Protein AF-A0A0X3WXG9-F1 (afdb_monomer)

Nearest PDB structures (foldseek):
  2gx5-assembly1_A  TM=6.450E-01  e=7.076E-05  Bacillus subtilis
  5lnh-assembly1_A  TM=4.323E-01  e=1.289E-04  Bacillus subtilis subsp. subtilis str. 168
  8c7o-assembly1_A  TM=4.040E-01  e=1.438E-04  Staphylococcus aureus subsp. aureus USA300
  8c7t-assembly2_C  TM=5.081E-01  e=4.226E-03  Enterococcus faecalis V583
  5llx-assembly1_B  TM=3.780E-01  e=1.328E-02  Idiomarina sp. A28L

Foldseek 3Di:
DVQFDFPVNLCVQQDQLFKDFDEALDDPGAGQQAEEEDDVVDDDAAAANYEYEDPPDDDLVSQQVVLVRCVVRNHQEYEDEPPDDPSNNNRNHTYMYGHNQFDPVLVRVSSNLVSLVSVVVVPDDDDPPPPPQVLQQVLCVLQVFKKFWAFPQQFTDYTYPPCVPAFPQVVVSVVVSGRDPVVVVVCVVVCVVVVQLVDLWWDWDDDPDPRHATKIKHFQDDVSDGGTMMITRDNTDGDPSSRVVVSVSSPVSNSVSSVVVSVVPPVVLVLLQCLVVQLLVFDPSVCVSCVVLVNFFAQKKKKWKFFQDDPDDDDDDDDDCDPVLVVRVVVQVVVQSNLQSSCCGRPVSKGWYDDSGTIMIMHGDRPDDQVVVQVVVQVSQCSSQVRHDPDVGGGMAMEMFRGDRGSNCSNVSVVLNVLRRVLQSVDPVHDRYDYCVRCVVSSVLVVVLVVCVVVVHDLDDALLVQVCVVQDPPRPLLLLLQLCLVVVNDQVNSCVVVVHDSVVSVVSVVVSCVRRVQDPVDPVSSVVSNSSSVSCVSPVSDDD

Secondary structure (DSSP, 8-state):
-TT---HHHHHHHH-TTTEEEEE------PPP-EEEEE-TT--PPP-TTEEEEETT---HHHHHHHHHHHHHHT--EEEEESSPPGGGGG-SS-EEEEPTTS-HHHHHHHHHHHHHHHHHHTTPPS--SSHHHHHHHHHHHHHTS-EEEEETT-BEEEE-S-GGGS-HHHHHHHHTTB--HHHHHHHHHTTHHHHHHH-SS-EEE--SSTTPPPEEEEEEEETTEEEEEEEEE-SSSPPHHHHHHHHHHHHHHHHHHHHHHHHTHHHHHHHHHHHHHHHHH-HHHHHHHHHHTT--SS-EEEEEEEEPPP--------SS--HHHHHHHHHHHHHHHHHHHHHHHH-TT-EEEE-SSEEEEEEE-TTS-HHHHHHHHHHHHHHHHHTS---SSPPEEEEEPPPBSSGGGHHHHHHHHHHHHHHHTT-SS--SEEETTTTHHHHHHHHHHHHHHHTT--SS-HHHHHHHHHH-TT-HHHHHHHHHHHTTS-HHHHHHHHTS-HHHHHHHHHHHHHHH---SS-HHHHHHHHHHHHHHHHHSS---

Sequence (544 aa):
MENTLTLERLIADIGQPLLRLAVDPHEAAEPLTGVLIHDPSDTVGLEAGCLVLCVGLASGSELVSLGREARRAGVCGLAVKSPLPPEAVDCPVPVVEVNRHASWMHVATITRQRIQDYARAQWEPAGATSDLFAIANTVSMVIHAPVTIEDATSAVLAWSAGQEKADESRVETILGRAVRPWRVRKLADSGVFQRLNASTAPVYVEPYEPTMLPRVAVAVRAGSEVLGYVWAVTSGPLPKEHARWLELFTSVVALHLANMRADSSPWARQQRRELAAAMLAGGAAGAGAAREAGLEKGPFCVLAVGLRPRRTASPTAGETASPEDAAAAANLRRLEEVLTLYLTAVHPSALAVRGNRAVYVLTAWPKLGAEEALAAARSLAEDFLARSPAGPGPGYLAAVAWPAAAPGDIPVVRLQADAVLRALGQAEPPRSVATVEDMALPVMLQHLGDIAQSLDLPRVTGPLRRLADHDGPNGVLTRTLSTFLAVGSVADDAALRLRVHVNTLRYRLRRIREVSGLDFEDADQMLLAQLQLRLNEVVSQPLV

InterPro domains:
  IPR025736 PucR C-terminal helix-turn-helix domain [PF13556] (477-535)
  IPR042070 PucR C-terminal helix-turn-helix domain superfamily [G3DSA:1.10.10.2840] (412-539)
  IPR051448 CdaR-like transcriptional regulators [PTHR33744] (68-536)

Mean predicted aligned error: 15.12 Å

Structure (mmCIF, N/CA/C/O backbone):
data_AF-A0A0X3WXG9-F1
#
_entry.id   AF-A0A0X3WXG9-F1
#
loop_
_atom_site.group_PDB
_atom_site.id
_atom_site.type_symbol
_atom_site.label_atom_id
_atom_site.label_alt_id
_atom_site.label_comp_id
_atom_site.label_asym_id
_atom_site.label_entity_id
_atom_site.label_seq_id
_atom_site.pdbx_PDB_ins_code
_atom_site.Cartn_x
_atom_site.Cartn_y
_atom_site.Cartn_z
_atom_site.occupancy
_atom_site.B_iso_or_equiv
_atom_site.auth_seq_id
_atom_site.auth_comp_id
_atom_site.auth_asym_id
_atom_site.auth_atom_id
_atom_site.pdbx_PDB_model_num
ATOM 1 N N . MET A 1 1 ? -7.874 -26.972 21.055 1.00 42.88 1 MET A N 1
ATOM 2 C CA . MET A 1 1 ? -6.848 -25.905 21.007 1.00 42.88 1 MET A CA 1
ATOM 3 C C . MET A 1 1 ? -6.770 -25.197 19.651 1.00 42.88 1 MET A C 1
ATOM 5 O O . MET A 1 1 ? -6.046 -24.222 19.559 1.00 42.88 1 MET A O 1
ATOM 9 N N . GLU A 1 2 ? -7.502 -25.616 18.609 1.00 50.00 2 GLU A N 1
ATOM 10 C CA . GLU A 1 2 ? -7.326 -25.065 17.247 1.00 50.00 2 GLU A CA 1
ATOM 11 C C . GLU A 1 2 ? -7.903 -23.655 17.006 1.00 50.00 2 GLU A C 1
ATOM 13 O O . GLU A 1 2 ? -7.731 -23.131 15.914 1.00 50.00 2 GLU A O 1
ATOM 18 N N . ASN A 1 3 ? -8.547 -23.013 17.992 1.00 61.12 3 ASN A N 1
ATOM 19 C CA . ASN A 1 3 ? -9.254 -21.740 17.771 1.00 61.12 3 ASN A CA 1
ATOM 20 C C . ASN A 1 3 ? -8.858 -20.601 18.731 1.00 61.12 3 ASN A C 1
ATOM 22 O O . ASN A 1 3 ? -9.562 -19.601 18.827 1.00 61.12 3 ASN A O 1
ATOM 26 N N . THR A 1 4 ? -7.763 -20.743 19.483 1.00 73.25 4 THR A N 1
ATOM 27 C CA . THR A 1 4 ? -7.239 -19.706 20.396 1.00 73.25 4 THR A CA 1
ATOM 28 C C . THR A 1 4 ? -6.234 -18.805 19.684 1.00 73.25 4 THR A C 1
ATOM 30 O O . THR A 1 4 ? -5.322 -19.301 19.026 1.00 73.25 4 THR A O 1
ATOM 33 N N . LEU A 1 5 ? -6.387 -17.485 19.829 1.00 83.62 5 LEU A N 1
ATOM 34 C CA . LEU A 1 5 ? -5.432 -16.522 19.286 1.00 83.62 5 LEU A CA 1
ATOM 35 C C . LEU A 1 5 ? -4.143 -16.557 20.110 1.00 83.62 5 LEU A C 1
ATOM 37 O O . LEU A 1 5 ? -4.169 -16.300 21.308 1.00 83.62 5 LEU A O 1
ATOM 41 N N . THR A 1 6 ? -3.022 -16.858 19.464 1.00 90.12 6 THR A N 1
ATOM 42 C CA . THR A 1 6 ? -1.674 -16.768 20.042 1.00 90.12 6 THR A CA 1
ATOM 43 C C . THR A 1 6 ? -0.936 -15.570 19.450 1.00 90.12 6 THR A C 1
ATOM 45 O O . THR A 1 6 ? -1.355 -15.012 18.430 1.00 90.12 6 THR A O 1
ATOM 48 N N . LEU A 1 7 ? 0.191 -15.182 20.049 1.00 89.25 7 LEU A N 1
ATOM 49 C CA . LEU A 1 7 ? 1.031 -14.104 19.522 1.00 89.25 7 LEU A CA 1
ATOM 50 C C . LEU A 1 7 ? 1.529 -14.391 18.095 1.00 89.25 7 LEU A C 1
ATOM 52 O O . LEU A 1 7 ? 1.463 -13.525 17.223 1.00 89.25 7 LEU A O 1
ATOM 56 N N . GLU A 1 8 ? 1.967 -15.622 17.829 1.00 88.62 8 GLU A N 1
ATOM 57 C CA . GLU A 1 8 ? 2.383 -16.057 16.491 1.00 88.62 8 GLU A CA 1
ATOM 58 C C . GLU A 1 8 ? 1.240 -15.956 15.480 1.00 88.62 8 GLU A C 1
ATOM 60 O O . GLU A 1 8 ? 1.433 -15.495 14.353 1.00 88.62 8 GLU A O 1
ATOM 65 N N . ARG A 1 9 ? 0.029 -16.354 15.891 1.00 87.12 9 ARG A N 1
ATOM 66 C CA . ARG A 1 9 ? -1.148 -16.305 15.028 1.00 87.12 9 ARG A CA 1
ATOM 67 C C . ARG A 1 9 ? -1.580 -14.870 14.743 1.00 87.12 9 ARG A C 1
ATOM 69 O O . ARG A 1 9 ? -1.871 -14.556 13.594 1.00 87.12 9 ARG A O 1
ATOM 76 N N . LEU A 1 10 ? -1.529 -13.988 15.743 1.00 87.88 10 LEU A N 1
ATOM 77 C CA . LEU A 1 10 ? -1.741 -12.552 15.563 1.00 87.88 10 LEU A CA 1
ATOM 78 C C . LEU A 1 10 ? -0.775 -11.983 14.512 1.00 87.88 10 LEU A C 1
ATOM 80 O O . LEU A 1 10 ? -1.193 -11.259 13.609 1.00 87.88 10 LEU A O 1
ATOM 84 N N . ILE A 1 11 ? 0.510 -12.327 14.613 1.00 88.50 11 ILE A N 1
ATOM 85 C CA . ILE A 1 11 ? 1.548 -11.876 13.677 1.00 88.50 11 ILE A CA 1
ATOM 86 C C . ILE A 1 11 ? 1.313 -12.441 12.274 1.00 88.50 11 ILE A C 1
ATOM 88 O O . ILE A 1 11 ? 1.488 -11.721 11.291 1.00 88.50 11 ILE A O 1
ATOM 92 N N . ALA A 1 12 ? 0.880 -13.697 12.159 1.00 82.81 12 ALA A N 1
ATOM 93 C CA . ALA A 1 12 ? 0.519 -14.297 10.878 1.00 82.81 12 ALA A CA 1
ATOM 94 C C . ALA A 1 12 ? -0.699 -13.608 10.231 1.00 82.81 12 ALA A C 1
ATOM 96 O O . ALA A 1 12 ? -0.691 -13.382 9.021 1.00 82.81 12 ALA A O 1
ATOM 97 N N . ASP A 1 13 ? -1.705 -13.239 11.028 1.00 77.69 13 ASP A N 1
ATOM 98 C CA . ASP A 1 13 ? -2.950 -12.619 10.558 1.00 77.69 13 ASP A CA 1
ATOM 99 C C . ASP A 1 13 ? -2.792 -11.128 10.211 1.00 77.69 13 ASP A C 1
ATOM 101 O O . ASP A 1 13 ? -3.484 -10.619 9.326 1.00 77.69 13 ASP A O 1
ATOM 105 N N . ILE A 1 14 ? -1.915 -10.407 10.917 1.00 82.00 14 ILE A N 1
ATOM 106 C CA . ILE A 1 14 ? -1.616 -8.988 10.658 1.00 82.00 14 ILE A CA 1
ATOM 107 C C . ILE A 1 14 ? -0.524 -8.834 9.589 1.00 82.00 14 ILE A C 1
ATOM 109 O O . ILE A 1 14 ? -0.592 -7.938 8.747 1.00 82.00 14 ILE A O 1
ATOM 113 N N . GLY A 1 15 ? 0.470 -9.719 9.606 1.00 81.19 15 GLY A N 1
ATOM 114 C CA . GLY A 1 15 ? 1.597 -9.738 8.685 1.00 81.19 15 GLY A CA 1
ATOM 115 C C . GLY A 1 15 ? 2.866 -9.073 9.230 1.00 81.19 15 GLY A C 1
ATOM 116 O O . GLY A 1 15 ? 2.843 -8.032 9.895 1.00 81.19 15 GLY A O 1
ATOM 117 N N . GLN A 1 16 ? 4.008 -9.650 8.843 1.00 84.25 16 GLN A N 1
ATOM 118 C CA . GLN A 1 16 ? 5.344 -9.190 9.240 1.00 84.25 16 GLN A CA 1
ATOM 119 C C . GLN A 1 16 ? 5.713 -7.745 8.853 1.00 84.25 16 GLN A C 1
ATOM 121 O O . GLN A 1 16 ? 6.484 -7.133 9.598 1.00 84.25 16 GLN A O 1
ATOM 126 N N . PRO A 1 17 ? 5.166 -7.139 7.772 1.00 83.31 17 PRO A N 1
ATOM 127 C CA . PRO A 1 17 ? 5.410 -5.728 7.471 1.00 83.31 17 PRO A CA 1
ATOM 128 C C . PRO A 1 17 ? 5.064 -4.765 8.606 1.00 83.31 17 PRO A C 1
ATOM 130 O O . PRO A 1 17 ? 5.707 -3.718 8.743 1.00 83.31 17 PRO A O 1
ATOM 133 N N . LEU A 1 18 ? 4.066 -5.127 9.420 1.00 85.62 18 LEU A N 1
ATOM 134 C CA . LEU A 1 18 ? 3.610 -4.331 10.550 1.00 85.62 18 LEU A CA 1
ATOM 135 C C . LEU A 1 18 ? 4.139 -4.854 11.894 1.00 85.62 18 LEU A C 1
ATOM 137 O O . LEU A 1 18 ? 4.619 -4.041 12.686 1.00 85.62 18 LEU A O 1
ATOM 141 N N . LEU A 1 19 ? 4.073 -6.170 12.135 1.00 90.44 19 LEU A N 1
ATOM 142 C CA . LEU A 1 19 ? 4.475 -6.819 13.392 1.00 90.44 19 LEU A CA 1
ATOM 143 C C . LEU A 1 19 ? 5.367 -8.028 13.118 1.00 90.44 19 LEU A C 1
ATOM 145 O O . LEU A 1 19 ? 4.935 -8.953 12.443 1.00 90.44 19 LEU A O 1
ATOM 149 N N . ARG A 1 20 ? 6.572 -8.081 13.681 1.00 90.38 20 ARG A N 1
ATOM 150 C CA . ARG A 1 20 ? 7.496 -9.211 13.514 1.00 90.38 20 ARG A CA 1
ATOM 151 C C . ARG A 1 20 ? 7.921 -9.758 14.869 1.00 90.38 20 ARG A C 1
ATOM 153 O O . ARG A 1 20 ? 8.380 -8.996 15.709 1.00 90.38 20 ARG A O 1
ATOM 160 N N . LEU A 1 21 ? 7.834 -11.072 15.062 1.00 91.44 21 LEU A N 1
ATOM 161 C CA . LEU A 1 21 ? 8.408 -11.715 16.243 1.00 91.44 21 LEU A CA 1
ATOM 162 C C . LEU A 1 21 ? 9.933 -11.648 16.130 1.00 91.44 21 LEU A C 1
ATOM 164 O O . LEU A 1 21 ? 10.499 -12.170 15.169 1.00 91.44 21 LEU A O 1
ATOM 168 N N . ALA A 1 22 ? 10.579 -10.938 17.049 1.00 90.69 22 ALA A N 1
ATOM 169 C CA . ALA A 1 22 ? 12.021 -10.714 17.022 1.00 90.69 22 ALA A CA 1
ATOM 170 C C . ALA A 1 22 ? 12.762 -11.556 18.059 1.00 90.69 22 ALA A C 1
ATOM 172 O O . ALA A 1 22 ? 13.878 -11.999 17.800 1.00 90.69 22 ALA A O 1
ATOM 173 N N . VAL A 1 23 ? 12.133 -11.778 19.212 1.00 90.56 23 VAL A N 1
ATOM 174 C CA . VAL A 1 23 ? 12.652 -12.619 20.290 1.00 90.56 23 VAL A CA 1
ATOM 175 C C . VAL A 1 23 ? 11.529 -13.539 20.723 1.00 90.56 23 VAL A C 1
ATOM 177 O O . VAL A 1 23 ? 10.419 -13.074 20.978 1.00 90.56 23 VAL A O 1
ATOM 180 N N . ASP A 1 24 ? 11.828 -14.829 20.787 1.00 88.69 24 ASP A N 1
ATOM 181 C CA . ASP A 1 24 ? 10.918 -15.858 21.270 1.00 88.69 24 ASP A CA 1
ATOM 182 C C . ASP A 1 24 ? 11.664 -16.735 22.283 1.00 88.69 24 ASP A C 1
ATOM 184 O O . ASP A 1 24 ? 12.360 -17.684 21.904 1.00 88.69 24 ASP A O 1
ATOM 188 N N . PRO A 1 25 ? 11.621 -16.377 23.575 1.00 78.25 25 PRO A N 1
ATOM 189 C CA . PRO A 1 25 ? 12.236 -17.165 24.625 1.00 78.25 25 PRO A CA 1
ATOM 190 C C . PRO A 1 25 ? 11.325 -18.364 24.926 1.00 78.25 25 PRO A C 1
ATOM 192 O O . PRO A 1 25 ? 10.623 -18.351 25.925 1.00 78.25 25 PRO A O 1
ATOM 195 N N . HIS A 1 26 ? 11.311 -19.357 24.026 1.00 63.03 26 HIS A N 1
ATOM 196 C CA . HIS A 1 26 ? 10.549 -20.617 24.072 1.00 63.03 26 HIS A CA 1
ATOM 197 C C . HIS A 1 26 ? 9.760 -20.877 25.375 1.00 63.03 26 HIS A C 1
ATOM 199 O O . HIS A 1 26 ? 10.257 -21.517 26.304 1.00 63.03 26 HIS A O 1
ATOM 205 N N . GLU A 1 27 ? 8.496 -20.457 25.397 1.00 61.31 27 GLU A N 1
ATOM 206 C CA . GLU A 1 27 ? 7.478 -20.880 26.364 1.00 61.31 27 GLU A CA 1
ATOM 207 C C . GLU A 1 27 ? 6.198 -21.261 25.603 1.00 61.31 27 GLU A C 1
ATOM 209 O O . GLU A 1 27 ? 6.013 -20.909 24.437 1.00 61.31 27 GLU A O 1
ATOM 214 N N . ALA A 1 28 ? 5.347 -22.084 26.221 1.00 60.78 28 ALA A N 1
ATOM 215 C CA . ALA A 1 28 ? 4.123 -22.577 25.595 1.00 60.78 28 ALA A CA 1
ATOM 216 C C . ALA A 1 28 ? 3.254 -21.415 25.080 1.00 60.78 28 ALA A C 1
ATOM 218 O O . ALA A 1 28 ? 3.168 -20.372 25.721 1.00 60.78 28 ALA A O 1
ATOM 219 N N . ALA A 1 29 ? 2.592 -21.602 23.935 1.00 68.88 29 ALA A N 1
ATOM 220 C CA . ALA A 1 29 ? 1.788 -20.555 23.313 1.00 68.88 29 ALA A CA 1
ATOM 221 C C . ALA A 1 29 ? 0.573 -20.187 24.186 1.00 68.88 29 ALA A C 1
ATOM 223 O O . ALA A 1 29 ? -0.472 -20.843 24.130 1.00 68.88 29 ALA A O 1
ATOM 224 N N . GLU A 1 30 ? 0.720 -19.143 25.002 1.00 79.81 30 GLU A N 1
ATOM 225 C CA . GLU A 1 30 ? -0.357 -18.625 25.839 1.00 79.81 30 GLU A CA 1
ATOM 226 C C . GLU A 1 30 ? -1.441 -17.924 24.998 1.00 79.81 30 GLU A C 1
ATOM 228 O O . GLU A 1 30 ? -1.141 -17.309 23.963 1.00 79.81 30 GLU A O 1
ATOM 233 N N . PRO A 1 31 ? -2.720 -18.016 25.408 1.00 83.56 31 PRO A N 1
ATOM 234 C CA . PRO A 1 31 ? -3.810 -17.356 24.710 1.00 83.56 31 PRO A CA 1
ATOM 235 C C . PRO A 1 31 ? -3.746 -15.839 24.914 1.00 83.56 31 PRO A C 1
ATOM 237 O O . PRO A 1 31 ? -3.813 -15.333 26.034 1.00 83.56 31 PRO A O 1
ATOM 240 N N . LEU A 1 32 ? -3.698 -15.111 23.802 1.00 84.25 32 LEU A N 1
ATOM 241 C CA . LEU A 1 32 ? -3.779 -13.661 23.778 1.00 84.25 32 LEU A CA 1
ATOM 242 C C . LEU A 1 32 ? -5.237 -13.218 23.963 1.00 84.25 32 LEU A C 1
ATOM 244 O O . LEU A 1 32 ? -6.097 -13.483 23.123 1.00 84.25 32 LEU A O 1
ATOM 248 N N . THR A 1 33 ? -5.502 -12.509 25.056 1.00 78.00 33 THR A N 1
ATOM 249 C CA . THR A 1 33 ? -6.841 -12.075 25.487 1.00 78.00 33 THR A CA 1
ATOM 250 C C . THR A 1 33 ? -6.994 -10.559 25.575 1.00 78.00 33 THR A C 1
ATOM 252 O O . THR A 1 33 ? -8.121 -10.063 25.603 1.00 78.00 33 THR A O 1
ATOM 255 N N . GLY A 1 34 ? -5.893 -9.803 25.552 1.00 78.19 34 GLY A N 1
ATOM 256 C CA . GLY A 1 34 ? -5.938 -8.348 25.665 1.00 78.19 34 GLY A CA 1
ATOM 257 C C . GLY A 1 34 ? -4.762 -7.618 25.022 1.00 78.19 34 GLY A C 1
ATOM 258 O O . GLY A 1 34 ? -3.785 -8.209 24.561 1.00 78.19 34 GLY A O 1
ATOM 259 N N . VAL A 1 35 ? -4.877 -6.290 24.977 1.00 85.62 35 VAL A N 1
ATOM 260 C CA . VAL A 1 35 ? -3.807 -5.378 24.558 1.00 85.62 35 VAL A CA 1
ATOM 261 C C . VAL A 1 35 ? -3.777 -4.185 25.506 1.00 85.62 35 VAL A C 1
ATOM 263 O O . VAL A 1 35 ? -4.812 -3.555 25.743 1.00 85.62 35 VAL A O 1
ATOM 266 N N . LEU A 1 36 ? -2.594 -3.879 26.031 1.00 86.12 36 LEU A N 1
ATOM 267 C CA . LEU A 1 36 ? -2.354 -2.801 26.991 1.00 86.12 36 LEU A CA 1
ATOM 268 C C . LEU A 1 36 ? -1.342 -1.814 26.424 1.00 86.12 36 LEU A C 1
ATOM 270 O O . LEU A 1 36 ? -0.457 -2.201 25.670 1.00 86.12 36 LEU A O 1
ATOM 274 N N . ILE A 1 37 ? -1.464 -0.540 26.781 1.00 85.88 37 ILE A N 1
ATOM 275 C CA . ILE A 1 37 ? -0.461 0.479 26.462 1.00 85.88 37 ILE A CA 1
ATOM 276 C C . ILE A 1 37 ? 0.319 0.751 27.741 1.00 85.88 37 ILE A C 1
ATOM 278 O O . ILE A 1 37 ? -0.282 1.089 28.756 1.00 85.88 37 ILE A O 1
ATOM 282 N N . HIS A 1 38 ? 1.636 0.593 27.678 1.00 85.12 38 HIS A N 1
ATOM 283 C CA . HIS A 1 38 ? 2.538 0.946 28.762 1.00 85.12 38 HIS A CA 1
ATOM 284 C C . HIS A 1 38 ? 3.255 2.251 28.413 1.00 85.12 38 HIS A C 1
ATOM 286 O O . HIS A 1 38 ? 3.955 2.326 27.399 1.00 85.12 38 HIS A O 1
ATOM 292 N N . ASP A 1 39 ? 3.054 3.258 29.261 1.00 81.75 39 ASP A N 1
ATOM 293 C CA . ASP A 1 39 ? 3.829 4.495 29.308 1.00 81.75 39 ASP A CA 1
ATOM 294 C C . ASP A 1 39 ? 4.720 4.427 30.563 1.00 81.75 39 ASP A C 1
ATOM 296 O O . ASP A 1 39 ? 4.184 4.191 31.648 1.00 81.75 39 ASP A O 1
ATOM 300 N N . PRO A 1 40 ? 6.049 4.626 30.456 1.00 75.31 40 PRO A N 1
ATOM 301 C CA . PRO A 1 40 ? 6.964 4.632 31.601 1.00 75.31 40 PRO A CA 1
ATOM 302 C C . PRO A 1 40 ? 6.594 5.633 32.706 1.00 75.31 40 PRO A C 1
ATOM 304 O O . PRO A 1 40 ? 7.050 5.505 33.841 1.00 75.31 40 PRO A O 1
ATOM 307 N N . SER A 1 41 ? 5.798 6.649 32.368 1.00 73.56 41 SER A N 1
ATOM 308 C CA . SER A 1 41 ? 5.326 7.695 33.279 1.00 73.56 41 SER A CA 1
ATOM 309 C C . SER A 1 41 ? 4.054 7.301 34.036 1.00 73.56 41 SER A C 1
ATOM 311 O O . SER A 1 41 ? 3.649 8.016 34.953 1.00 73.56 41 SER A O 1
ATOM 313 N N . ASP A 1 42 ? 3.400 6.210 33.634 1.00 68.12 42 ASP A N 1
ATOM 314 C CA . ASP A 1 42 ? 2.107 5.777 34.149 1.00 68.12 42 ASP A CA 1
ATOM 315 C C . ASP A 1 42 ? 2.245 4.524 35.031 1.00 68.12 42 ASP A C 1
ATOM 317 O O . ASP A 1 42 ? 3.170 3.726 34.895 1.00 68.12 42 ASP A O 1
ATOM 321 N N . THR A 1 43 ? 1.309 4.340 35.961 1.00 59.78 43 THR A N 1
ATOM 322 C CA . THR A 1 43 ? 1.320 3.234 36.946 1.00 59.78 43 THR A CA 1
ATOM 323 C C . THR A 1 43 ? 0.268 2.171 36.639 1.00 59.78 43 THR A C 1
ATOM 325 O O . THR A 1 43 ? -0.225 1.479 37.531 1.00 59.78 43 THR A O 1
ATOM 328 N N . VAL A 1 44 ? -0.097 2.031 35.363 1.00 61.38 44 VAL A N 1
ATOM 329 C CA . VAL A 1 44 ? -1.020 0.987 34.907 1.00 61.38 44 VAL A CA 1
ATOM 330 C C . VAL A 1 44 ? -0.375 -0.384 35.120 1.00 61.38 44 VAL A C 1
ATOM 332 O O . VAL A 1 44 ? 0.720 -0.656 34.626 1.00 61.38 44 VAL A O 1
ATOM 335 N N . GLY A 1 45 ? -1.057 -1.247 35.876 1.00 74.56 45 GLY A N 1
ATOM 336 C CA . GLY A 1 45 ? -0.598 -2.606 36.156 1.00 74.56 45 GLY A CA 1
ATOM 337 C C . GLY A 1 45 ? -0.588 -3.490 34.907 1.00 74.56 45 GLY A C 1
ATOM 338 O O . GLY A 1 45 ? -1.437 -3.357 34.028 1.00 74.56 45 GLY A O 1
ATOM 339 N N . LEU A 1 46 ? 0.377 -4.409 34.841 1.00 85.00 46 LEU A N 1
ATOM 340 C CA . LEU A 1 46 ? 0.438 -5.436 33.803 1.00 85.00 46 LEU A CA 1
ATOM 341 C C . LEU A 1 46 ? -0.593 -6.535 34.090 1.00 85.00 46 LEU A C 1
ATOM 343 O O . LEU A 1 46 ? -0.735 -6.968 35.234 1.00 85.00 46 LEU A O 1
ATOM 347 N N . GLU A 1 47 ? -1.279 -7.007 33.051 1.00 79.06 47 GLU A N 1
ATOM 348 C CA . GLU A 1 47 ? -2.292 -8.062 33.152 1.00 79.06 47 GLU A CA 1
ATOM 349 C C . GLU A 1 47 ? -1.876 -9.307 32.363 1.00 79.06 47 GLU A C 1
ATOM 351 O O . GLU A 1 47 ? -1.266 -9.211 31.292 1.00 79.06 47 GLU A O 1
ATOM 356 N N . ALA A 1 48 ? -2.241 -10.478 32.889 1.00 85.44 48 ALA A N 1
ATOM 357 C CA . ALA A 1 48 ? -1.988 -11.756 32.240 1.00 85.44 48 ALA A CA 1
ATOM 358 C C . ALA A 1 48 ? -2.736 -11.865 30.904 1.00 85.44 48 ALA A C 1
ATOM 360 O O . ALA A 1 48 ? -3.850 -11.362 30.764 1.00 85.44 48 ALA A O 1
ATOM 361 N N . GLY A 1 49 ? -2.150 -12.552 29.923 1.00 83.50 49 GLY A N 1
ATOM 362 C CA . GLY A 1 49 ? -2.794 -12.774 28.628 1.00 83.50 49 GLY A CA 1
ATOM 363 C C . GLY A 1 49 ? -2.777 -11.563 27.683 1.00 83.50 49 GLY A C 1
ATOM 364 O O . GLY A 1 49 ? -3.408 -11.608 26.627 1.00 83.50 49 GLY A O 1
ATOM 365 N N . CYS A 1 50 ? -2.094 -10.469 28.033 1.00 88.88 50 CYS A N 1
ATOM 366 C CA . CYS A 1 50 ? -2.054 -9.249 27.223 1.00 88.88 50 CYS A CA 1
ATOM 367 C C . CYS A 1 50 ? -0.791 -9.140 26.357 1.00 88.88 50 CYS A C 1
ATOM 369 O O . CYS A 1 50 ? 0.284 -9.590 26.744 1.00 88.88 50 CYS A O 1
ATOM 371 N N . LEU A 1 51 ? -0.907 -8.470 25.206 1.00 92.75 51 LEU A N 1
ATOM 372 C CA . LEU A 1 51 ? 0.230 -7.885 24.485 1.00 92.75 51 LEU A CA 1
ATOM 373 C C . LEU A 1 51 ? 0.421 -6.445 24.967 1.00 92.75 51 LEU A C 1
ATOM 375 O O . LEU A 1 51 ? -0.504 -5.635 24.877 1.00 92.75 51 LEU A O 1
ATOM 379 N N . VAL A 1 52 ? 1.610 -6.108 25.459 1.00 92.81 52 VAL A N 1
ATOM 380 C CA . VAL A 1 52 ? 1.894 -4.768 25.993 1.00 92.81 52 VAL A CA 1
ATOM 381 C C . VAL A 1 52 ? 2.587 -3.920 24.932 1.00 92.81 52 VAL A C 1
ATOM 383 O O . VAL A 1 52 ? 3.656 -4.273 24.448 1.00 92.81 52 VAL A O 1
ATOM 386 N N . LEU A 1 53 ? 1.988 -2.791 24.566 1.00 93.12 53 LEU A N 1
ATOM 387 C CA . LEU A 1 53 ? 2.540 -1.806 23.642 1.00 93.12 53 LEU A CA 1
ATOM 388 C C . LEU A 1 53 ? 3.430 -0.833 24.420 1.00 93.12 53 LEU A C 1
ATOM 390 O O . LEU A 1 53 ? 2.926 0.006 25.167 1.00 93.12 53 LEU A O 1
ATOM 394 N N . CYS A 1 54 ? 4.743 -0.947 24.244 1.00 92.38 54 CYS A N 1
ATOM 395 C CA . CYS A 1 54 ? 5.738 -0.166 24.972 1.00 92.38 54 CYS A CA 1
ATOM 396 C C . CYS A 1 54 ? 5.941 1.201 24.304 1.00 92.38 54 CYS A C 1
ATOM 398 O O . CYS A 1 54 ? 6.783 1.364 23.413 1.00 92.38 54 CYS A O 1
ATOM 400 N N . VAL A 1 55 ? 5.148 2.193 24.705 1.00 87.31 55 VAL A N 1
ATOM 401 C CA . VAL A 1 55 ? 5.207 3.546 24.144 1.00 87.31 55 VAL A CA 1
ATOM 402 C C . VAL A 1 55 ? 6.286 4.346 24.868 1.00 87.31 55 VAL A C 1
ATOM 404 O O . VAL A 1 55 ? 6.263 4.467 26.082 1.00 87.31 55 VAL A O 1
ATOM 407 N N . GLY A 1 56 ? 7.233 4.920 24.119 1.00 78.44 56 GLY A N 1
ATOM 408 C CA . GLY A 1 56 ? 8.242 5.824 24.690 1.00 78.44 56 GLY A CA 1
ATOM 409 C C . GLY A 1 56 ? 9.386 5.139 25.443 1.00 78.44 56 GLY A C 1
ATOM 410 O O . GLY A 1 56 ? 10.133 5.813 26.141 1.00 78.44 56 GLY A O 1
ATOM 411 N N . LEU A 1 57 ? 9.547 3.824 25.291 1.00 82.12 57 LEU A N 1
ATOM 412 C CA . LEU A 1 57 ? 10.618 3.071 25.937 1.00 82.12 57 LEU A CA 1
ATOM 413 C C . LEU A 1 57 ? 11.978 3.424 25.301 1.00 82.12 57 LEU A C 1
ATOM 415 O O . LEU A 1 57 ? 12.142 3.285 24.086 1.00 82.12 57 LEU A O 1
ATOM 419 N N . ALA A 1 58 ? 12.920 3.939 26.096 1.00 67.75 58 ALA A N 1
ATOM 420 C CA . ALA A 1 58 ? 14.090 4.662 25.594 1.00 67.75 58 ALA A CA 1
ATOM 421 C C . ALA A 1 58 ? 15.375 3.818 25.564 1.00 67.75 58 ALA A C 1
ATOM 423 O O . ALA A 1 58 ? 16.297 4.145 24.814 1.00 67.75 58 ALA A O 1
ATOM 424 N N . SER A 1 59 ? 15.453 2.737 26.350 1.00 84.44 59 SER A N 1
ATOM 425 C CA . SER A 1 59 ? 16.668 1.922 26.487 1.00 84.44 59 SER A CA 1
ATOM 426 C C . SER A 1 59 ? 16.422 0.408 26.528 1.00 84.44 59 SER A C 1
ATOM 428 O O . SER A 1 59 ? 15.364 -0.075 26.932 1.00 84.44 59 SER A O 1
ATOM 430 N N . GLY A 1 60 ? 17.439 -0.371 26.138 1.00 87.81 60 GLY A N 1
ATOM 431 C CA . GLY A 1 60 ? 17.402 -1.835 26.216 1.00 87.81 60 GLY A CA 1
ATOM 432 C C . GLY A 1 60 ? 17.295 -2.365 27.652 1.00 87.81 60 GLY A C 1
ATOM 433 O O . GLY A 1 60 ? 16.610 -3.355 27.899 1.00 87.81 60 GLY A O 1
ATOM 434 N N . SER A 1 61 ? 17.889 -1.673 28.628 1.00 89.06 61 SER A N 1
ATOM 435 C CA . SER A 1 61 ? 17.786 -2.035 30.047 1.00 89.06 61 SER A CA 1
ATOM 436 C C . SER A 1 61 ? 16.366 -1.877 30.596 1.00 89.06 61 SER A C 1
ATOM 438 O O . SER A 1 61 ? 15.912 -2.746 31.343 1.00 89.06 61 SER A O 1
ATOM 440 N N . GLU A 1 62 ? 15.648 -0.819 30.205 1.00 90.12 62 GLU A N 1
ATOM 441 C CA . GLU A 1 62 ? 14.224 -0.643 30.528 1.00 90.12 62 GLU A CA 1
ATOM 442 C C . GLU A 1 62 ? 13.384 -1.780 29.942 1.00 90.12 62 GLU A C 1
ATOM 444 O O . GLU A 1 62 ? 12.526 -2.324 30.635 1.00 90.12 62 GLU A O 1
ATOM 449 N N . LEU A 1 63 ? 13.678 -2.203 28.706 1.00 92.06 63 LEU A N 1
ATOM 450 C CA . LEU A 1 63 ? 12.940 -3.274 28.032 1.00 92.06 63 LEU A CA 1
ATOM 451 C C . LEU A 1 63 ? 13.104 -4.603 28.769 1.00 92.06 63 LEU A C 1
ATOM 453 O O . LEU A 1 63 ? 12.130 -5.311 29.018 1.00 92.06 63 LEU A O 1
ATOM 457 N N . VAL A 1 64 ? 14.339 -4.939 29.142 1.00 93.31 64 VAL A N 1
ATOM 458 C CA . VAL A 1 64 ? 14.635 -6.169 29.883 1.00 93.31 64 VAL A CA 1
ATOM 459 C C . VAL A 1 64 ? 14.037 -6.111 31.293 1.00 93.31 64 VAL A C 1
ATOM 461 O O . VAL A 1 64 ? 13.531 -7.123 31.780 1.00 93.31 64 VAL A O 1
ATOM 464 N N . SER A 1 65 ? 14.052 -4.946 31.952 1.00 91.94 65 SER A N 1
ATOM 465 C CA . SER A 1 65 ? 13.420 -4.770 33.267 1.00 91.94 65 SER A CA 1
ATOM 466 C C . SER A 1 65 ? 11.909 -4.988 33.198 1.00 91.94 65 SER A C 1
ATOM 468 O O . SER A 1 65 ? 11.387 -5.835 33.927 1.00 91.94 65 SER A O 1
ATOM 470 N N . LEU A 1 66 ? 11.233 -4.315 32.262 1.00 91.81 66 LEU A N 1
ATOM 471 C CA . LEU A 1 66 ? 9.804 -4.490 32.012 1.00 91.81 66 LEU A CA 1
ATOM 472 C C . LEU A 1 66 ? 9.485 -5.938 31.628 1.00 91.81 66 LEU A C 1
ATOM 474 O O . LEU A 1 66 ? 8.504 -6.494 32.102 1.00 91.81 66 LEU A O 1
ATOM 478 N N . GLY A 1 67 ? 10.345 -6.592 30.845 1.00 92.56 67 GLY A N 1
ATOM 479 C CA . GLY A 1 67 ? 10.204 -8.005 30.497 1.00 92.56 67 GLY A CA 1
ATOM 480 C C . GLY A 1 67 ? 10.183 -8.931 31.714 1.00 92.56 67 GLY A C 1
ATOM 481 O O . GLY A 1 67 ? 9.392 -9.871 31.767 1.00 92.56 67 GLY A O 1
ATOM 482 N N . ARG A 1 68 ? 11.001 -8.658 32.739 1.00 93.19 68 ARG A N 1
ATOM 483 C CA . ARG A 1 68 ? 10.973 -9.433 33.995 1.00 93.19 68 ARG A CA 1
ATOM 484 C C . ARG A 1 68 ? 9.675 -9.221 34.772 1.00 93.19 68 ARG A C 1
ATOM 486 O O . ARG A 1 68 ? 9.193 -10.166 35.390 1.00 93.19 68 ARG A O 1
ATOM 493 N N . GLU A 1 69 ? 9.123 -8.012 34.766 1.00 91.69 69 GLU A N 1
ATOM 494 C CA . GLU A 1 69 ? 7.825 -7.711 35.387 1.00 91.69 69 GLU A CA 1
ATOM 495 C C . GLU A 1 69 ? 6.674 -8.366 34.618 1.00 91.69 69 GLU A C 1
ATOM 497 O O . GLU A 1 69 ? 5.850 -9.056 35.215 1.00 91.69 69 GLU A O 1
ATOM 502 N N . ALA A 1 70 ? 6.694 -8.248 33.291 1.00 91.56 70 ALA A N 1
ATOM 503 C CA . ALA A 1 70 ? 5.762 -8.869 32.360 1.00 91.56 70 ALA A CA 1
ATOM 504 C C . ALA A 1 70 ? 5.707 -10.392 32.537 1.00 91.56 70 ALA A C 1
ATOM 506 O O . ALA A 1 70 ? 4.619 -10.956 32.642 1.00 91.56 70 ALA A O 1
ATOM 507 N N . ARG A 1 71 ? 6.865 -11.051 32.690 1.00 91.88 71 ARG A N 1
ATOM 508 C CA . ARG A 1 71 ? 6.923 -12.494 32.964 1.00 91.88 71 ARG A CA 1
ATOM 509 C C . ARG A 1 71 ? 6.233 -12.872 34.271 1.00 91.88 71 ARG A C 1
ATOM 511 O O . ARG A 1 71 ? 5.517 -13.863 34.319 1.00 91.88 71 ARG A O 1
ATOM 518 N N . ARG A 1 72 ? 6.429 -12.089 35.340 1.00 90.69 72 ARG A N 1
ATOM 519 C CA . ARG A 1 72 ? 5.756 -12.339 36.631 1.00 90.69 72 ARG A CA 1
ATOM 520 C C . ARG A 1 72 ? 4.244 -12.128 36.542 1.00 90.69 72 ARG A C 1
ATOM 522 O O . ARG A 1 72 ? 3.515 -12.779 37.280 1.00 90.69 72 ARG A O 1
ATOM 529 N N . ALA A 1 73 ? 3.797 -11.228 35.669 1.00 88.88 73 ALA A N 1
ATOM 530 C CA . ALA A 1 73 ? 2.390 -10.914 35.451 1.00 88.88 73 ALA A CA 1
ATOM 531 C C . ALA A 1 73 ? 1.687 -11.837 34.434 1.00 88.88 73 ALA A C 1
ATOM 533 O O . ALA A 1 73 ? 0.476 -11.723 34.282 1.00 88.88 73 ALA A O 1
ATOM 534 N N . GLY A 1 74 ? 2.404 -12.741 33.751 1.00 89.12 74 GLY A N 1
ATOM 535 C CA . GLY A 1 74 ? 1.828 -13.629 32.726 1.00 89.12 74 GLY A CA 1
ATOM 536 C C . GLY A 1 74 ? 1.479 -12.916 31.413 1.00 89.12 74 GLY A C 1
ATOM 537 O O . GLY A 1 74 ? 0.491 -13.242 30.761 1.00 89.12 74 GLY A O 1
ATOM 538 N N . VAL A 1 75 ? 2.227 -11.872 31.057 1.00 91.62 75 VAL A N 1
ATOM 539 C CA . VAL A 1 75 ? 2.054 -11.124 29.801 1.00 91.62 75 VAL A CA 1
ATOM 540 C C . VAL A 1 75 ? 2.546 -11.965 28.619 1.00 91.62 75 VAL A C 1
ATOM 542 O O . VAL A 1 75 ? 3.655 -12.493 28.656 1.00 91.62 75 VAL A O 1
ATOM 545 N N . CYS A 1 76 ? 1.770 -12.020 27.531 1.00 91.19 76 CYS A N 1
ATOM 546 C CA . CYS A 1 76 ? 2.098 -12.833 26.352 1.00 91.19 76 CYS A CA 1
ATOM 547 C C . CYS A 1 76 ? 3.266 -12.281 25.521 1.00 91.19 76 CYS A C 1
ATOM 549 O O . CYS A 1 76 ? 3.866 -13.013 24.738 1.00 91.19 76 CYS A O 1
ATOM 551 N N . GLY A 1 77 ? 3.562 -10.985 25.628 1.00 93.12 77 GLY A N 1
ATOM 552 C CA . GLY A 1 77 ? 4.708 -10.375 24.962 1.00 93.12 77 GLY A C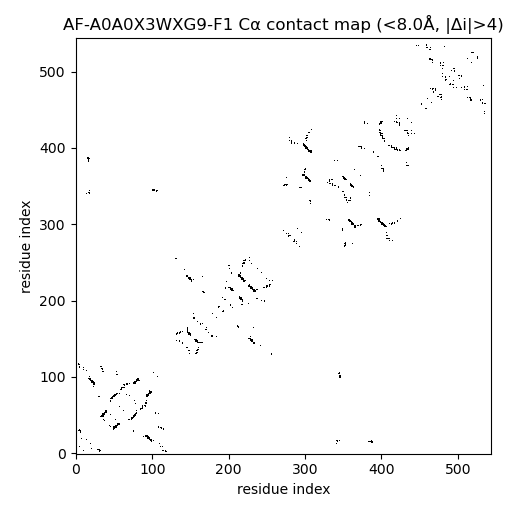A 1
ATOM 553 C C . GLY A 1 77 ? 4.745 -8.853 25.061 1.00 93.12 77 GLY A C 1
ATOM 554 O O . GLY A 1 77 ? 3.770 -8.205 25.455 1.00 93.12 77 GLY A O 1
ATOM 555 N N . LEU A 1 78 ? 5.884 -8.284 24.668 1.00 94.69 78 LEU A N 1
ATOM 556 C CA . LEU A 1 78 ? 6.127 -6.844 24.595 1.00 94.69 78 LEU A CA 1
ATOM 557 C C . LEU A 1 78 ? 6.261 -6.403 23.138 1.00 94.69 78 LEU A C 1
ATOM 559 O O . LEU A 1 78 ? 7.064 -6.951 22.389 1.00 94.69 78 LEU A O 1
ATOM 563 N N . ALA A 1 79 ? 5.505 -5.388 22.735 1.00 95.00 79 ALA A N 1
ATOM 564 C CA . ALA A 1 79 ? 5.581 -4.784 21.416 1.00 95.00 79 ALA A CA 1
ATOM 565 C C . ALA A 1 79 ? 6.391 -3.485 21.472 1.00 95.00 79 ALA A C 1
ATOM 567 O O . ALA A 1 79 ? 6.030 -2.550 22.187 1.00 95.00 79 ALA A O 1
ATOM 568 N N . VAL A 1 80 ? 7.463 -3.405 20.687 1.00 94.12 80 VAL A N 1
ATOM 569 C CA . VAL A 1 80 ? 8.408 -2.280 20.681 1.00 94.12 80 VAL A CA 1
ATOM 570 C C . VAL A 1 80 ? 8.653 -1.836 19.247 1.00 94.12 80 VAL A C 1
ATOM 572 O O . VAL A 1 80 ? 8.811 -2.663 18.351 1.00 94.12 80 VAL A O 1
ATOM 575 N N . LYS A 1 81 ? 8.688 -0.525 18.998 1.00 92.19 81 LYS A N 1
ATOM 576 C CA . LYS A 1 81 ? 9.009 -0.007 17.664 1.00 92.19 81 LYS A CA 1
ATOM 577 C C . LYS A 1 81 ? 10.444 -0.340 17.264 1.00 92.19 81 LYS A C 1
ATOM 579 O O . LYS A 1 81 ? 11.366 -0.240 18.059 1.00 92.19 81 LYS A O 1
ATOM 584 N N . SER A 1 82 ? 10.615 -0.678 15.995 1.00 89.94 82 SER A N 1
ATOM 585 C CA . SER A 1 82 ? 11.917 -0.838 15.357 1.00 89.94 82 SER A CA 1
ATOM 586 C C . SER A 1 82 ? 12.699 0.491 15.307 1.00 89.94 82 SER A C 1
ATOM 588 O O . SER A 1 82 ? 12.067 1.542 15.162 1.00 89.94 82 SER A O 1
ATOM 590 N N . PRO A 1 83 ? 14.046 0.471 15.309 1.00 89.81 83 PRO A N 1
ATOM 591 C CA . PRO A 1 83 ? 14.904 -0.698 15.520 1.00 89.81 83 PRO A CA 1
ATOM 592 C C . PRO A 1 83 ? 14.882 -1.161 16.977 1.00 89.81 83 PRO A C 1
ATOM 594 O O . PRO A 1 83 ? 14.868 -0.340 17.890 1.00 89.81 83 PRO A O 1
ATOM 597 N N . LEU A 1 84 ? 14.901 -2.478 17.186 1.00 89.56 84 LEU A N 1
ATOM 598 C CA . LEU A 1 84 ? 15.049 -3.022 18.533 1.00 89.56 84 LEU A CA 1
ATOM 599 C C . LEU A 1 84 ? 16.461 -2.771 19.086 1.00 89.56 84 LEU A C 1
ATOM 601 O O . LEU A 1 84 ? 17.434 -2.871 18.330 1.00 89.56 84 LEU A O 1
ATOM 605 N N . PRO A 1 85 ? 16.587 -2.493 20.395 1.00 89.69 85 PRO A N 1
ATOM 606 C CA . PRO A 1 85 ? 17.885 -2.443 21.052 1.00 89.69 85 PRO A CA 1
ATOM 607 C C . PRO A 1 85 ? 18.536 -3.844 21.070 1.00 89.69 85 PRO A C 1
ATOM 609 O O . PRO A 1 85 ? 17.810 -4.840 21.157 1.00 89.69 85 PRO A O 1
ATOM 612 N N . PRO A 1 86 ? 19.878 -3.958 21.007 1.00 89.81 86 PRO A N 1
ATOM 613 C CA . PRO A 1 86 ? 20.581 -5.247 21.044 1.00 89.81 86 PRO A CA 1
ATOM 614 C C . PRO A 1 86 ? 20.210 -6.120 22.252 1.00 89.81 86 PRO A C 1
ATOM 616 O O . PRO A 1 86 ? 20.103 -7.337 22.129 1.00 89.81 86 PRO A O 1
ATOM 619 N N . GLU A 1 87 ? 19.954 -5.490 23.399 1.00 92.31 87 GLU A N 1
ATOM 620 C CA . GLU A 1 87 ? 19.583 -6.133 24.662 1.00 92.31 87 GLU A CA 1
ATOM 621 C C . GLU A 1 87 ? 18.178 -6.756 24.632 1.00 92.31 87 GLU A C 1
ATOM 623 O O . GLU A 1 87 ? 17.808 -7.480 25.552 1.00 92.31 87 GLU A O 1
ATOM 628 N N . ALA A 1 88 ? 17.377 -6.519 23.582 1.00 90.94 88 ALA A N 1
ATOM 629 C CA . ALA A 1 88 ? 16.062 -7.144 23.441 1.00 90.94 88 ALA A CA 1
ATOM 630 C C . ALA A 1 88 ? 16.138 -8.680 23.490 1.00 90.94 88 ALA A C 1
ATOM 632 O O . ALA A 1 88 ? 15.202 -9.309 23.975 1.00 90.94 88 ALA A O 1
ATOM 633 N N . VAL A 1 89 ? 17.250 -9.275 23.037 1.00 91.19 89 VAL A N 1
ATOM 634 C CA . VAL A 1 89 ? 17.491 -10.732 23.063 1.00 91.19 89 VAL A CA 1
ATOM 635 C C . VAL A 1 89 ? 17.492 -11.296 24.490 1.00 91.19 89 VAL A C 1
ATOM 637 O O . VAL A 1 89 ? 17.125 -12.451 24.687 1.00 91.19 89 VAL A O 1
ATOM 640 N N . ASP A 1 90 ? 17.834 -10.479 25.489 1.00 93.19 90 ASP A N 1
ATOM 641 C CA . ASP A 1 90 ? 17.845 -10.866 26.904 1.00 93.19 90 ASP A CA 1
ATOM 642 C C . ASP A 1 90 ? 16.463 -10.724 27.573 1.00 93.19 90 ASP A C 1
ATOM 644 O O . ASP A 1 90 ? 16.314 -10.957 28.779 1.00 93.19 90 ASP A O 1
ATOM 648 N N . CYS A 1 91 ? 15.438 -10.303 26.823 1.00 92.69 91 CYS A N 1
ATOM 649 C CA . CYS A 1 91 ? 14.087 -10.155 27.344 1.00 92.69 91 CYS A CA 1
ATOM 650 C C . CYS A 1 91 ? 13.481 -11.540 27.641 1.00 92.69 91 CYS A C 1
ATOM 652 O O . CYS A 1 91 ? 13.464 -12.408 26.769 1.00 92.69 91 CYS A O 1
ATOM 654 N N . PRO A 1 92 ? 12.958 -11.776 28.857 1.00 92.31 92 PRO A N 1
ATOM 655 C CA . PRO A 1 92 ? 12.485 -13.097 29.262 1.00 92.31 92 PRO A CA 1
ATOM 656 C C . PRO A 1 92 ? 11.046 -13.403 28.808 1.00 92.31 92 PRO A C 1
ATOM 658 O O . PRO A 1 92 ? 10.494 -14.406 29.244 1.00 92.31 92 PRO A O 1
ATOM 661 N N . VAL A 1 93 ? 10.440 -12.537 27.989 1.00 92.50 93 VAL A N 1
ATOM 662 C CA . VAL A 1 93 ? 9.129 -12.717 27.343 1.00 92.50 93 VAL A CA 1
ATOM 663 C C . VAL A 1 93 ? 9.263 -12.441 25.841 1.00 92.50 93 VAL A C 1
ATOM 665 O O . VAL A 1 93 ? 10.204 -11.744 25.447 1.00 92.50 93 VAL A O 1
ATOM 668 N N . PRO A 1 94 ? 8.346 -12.938 24.991 1.00 94.56 94 PRO A N 1
ATOM 669 C CA . PRO A 1 94 ? 8.380 -12.655 23.561 1.00 94.56 94 PRO A CA 1
ATOM 670 C C . PRO A 1 94 ? 8.413 -11.153 23.249 1.00 94.56 94 PRO A C 1
ATOM 672 O O . PRO A 1 94 ? 7.637 -10.374 23.809 1.00 94.56 94 PRO A O 1
ATOM 675 N N . VAL A 1 95 ? 9.284 -10.744 22.320 1.00 94.62 95 VAL A N 1
ATOM 676 C CA . VAL A 1 95 ? 9.383 -9.351 21.851 1.00 94.62 95 VAL A CA 1
ATOM 677 C C . VAL A 1 95 ? 8.911 -9.260 20.408 1.00 94.62 95 VAL A C 1
ATOM 679 O O . VAL A 1 95 ? 9.501 -9.842 19.492 1.00 94.62 95 VAL A O 1
ATOM 682 N N . VAL A 1 96 ? 7.853 -8.480 20.202 1.00 94.25 96 VAL A N 1
ATOM 683 C CA . VAL A 1 96 ? 7.309 -8.136 18.892 1.00 94.25 96 VAL A CA 1
ATOM 684 C C . VAL A 1 96 ? 7.880 -6.799 18.448 1.00 94.25 96 VAL A C 1
ATOM 686 O O . VAL A 1 96 ? 7.623 -5.754 19.041 1.00 94.25 96 VAL A O 1
ATOM 689 N N . GLU A 1 97 ? 8.628 -6.811 17.357 1.00 93.56 97 GLU A N 1
ATOM 690 C CA . GLU A 1 97 ? 9.043 -5.594 16.685 1.00 93.56 97 GLU A CA 1
ATOM 691 C C . GLU A 1 97 ? 7.880 -5.015 15.866 1.00 93.56 97 GLU A C 1
ATOM 693 O O . GLU A 1 97 ? 7.371 -5.640 14.934 1.00 93.56 97 GLU A O 1
ATOM 698 N N . VAL A 1 98 ? 7.49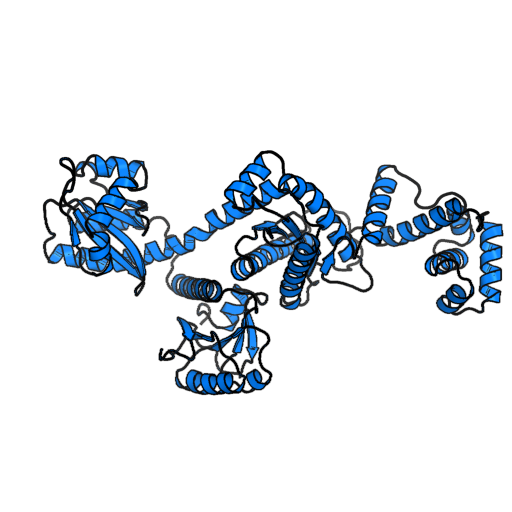5 -3.783 16.180 1.00 93.56 98 VAL A N 1
ATOM 699 C CA . VAL A 1 98 ? 6.495 -2.994 15.458 1.00 93.56 98 VAL A CA 1
ATOM 700 C C . VAL A 1 98 ? 7.198 -2.105 14.439 1.00 93.56 98 VAL A C 1
ATOM 702 O O . VAL A 1 98 ? 8.262 -1.545 14.711 1.00 93.56 98 VAL A O 1
ATOM 705 N N . ASN A 1 99 ? 6.609 -1.918 13.258 1.00 89.62 99 ASN A N 1
ATOM 706 C CA . ASN A 1 99 ? 7.144 -0.964 12.289 1.00 89.62 99 ASN A CA 1
ATOM 707 C C . ASN A 1 99 ? 7.317 0.438 12.921 1.00 89.62 99 ASN A C 1
ATOM 709 O O . ASN A 1 99 ? 6.394 0.972 13.537 1.00 89.62 99 ASN A O 1
ATOM 713 N N . ARG A 1 100 ? 8.496 1.052 12.744 1.00 89.62 100 ARG A N 1
ATOM 714 C CA . ARG A 1 100 ? 8.856 2.360 13.328 1.00 89.62 100 ARG A CA 1
ATOM 715 C C . ARG A 1 100 ? 7.831 3.463 13.027 1.00 89.62 100 ARG A C 1
ATOM 717 O O . ARG A 1 100 ? 7.521 4.288 13.891 1.00 89.62 100 ARG A O 1
ATOM 724 N N . HIS A 1 101 ? 7.255 3.428 11.828 1.00 84.06 101 HIS A N 1
ATOM 725 C CA . HIS A 1 101 ? 6.316 4.431 11.329 1.00 84.06 101 HIS A CA 1
ATOM 726 C C . HIS A 1 101 ? 4.856 4.105 11.657 1.00 84.06 101 HIS A C 1
ATOM 728 O O . HIS A 1 101 ? 3.978 4.923 11.404 1.00 84.06 101 HIS A O 1
ATOM 734 N N . ALA A 1 102 ? 4.571 2.934 12.235 1.00 84.62 102 ALA A N 1
ATOM 735 C CA . ALA A 1 102 ? 3.205 2.557 12.570 1.00 84.62 102 ALA A CA 1
ATOM 736 C C . ALA A 1 102 ? 2.637 3.417 13.706 1.00 84.62 102 ALA A C 1
ATOM 738 O O . ALA A 1 102 ? 3.310 3.716 14.698 1.00 84.62 102 ALA A O 1
ATOM 739 N N . SER A 1 103 ? 1.363 3.778 13.588 1.00 81.94 103 SER A N 1
ATOM 740 C CA . SER A 1 103 ? 0.600 4.380 14.677 1.00 81.94 103 SER A CA 1
ATOM 741 C C . SER A 1 103 ? 0.299 3.351 15.769 1.00 81.94 103 SER A C 1
ATOM 743 O O . SER A 1 103 ? -0.308 2.313 15.498 1.00 81.94 103 SER A O 1
ATOM 745 N N . TRP A 1 104 ? 0.646 3.663 17.023 1.00 82.69 104 TRP A N 1
ATOM 746 C CA . TRP A 1 104 ? 0.296 2.830 18.180 1.00 82.69 104 TRP A CA 1
ATOM 747 C C . TRP A 1 104 ? -1.214 2.636 18.325 1.00 82.69 104 TRP A C 1
ATOM 749 O O . TRP A 1 104 ? -1.664 1.533 18.621 1.00 82.69 104 TRP A O 1
ATOM 759 N N . MET A 1 105 ? -2.000 3.677 18.034 1.00 74.19 105 MET A N 1
ATOM 760 C CA . MET A 1 105 ? -3.462 3.608 18.053 1.00 74.19 105 MET A CA 1
ATOM 761 C C . MET A 1 105 ? -3.981 2.564 17.065 1.00 74.19 105 MET A C 1
ATOM 763 O O . MET A 1 105 ? -4.879 1.786 17.385 1.00 74.19 105 MET A O 1
ATOM 767 N N . HIS A 1 106 ? -3.393 2.516 15.869 1.00 71.62 106 HIS A N 1
ATOM 768 C CA . HIS A 1 106 ? -3.784 1.538 14.866 1.00 71.62 106 HIS A CA 1
ATOM 769 C C . HIS A 1 106 ? -3.385 0.121 15.285 1.00 71.62 106 HIS A C 1
ATOM 771 O O . HIS A 1 106 ? -4.220 -0.776 15.224 1.00 71.62 106 HIS A O 1
ATOM 777 N N . VAL A 1 107 ? -2.157 -0.068 15.783 1.00 77.12 107 VAL A N 1
ATOM 778 C CA . VAL A 1 107 ? -1.671 -1.367 16.285 1.00 77.12 107 VAL A CA 1
ATOM 779 C C . VAL A 1 107 ? -2.549 -1.890 17.429 1.00 77.12 107 VAL A C 1
ATOM 781 O O . VAL A 1 107 ? -2.940 -3.056 17.419 1.00 77.12 107 VAL A O 1
ATOM 784 N N . ALA A 1 108 ? -2.935 -1.029 18.374 1.00 75.12 108 ALA A N 1
ATOM 785 C CA . ALA A 1 108 ? -3.878 -1.376 19.436 1.00 75.12 108 ALA A CA 1
ATOM 786 C C . ALA A 1 108 ? -5.254 -1.763 18.874 1.00 75.12 108 ALA A C 1
ATOM 788 O O . ALA A 1 108 ? -5.830 -2.771 19.280 1.00 75.12 108 ALA A O 1
ATOM 789 N N . THR A 1 109 ? -5.767 -0.984 17.915 1.00 70.38 109 THR A N 1
ATOM 790 C CA . THR A 1 109 ? -7.090 -1.201 17.313 1.00 70.38 109 THR A CA 1
ATOM 791 C C . THR A 1 109 ? -7.162 -2.532 16.571 1.00 70.38 109 THR A C 1
ATOM 793 O O . THR A 1 109 ? -8.062 -3.323 16.840 1.00 70.38 109 THR A O 1
ATOM 796 N N . ILE A 1 110 ? -6.205 -2.813 15.682 1.00 71.00 110 ILE A N 1
ATOM 797 C CA . ILE A 1 110 ? -6.192 -4.053 14.894 1.00 71.00 110 ILE A CA 1
ATOM 798 C C . ILE A 1 110 ? -5.961 -5.285 15.776 1.00 71.00 110 ILE A C 1
ATOM 800 O O . ILE A 1 110 ? -6.600 -6.314 15.572 1.00 71.00 110 ILE A O 1
ATOM 804 N N . THR A 1 111 ? -5.110 -5.175 16.803 1.00 76.06 111 THR A N 1
ATOM 805 C CA . THR A 1 111 ? -4.876 -6.268 17.759 1.00 76.06 111 THR A CA 1
ATOM 806 C C . THR A 1 111 ? -6.149 -6.574 18.540 1.00 76.06 111 THR A C 1
ATOM 808 O O . THR A 1 111 ? -6.566 -7.728 18.613 1.00 76.06 111 THR A O 1
ATOM 811 N N . ARG A 1 112 ? -6.826 -5.539 19.056 1.00 76.06 112 ARG A N 1
ATOM 812 C CA . ARG A 1 112 ? -8.104 -5.687 19.762 1.00 76.06 112 ARG A CA 1
ATOM 813 C C . ARG A 1 112 ? -9.186 -6.287 18.864 1.00 76.06 112 ARG A C 1
ATOM 815 O O . ARG A 1 112 ? -9.915 -7.160 19.320 1.00 76.06 112 ARG A O 1
ATOM 822 N N . GLN A 1 113 ? -9.262 -5.866 17.600 1.00 66.19 113 GLN A N 1
ATOM 823 C CA . GLN A 1 113 ? -10.180 -6.450 16.618 1.00 66.19 113 GLN A CA 1
ATOM 824 C C . GLN A 1 113 ? -9.907 -7.943 16.415 1.00 66.19 113 GLN A C 1
ATOM 826 O O . GLN A 1 113 ? -10.834 -8.735 16.508 1.00 66.19 113 GLN A O 1
ATOM 831 N N . ARG A 1 114 ? -8.645 -8.357 16.241 1.00 74.75 114 ARG A N 1
ATOM 832 C CA . ARG A 1 114 ? -8.296 -9.779 16.077 1.00 74.75 114 ARG A CA 1
ATOM 833 C C . ARG A 1 114 ? -8.614 -10.620 17.307 1.00 74.75 114 ARG A C 1
ATOM 835 O O . ARG A 1 114 ? -9.156 -11.709 17.163 1.00 74.75 114 ARG A O 1
ATOM 842 N N . ILE A 1 115 ? -8.338 -10.110 18.505 1.00 73.31 115 ILE A N 1
ATOM 843 C CA . ILE A 1 115 ? -8.727 -10.778 19.756 1.00 73.31 115 ILE A CA 1
ATOM 844 C C . ILE A 1 115 ? -10.247 -10.992 19.791 1.00 73.31 115 ILE A C 1
ATOM 846 O O . ILE A 1 115 ? -10.710 -12.091 20.092 1.00 73.31 115 ILE A O 1
ATOM 850 N N . GLN A 1 116 ? -11.025 -9.970 19.424 1.00 64.38 116 GLN A N 1
ATOM 851 C CA . GLN A 1 116 ? -12.483 -10.065 19.355 1.00 64.38 116 GLN A CA 1
ATOM 852 C C . GLN A 1 116 ? -12.958 -11.045 18.272 1.00 64.38 116 GLN A C 1
ATOM 854 O O . GLN A 1 116 ? -13.867 -11.825 18.544 1.00 64.38 116 GLN A O 1
ATOM 859 N N . ASP A 1 117 ? -12.345 -11.052 17.086 1.00 61.88 117 ASP A N 1
ATOM 860 C CA . ASP A 1 117 ? -12.682 -11.971 15.989 1.00 61.88 117 ASP A CA 1
ATOM 861 C C . ASP A 1 117 ? -12.522 -13.440 16.424 1.00 61.88 117 ASP A C 1
ATOM 863 O O . ASP A 1 117 ? -13.421 -14.255 16.219 1.00 61.88 117 ASP A O 1
ATOM 867 N N . TYR A 1 118 ? -11.410 -13.781 17.087 1.00 64.50 118 TYR A N 1
ATOM 868 C CA . TYR A 1 118 ? -11.167 -15.144 17.580 1.00 64.50 118 TYR A CA 1
ATOM 869 C C . TYR A 1 118 ? -12.068 -15.513 18.756 1.00 64.50 118 TYR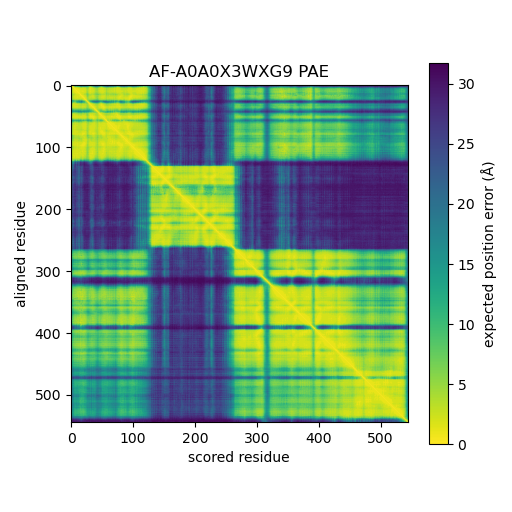 A C 1
ATOM 871 O O . TYR A 1 118 ? -12.558 -16.642 18.823 1.00 64.50 118 TYR A O 1
ATOM 879 N N . ALA A 1 119 ? -12.335 -14.566 19.659 1.00 59.41 119 ALA A N 1
ATOM 880 C CA . ALA A 1 119 ? -13.309 -14.773 20.724 1.00 59.41 119 ALA A CA 1
ATOM 881 C C . ALA A 1 119 ? -14.704 -15.091 20.151 1.00 59.41 119 ALA A C 1
ATOM 883 O O . ALA A 1 119 ? -15.398 -15.945 20.689 1.00 59.41 119 ALA A O 1
ATOM 884 N N . ARG A 1 120 ? -15.094 -14.481 19.022 1.00 54.12 120 ARG A N 1
ATOM 885 C CA . ARG A 1 120 ? -16.368 -14.765 18.334 1.00 54.12 120 ARG A CA 1
ATOM 886 C C . ARG A 1 120 ? -16.374 -16.092 17.597 1.00 54.12 120 ARG A C 1
ATOM 888 O O . ARG A 1 120 ? -17.346 -16.828 17.707 1.00 54.12 120 ARG A O 1
ATOM 895 N N . ALA A 1 121 ? -15.294 -16.429 16.890 1.00 52.97 121 ALA A N 1
ATOM 896 C CA . ALA A 1 121 ? -15.185 -17.690 16.154 1.00 52.97 121 ALA A CA 1
ATOM 897 C C . ALA A 1 121 ? -15.283 -18.920 17.074 1.00 52.97 121 ALA A C 1
ATOM 899 O O . ALA A 1 121 ? -15.671 -20.000 16.635 1.00 52.97 121 ALA A O 1
ATOM 900 N N . GLN A 1 122 ? -14.943 -18.771 18.355 1.00 53.22 122 GLN A N 1
ATOM 901 C CA . GLN A 1 122 ? -15.143 -19.804 19.370 1.00 53.22 122 GLN A CA 1
ATOM 902 C C . GLN A 1 122 ? -16.614 -19.960 19.810 1.00 53.22 122 GLN A C 1
ATOM 904 O O . GLN A 1 122 ? -16.945 -20.971 20.425 1.00 53.22 122 GLN A O 1
ATOM 909 N N . TRP A 1 123 ? -17.478 -18.978 19.522 1.00 40.59 123 TRP A N 1
ATOM 910 C CA . TRP A 1 123 ? -18.845 -18.860 20.049 1.00 40.59 123 TRP A CA 1
ATOM 911 C C . TRP A 1 123 ? -19.937 -18.876 18.955 1.00 40.59 123 TRP A C 1
ATOM 913 O O . TRP A 1 123 ? -21.117 -18.851 19.300 1.00 40.59 123 TRP A O 1
ATOM 923 N N . GLU A 1 124 ? -19.595 -18.970 17.660 1.00 40.03 124 GLU A N 1
ATOM 924 C CA . GLU A 1 124 ? -20.577 -19.054 16.560 1.00 40.03 124 GLU A CA 1
ATOM 925 C C . GLU A 1 124 ? -20.881 -20.495 16.086 1.00 40.03 124 GLU A C 1
ATOM 927 O O . GLU A 1 124 ? -20.004 -21.177 15.549 1.00 40.03 124 GLU A O 1
ATOM 932 N N . PRO A 1 125 ? -22.152 -20.939 16.137 1.00 36.56 125 PRO A N 1
ATOM 933 C CA . PRO A 1 125 ? -22.747 -21.807 15.128 1.00 36.56 125 PRO A CA 1
ATOM 934 C C . PRO A 1 125 ? -23.208 -20.959 13.921 1.00 36.56 125 PRO A C 1
ATOM 936 O O . PRO A 1 125 ? -23.765 -19.877 14.084 1.00 36.56 125 PRO A O 1
ATOM 939 N N . ALA A 1 126 ? -22.993 -21.444 12.698 1.00 34.22 126 ALA A N 1
ATOM 940 C CA . ALA A 1 126 ? -23.262 -20.719 11.450 1.00 34.22 126 ALA A CA 1
ATOM 941 C C . ALA A 1 126 ? -24.694 -20.121 11.332 1.00 34.22 126 ALA A C 1
ATOM 943 O O . ALA A 1 126 ? -25.664 -20.878 11.370 1.00 34.22 126 ALA A O 1
ATOM 944 N N . GLY A 1 127 ? -24.828 -18.799 11.077 1.00 42.75 127 GLY A N 1
ATOM 945 C CA . GLY A 1 127 ? -26.038 -18.210 10.450 1.00 42.75 127 GLY A CA 1
ATOM 946 C C . GLY A 1 127 ? -26.684 -16.910 10.997 1.00 42.75 127 GLY A C 1
ATOM 947 O O . GLY A 1 127 ? -27.893 -16.758 10.835 1.00 42.75 127 GLY A O 1
ATOM 948 N N . ALA A 1 128 ? -25.971 -15.957 11.614 1.00 46.75 128 ALA A N 1
ATOM 949 C CA . ALA A 1 128 ? -26.597 -14.915 12.460 1.00 46.75 128 ALA A CA 1
ATOM 950 C C . ALA A 1 128 ? -26.726 -13.471 11.894 1.00 46.75 128 ALA A C 1
ATOM 952 O O . ALA A 1 128 ? -26.516 -12.502 12.617 1.00 46.75 128 ALA A O 1
ATOM 953 N N . THR A 1 129 ? -27.150 -13.262 10.642 1.00 41.75 129 THR A N 1
ATOM 954 C CA . THR A 1 129 ? -27.560 -11.909 10.171 1.00 41.75 129 THR A CA 1
ATOM 955 C C . THR A 1 129 ? -29.046 -11.578 10.424 1.00 41.75 129 THR A C 1
ATOM 957 O O . THR A 1 129 ? -29.511 -10.510 10.031 1.00 41.75 129 THR A O 1
ATOM 960 N N . SER A 1 130 ? -29.802 -12.445 11.122 1.00 49.06 130 SER A N 1
ATOM 961 C CA . SER A 1 130 ? -31.257 -12.309 11.366 1.00 49.06 130 SER A CA 1
ATOM 962 C C . SER A 1 130 ? -31.681 -11.884 12.791 1.00 49.06 130 SER A C 1
ATOM 964 O O . SER A 1 130 ? -32.878 -11.800 13.064 1.00 49.06 130 SER A O 1
ATOM 966 N N . ASP A 1 131 ? -30.748 -11.559 13.694 1.00 70.50 131 ASP A N 1
ATOM 967 C CA . ASP A 1 131 ? -31.039 -11.583 15.142 1.00 70.50 131 ASP A CA 1
ATOM 968 C C . ASP A 1 131 ? -31.449 -10.222 15.772 1.00 70.50 131 ASP A C 1
ATOM 970 O O . ASP A 1 131 ? -32.328 -10.173 16.626 1.00 70.50 131 ASP A O 1
ATOM 974 N N . LEU A 1 132 ? -30.940 -9.058 15.322 1.00 79.38 132 LEU A N 1
ATOM 975 C CA . LEU A 1 132 ? -31.252 -7.766 15.988 1.00 79.38 132 LEU A CA 1
ATOM 976 C C . LEU A 1 132 ? -32.732 -7.351 15.929 1.00 79.38 132 LEU A C 1
ATOM 978 O O . LEU A 1 132 ? -33.246 -6.766 16.884 1.00 79.38 132 LEU A O 1
ATOM 982 N N . PHE A 1 133 ? -33.434 -7.656 14.835 1.00 73.94 133 PHE A N 1
ATOM 983 C CA . PHE A 1 133 ? -34.881 -7.434 14.743 1.00 73.94 133 PHE A CA 1
ATOM 984 C C . PHE A 1 133 ? -35.656 -8.389 15.659 1.00 73.94 133 PHE A C 1
ATOM 986 O O . PHE A 1 133 ? -36.646 -7.985 16.272 1.00 73.94 133 PHE A O 1
ATOM 993 N N . ALA A 1 134 ? -35.198 -9.636 15.804 1.00 79.69 134 ALA A N 1
ATOM 994 C CA . ALA A 1 134 ? -35.778 -10.598 16.738 1.00 79.69 134 ALA A CA 1
ATOM 995 C C . ALA A 1 134 ? -35.549 -10.165 18.197 1.00 79.69 134 ALA A C 1
ATOM 997 O O . ALA A 1 134 ? -36.481 -10.196 19.004 1.00 79.69 134 ALA A O 1
ATOM 998 N N . ILE A 1 135 ? -34.357 -9.655 18.514 1.00 85.38 135 ILE A N 1
ATOM 999 C CA . ILE A 1 135 ? -34.029 -9.082 19.822 1.00 85.38 135 ILE A CA 1
ATOM 1000 C C . ILE A 1 135 ? -34.894 -7.850 20.095 1.00 85.38 135 ILE A C 1
ATOM 1002 O O . ILE A 1 135 ? -35.518 -7.781 21.149 1.00 85.38 135 ILE A O 1
ATOM 1006 N N . ALA A 1 136 ? -35.019 -6.911 19.150 1.00 88.19 136 ALA A N 1
ATOM 1007 C CA . ALA A 1 136 ? -35.870 -5.731 19.319 1.00 88.19 136 ALA A CA 1
ATOM 1008 C C . ALA A 1 136 ? -37.338 -6.112 19.596 1.00 88.19 136 ALA A C 1
ATOM 1010 O O . ALA A 1 136 ? -37.966 -5.546 20.492 1.00 88.19 136 ALA A O 1
ATOM 1011 N N . ASN A 1 137 ? -37.869 -7.110 18.880 1.00 83.81 137 ASN A N 1
ATOM 1012 C CA . ASN A 1 137 ? -39.202 -7.662 19.134 1.00 83.81 137 ASN A CA 1
ATOM 1013 C C . ASN A 1 137 ? -39.315 -8.309 20.519 1.00 83.81 137 ASN A C 1
ATOM 1015 O O . ASN A 1 137 ? -40.286 -8.062 21.229 1.00 83.81 137 ASN A O 1
ATOM 1019 N N . THR A 1 138 ? -38.311 -9.081 20.931 1.00 88.06 138 THR A N 1
ATOM 1020 C CA . THR A 1 138 ? -38.282 -9.742 22.242 1.00 88.06 138 THR A CA 1
ATOM 1021 C C . THR A 1 138 ? -38.260 -8.722 23.376 1.00 88.06 138 THR A C 1
ATOM 1023 O O . THR A 1 138 ? -39.072 -8.807 24.295 1.00 88.06 138 THR A O 1
ATOM 1026 N N . VAL A 1 139 ? -37.394 -7.706 23.283 1.00 89.06 139 VAL A N 1
ATOM 1027 C CA . VAL A 1 139 ? -37.342 -6.607 24.256 1.00 89.06 139 VAL A CA 1
ATOM 1028 C C . VAL A 1 139 ? -38.707 -5.931 24.326 1.00 89.06 139 VAL A C 1
ATOM 1030 O O . VAL A 1 139 ? -39.256 -5.794 25.414 1.00 89.06 139 VAL A O 1
ATOM 1033 N N . SER A 1 140 ? -39.288 -5.577 23.175 1.00 92.12 140 SER A N 1
ATOM 1034 C CA . SER A 1 140 ? -40.598 -4.924 23.091 1.00 92.12 140 SER A CA 1
ATOM 1035 C C . SER A 1 140 ? -41.720 -5.742 23.736 1.00 92.12 140 SER A C 1
ATOM 1037 O O . SER A 1 140 ? -42.545 -5.178 24.456 1.00 92.12 140 SER A O 1
ATOM 1039 N N . MET A 1 141 ? -41.725 -7.065 23.542 1.00 88.12 141 MET A N 1
ATOM 1040 C CA . MET A 1 141 ? -42.688 -7.967 24.176 1.00 88.12 141 MET A CA 1
ATOM 1041 C C . MET A 1 141 ? -42.552 -7.990 25.700 1.00 88.12 141 MET A C 1
ATOM 1043 O O . MET A 1 141 ? -43.571 -8.031 26.382 1.00 88.12 141 MET A O 1
ATOM 1047 N N . VAL A 1 142 ? -41.325 -7.941 26.227 1.00 87.50 142 VAL A N 1
ATOM 1048 C CA . VAL A 1 142 ? -41.052 -7.998 27.674 1.00 87.50 142 VAL A CA 1
ATOM 1049 C C . VAL A 1 142 ? -41.344 -6.670 28.373 1.00 87.50 142 VAL A C 1
ATOM 1051 O O . VAL A 1 142 ? -41.861 -6.667 29.484 1.00 87.50 142 VAL A O 1
ATOM 1054 N N . ILE A 1 143 ? -41.025 -5.533 27.746 1.00 88.31 143 ILE A N 1
ATOM 1055 C CA . ILE A 1 143 ? -41.229 -4.206 28.359 1.00 88.31 143 ILE A CA 1
ATOM 1056 C C . ILE A 1 143 ? -42.563 -3.551 27.968 1.00 88.31 143 ILE A C 1
ATOM 1058 O O . ILE A 1 143 ? -42.874 -2.463 28.450 1.00 88.31 143 ILE A O 1
ATOM 1062 N N . HIS A 1 144 ? -43.325 -4.187 27.073 1.00 88.75 144 HIS A N 1
ATOM 1063 C CA . HIS A 1 144 ? -44.590 -3.701 26.514 1.00 88.75 144 HIS A CA 1
ATOM 1064 C C . HIS A 1 144 ? -44.517 -2.297 25.885 1.00 88.75 144 HIS A C 1
ATOM 1066 O O . HIS A 1 144 ? -45.461 -1.511 25.974 1.00 88.75 144 HIS A O 1
ATOM 1072 N N . ALA A 1 145 ? -43.407 -1.990 25.213 1.00 91.06 145 ALA A N 1
ATOM 1073 C CA . ALA A 1 145 ? -43.166 -0.705 24.557 1.00 91.06 145 ALA A CA 1
ATOM 1074 C C . ALA A 1 145 ? -42.514 -0.895 23.176 1.00 91.06 145 ALA A C 1
ATOM 1076 O O . ALA A 1 145 ? -41.738 -1.838 23.011 1.00 91.06 145 ALA A O 1
ATOM 1077 N N . PRO A 1 146 ? -42.775 -0.025 22.181 1.00 92.25 146 PRO A N 1
ATOM 1078 C CA . PRO A 1 146 ? -42.046 -0.036 20.913 1.00 92.25 146 PRO A CA 1
ATOM 1079 C C . PRO A 1 146 ? -40.563 0.277 21.129 1.00 92.25 146 PRO A C 1
ATOM 1081 O O . PRO A 1 146 ? -40.235 1.238 21.831 1.00 92.25 146 PRO A O 1
ATOM 1084 N N . VAL A 1 147 ? -39.680 -0.510 20.510 1.00 92.94 147 VAL A N 1
ATOM 1085 C CA . VAL A 1 147 ? -38.224 -0.447 20.720 1.00 92.94 147 VAL A CA 1
ATOM 1086 C C . VAL A 1 147 ? -37.483 -0.138 19.424 1.00 92.94 147 VAL A C 1
ATOM 1088 O O . VAL A 1 147 ? -37.826 -0.673 18.369 1.00 92.94 147 VAL A O 1
ATOM 1091 N N . THR A 1 148 ? -36.433 0.679 19.511 1.00 90.56 148 THR A N 1
ATOM 1092 C CA . THR A 1 148 ? -35.375 0.783 18.497 1.00 90.56 148 THR A CA 1
ATOM 1093 C C . THR A 1 148 ? -34.016 0.453 19.098 1.00 90.56 148 THR A C 1
ATOM 1095 O O . THR A 1 148 ? -33.744 0.739 20.265 1.00 90.56 148 THR A O 1
ATOM 1098 N N . ILE A 1 149 ? -33.159 -0.153 18.281 1.00 89.25 149 ILE A N 1
ATOM 1099 C CA . ILE A 1 149 ? -31.746 -0.383 18.575 1.00 89.25 149 ILE A CA 1
ATOM 1100 C C . ILE A 1 149 ? -30.947 0.513 17.634 1.00 89.25 149 ILE A C 1
ATOM 1102 O O . ILE A 1 149 ? -31.132 0.462 16.416 1.00 89.25 149 ILE A O 1
ATOM 1106 N N . GLU A 1 150 ? -30.086 1.343 18.206 1.00 83.62 150 GLU A N 1
ATOM 1107 C CA . GLU A 1 150 ? -29.334 2.385 17.513 1.00 83.62 150 GLU A CA 1
ATOM 1108 C C . GLU A 1 150 ? -27.832 2.243 17.789 1.00 83.62 150 GLU A C 1
ATOM 1110 O O . GLU A 1 150 ? -27.437 1.752 18.849 1.00 83.62 150 GLU A O 1
ATOM 1115 N N . ASP A 1 151 ? -26.982 2.675 16.857 1.00 77.81 151 ASP A N 1
ATOM 1116 C CA . ASP A 1 151 ? -25.536 2.755 17.089 1.00 77.81 151 ASP A CA 1
ATOM 1117 C C . ASP A 1 151 ? -25.139 4.020 17.878 1.00 77.81 151 ASP A C 1
ATOM 1119 O O . ASP A 1 151 ? -25.968 4.865 18.223 1.00 77.81 151 ASP A O 1
ATOM 1123 N N . ALA A 1 152 ? -23.845 4.173 18.179 1.00 78.25 152 ALA A N 1
ATOM 1124 C CA . ALA A 1 152 ? -23.346 5.338 18.917 1.00 78.25 152 ALA A CA 1
ATOM 1125 C C . ALA A 1 152 ? -23.501 6.674 18.161 1.00 78.25 152 ALA A C 1
ATOM 1127 O O . ALA A 1 152 ? -23.388 7.734 18.774 1.00 78.25 152 ALA A O 1
ATOM 1128 N N . THR A 1 153 ? -23.777 6.643 16.854 1.00 67.50 153 THR A N 1
ATOM 1129 C CA . THR A 1 153 ? -24.067 7.827 16.030 1.00 67.50 153 THR A CA 1
ATOM 1130 C C . THR A 1 153 ? -25.567 8.118 15.908 1.00 67.50 153 THR A C 1
ATOM 1132 O O . THR A 1 153 ? -25.949 9.082 15.249 1.00 67.50 153 THR A O 1
ATOM 1135 N N . SER A 1 154 ? -26.422 7.347 16.597 1.00 75.69 154 SER A N 1
ATOM 1136 C CA . SER A 1 154 ? -27.891 7.398 16.495 1.00 75.69 154 SER A CA 1
ATOM 1137 C C . SER A 1 154 ? -28.438 6.976 15.119 1.00 75.69 154 SER A C 1
ATOM 1139 O O . SER A 1 154 ? -29.510 7.428 14.697 1.00 75.69 154 SER A O 1
ATOM 1141 N N . ALA A 1 155 ? -27.717 6.107 14.402 1.00 66.44 155 ALA A N 1
ATOM 1142 C CA . ALA A 1 155 ? -28.262 5.391 13.252 1.00 66.44 155 ALA A CA 1
ATOM 1143 C C . ALA A 1 155 ? -29.139 4.228 13.736 1.00 66.44 155 ALA A C 1
ATOM 1145 O O . ALA A 1 155 ? -28.752 3.500 14.650 1.00 66.44 155 ALA A O 1
ATOM 1146 N N . VAL A 1 156 ? -30.318 4.039 13.135 1.00 69.31 156 VAL A N 1
ATOM 1147 C CA . VAL A 1 156 ? -31.255 2.974 13.531 1.00 69.31 156 VAL A CA 1
ATOM 1148 C C . VAL A 1 156 ? -30.868 1.671 12.847 1.00 69.31 156 VAL A C 1
ATOM 1150 O O . VAL A 1 156 ? -30.928 1.562 11.623 1.00 69.31 156 VAL A O 1
ATOM 1153 N N . LEU A 1 157 ? -30.518 0.670 13.651 1.00 72.25 157 LEU A N 1
ATOM 1154 C CA . LEU A 1 157 ? -30.073 -0.642 13.184 1.00 72.25 157 LEU A CA 1
ATOM 1155 C C . LEU A 1 157 ? -31.208 -1.669 13.156 1.00 72.25 157 LEU A C 1
ATOM 1157 O O . LEU A 1 157 ? -31.265 -2.497 12.251 1.00 72.25 157 LEU A O 1
ATOM 1161 N N . ALA A 1 158 ? -32.124 -1.605 14.126 1.00 76.81 158 ALA A N 1
ATOM 1162 C CA . ALA A 1 158 ? -33.310 -2.456 14.183 1.00 76.81 158 ALA A CA 1
ATOM 1163 C C . ALA A 1 158 ? -34.460 -1.776 14.937 1.00 76.81 158 ALA A C 1
ATOM 1165 O O . ALA A 1 158 ? -34.252 -0.855 15.730 1.00 76.81 158 ALA A O 1
ATOM 1166 N N . TRP A 1 159 ? -35.683 -2.254 14.711 1.00 84.25 159 TRP A N 1
ATOM 1167 C CA . TRP A 1 159 ? -36.881 -1.813 15.426 1.00 84.25 159 TRP A CA 1
ATOM 1168 C C . TRP A 1 159 ? -37.838 -2.984 15.662 1.00 84.25 159 TRP A C 1
ATOM 1170 O O . TRP A 1 159 ? -37.834 -3.962 14.915 1.00 84.25 159 TRP A O 1
ATOM 1180 N N . SER A 1 160 ? -38.655 -2.889 16.709 1.00 86.31 160 SER A N 1
ATOM 1181 C CA . SER A 1 160 ? -39.711 -3.864 16.991 1.00 86.31 160 SER A CA 1
ATOM 1182 C C . SER A 1 160 ? -40.952 -3.618 16.131 1.00 86.31 160 SER A C 1
ATOM 1184 O O . SER A 1 160 ? -41.184 -2.497 15.680 1.00 86.31 160 SER A O 1
ATOM 1186 N N . ALA A 1 161 ? -41.814 -4.620 15.983 1.00 75.56 161 ALA A N 1
ATOM 1187 C CA . ALA A 1 161 ? -43.207 -4.429 15.594 1.00 75.56 161 ALA A CA 1
ATOM 1188 C C . ALA A 1 161 ? -43.940 -3.524 16.610 1.00 75.56 161 ALA A C 1
ATOM 1190 O O . ALA A 1 161 ? -43.452 -3.296 17.723 1.00 75.56 161 ALA A O 1
ATOM 1191 N N . GLY A 1 162 ? -45.107 -2.991 16.238 1.00 70.88 162 GLY A N 1
ATOM 1192 C CA . GLY A 1 162 ? -45.896 -2.131 17.127 1.00 70.88 162 GLY A CA 1
ATOM 1193 C C . GLY A 1 162 ? -45.573 -0.633 17.044 1.00 70.88 162 GLY A C 1
ATOM 1194 O O . GLY A 1 162 ? -45.959 0.126 17.936 1.00 70.88 162 GLY A O 1
ATOM 1195 N N . GLN A 1 163 ? -44.834 -0.191 16.017 1.00 76.75 163 GLN A N 1
ATOM 1196 C CA . GLN A 1 163 ? -44.426 1.216 15.850 1.00 76.75 163 GLN A CA 1
ATOM 1197 C C . GLN A 1 163 ? -45.599 2.151 15.532 1.00 76.75 163 GLN A C 1
ATOM 1199 O O . GLN A 1 163 ? -45.458 3.359 15.667 1.00 76.75 163 GLN A O 1
ATOM 1204 N N . GLU A 1 164 ? -46.770 1.622 15.177 1.00 68.88 164 GLU A N 1
ATOM 1205 C CA . GLU A 1 164 ? -48.011 2.392 15.048 1.00 68.88 164 GLU A CA 1
ATOM 1206 C C . GLU A 1 164 ? -48.469 3.028 16.372 1.00 68.88 164 GLU A C 1
ATOM 1208 O O . GLU A 1 164 ? -49.270 3.958 16.365 1.00 68.88 164 GLU A O 1
ATOM 1213 N N . LYS A 1 165 ? -47.946 2.549 17.510 1.00 64.62 165 LYS A N 1
ATOM 1214 C CA . LYS A 1 165 ? -48.151 3.140 18.843 1.00 64.62 165 LYS A CA 1
ATOM 1215 C C . LYS A 1 165 ? -47.110 4.211 19.193 1.00 64.62 165 LYS A C 1
ATOM 1217 O O . LYS A 1 165 ? -47.179 4.786 20.278 1.00 64.62 165 LYS A O 1
ATOM 1222 N N . ALA A 1 166 ? -46.120 4.437 18.329 1.00 71.12 166 ALA A N 1
ATOM 1223 C CA . ALA A 1 166 ? -45.100 5.461 18.504 1.00 71.12 166 ALA A CA 1
ATOM 1224 C C . ALA A 1 166 ? -45.513 6.789 17.844 1.00 71.12 166 ALA A C 1
ATOM 1226 O O . ALA A 1 166 ? -46.465 6.855 17.071 1.00 71.12 166 ALA A O 1
ATOM 1227 N N . ASP A 1 167 ? -44.786 7.860 18.165 1.00 76.06 167 ASP A N 1
ATOM 1228 C CA . ASP A 1 167 ? -45.011 9.176 17.567 1.00 76.06 167 ASP A CA 1
ATOM 1229 C C . ASP A 1 167 ? -44.545 9.254 16.097 1.00 76.06 167 ASP A C 1
ATOM 1231 O O . ASP A 1 167 ? -43.725 8.464 15.623 1.00 76.06 167 ASP A O 1
ATOM 1235 N N . GLU A 1 168 ? -45.041 10.255 15.368 1.00 66.25 168 GLU A N 1
ATOM 1236 C CA . GLU A 1 168 ? -44.701 10.492 13.956 1.00 66.25 168 GLU A CA 1
ATOM 1237 C C . GLU A 1 168 ? -43.186 10.693 13.751 1.00 66.25 168 GLU A C 1
ATOM 1239 O O . GLU A 1 168 ? -42.611 10.266 12.747 1.00 66.25 168 GLU A O 1
ATOM 1244 N N . SER A 1 169 ? -42.499 11.243 14.761 1.00 62.94 169 SER A N 1
ATOM 1245 C CA . SER A 1 169 ? -41.043 11.411 14.755 1.00 62.94 169 SER A CA 1
ATOM 1246 C C . SER A 1 169 ? -40.294 10.071 14.730 1.00 62.94 169 SER A C 1
ATOM 1248 O O . SER A 1 169 ? -39.208 9.981 14.147 1.00 62.94 169 SER A O 1
ATOM 1250 N N . ARG A 1 170 ? -40.861 9.012 15.326 1.00 70.31 170 ARG A N 1
ATOM 1251 C CA . ARG A 1 170 ? -40.304 7.654 15.318 1.00 70.31 170 ARG A CA 1
ATOM 1252 C C . ARG A 1 170 ? -40.471 6.996 13.952 1.00 70.31 170 ARG A C 1
ATOM 1254 O O . ARG A 1 170 ? -39.512 6.400 13.467 1.00 70.31 170 ARG A O 1
ATOM 1261 N N . VAL A 1 171 ? -41.629 7.159 13.311 1.00 61.03 171 VAL A N 1
ATOM 1262 C CA . VAL A 1 171 ? -41.882 6.662 11.946 1.00 61.03 171 VAL A CA 1
ATOM 1263 C C . VAL A 1 171 ? -40.905 7.299 10.953 1.00 61.03 171 VAL A C 1
ATOM 1265 O O . VAL A 1 171 ? -40.258 6.592 10.180 1.00 61.03 171 VAL A O 1
ATOM 1268 N N . GLU A 1 172 ? -40.712 8.617 11.039 1.00 57.44 172 GLU A N 1
ATOM 1269 C CA . GLU A 1 172 ? -39.748 9.366 10.219 1.00 57.44 172 GLU A CA 1
ATOM 1270 C C . GLU A 1 172 ? -38.300 8.878 10.430 1.00 57.44 172 GLU A C 1
ATOM 1272 O O . GLU A 1 172 ? -37.545 8.702 9.474 1.00 57.44 172 GLU A O 1
ATOM 1277 N N . THR A 1 173 ? -37.919 8.612 11.682 1.00 57.12 173 THR A N 1
ATOM 1278 C CA . THR A 1 173 ? -36.574 8.138 12.056 1.00 57.12 173 THR A CA 1
ATOM 1279 C C . THR A 1 173 ? -36.301 6.721 11.536 1.00 57.12 173 THR A C 1
ATOM 1281 O O . THR A 1 173 ? -35.199 6.438 11.069 1.00 57.12 173 THR A O 1
ATOM 1284 N N . ILE A 1 174 ? -37.299 5.831 11.578 1.00 46.75 174 ILE A N 1
ATOM 1285 C CA . ILE A 1 174 ? -37.183 4.456 11.068 1.00 46.75 174 ILE A CA 1
ATOM 1286 C C . ILE A 1 174 ? -37.084 4.453 9.538 1.00 46.75 174 ILE A C 1
ATOM 1288 O O . ILE A 1 174 ? -36.203 3.795 8.986 1.00 46.75 174 ILE A O 1
ATOM 1292 N N . LEU A 1 175 ? -37.927 5.229 8.846 1.00 41.41 175 LEU A N 1
ATOM 1293 C CA . LEU A 1 175 ? -37.877 5.360 7.384 1.00 41.41 175 LEU A CA 1
ATOM 1294 C C . LEU A 1 175 ? -36.561 5.990 6.906 1.00 41.41 175 LEU A C 1
ATOM 1296 O O . LEU A 1 175 ? -35.991 5.548 5.911 1.00 41.41 175 LEU A O 1
ATOM 1300 N N . GLY A 1 176 ? -36.055 6.986 7.637 1.00 37.78 176 GLY A N 1
ATOM 1301 C CA . GLY A 1 176 ? -34.767 7.626 7.366 1.00 37.78 176 GLY A CA 1
ATOM 1302 C C . GLY A 1 176 ? -33.544 6.830 7.829 1.00 37.78 176 GLY A C 1
ATOM 1303 O O . GLY A 1 176 ? -32.425 7.242 7.535 1.00 37.78 176 GLY A O 1
ATOM 1304 N N . ARG A 1 177 ? -33.739 5.720 8.560 1.00 44.56 177 ARG A N 1
ATOM 1305 C CA . ARG A 1 177 ? -32.697 4.885 9.195 1.00 44.56 177 ARG A CA 1
ATOM 1306 C C . ARG A 1 177 ? -31.705 5.642 10.092 1.00 44.56 177 ARG A C 1
ATOM 1308 O O . ARG A 1 177 ? -30.642 5.123 10.425 1.00 44.56 177 ARG A O 1
ATOM 1315 N N . ALA A 1 178 ? -32.047 6.853 10.515 1.00 48.94 178 ALA A N 1
ATOM 1316 C CA . ALA A 1 178 ? -31.211 7.703 11.350 1.00 48.94 178 ALA A CA 1
ATOM 1317 C C . ALA A 1 178 ? -32.039 8.810 12.005 1.00 48.94 178 ALA A C 1
ATOM 1319 O O . ALA A 1 178 ? -32.986 9.344 11.417 1.00 48.94 178 ALA A O 1
ATOM 1320 N N . VAL A 1 179 ? -31.650 9.193 13.221 1.00 64.31 179 VAL A N 1
ATOM 1321 C CA . VAL A 1 179 ? -32.231 10.348 13.911 1.00 64.31 179 VAL A CA 1
ATOM 1322 C C . VAL A 1 179 ? -31.769 11.636 13.226 1.00 64.31 179 VAL A C 1
ATOM 1324 O O . VAL A 1 179 ? -30.588 11.826 12.942 1.00 64.31 179 VAL A O 1
ATOM 1327 N N . ARG A 1 180 ? -32.702 12.561 12.964 1.00 63.16 180 ARG A N 1
ATOM 1328 C CA . ARG A 1 180 ? -32.384 13.854 12.333 1.00 63.16 180 ARG A CA 1
ATOM 1329 C C . ARG A 1 180 ? -31.322 14.607 13.163 1.00 63.16 180 ARG A C 1
ATOM 1331 O O . ARG A 1 180 ? -31.512 14.739 14.376 1.00 63.16 180 ARG A O 1
ATOM 1338 N N . PRO A 1 181 ? -30.271 15.188 12.548 1.00 63.66 181 PRO A N 1
ATOM 1339 C CA . PRO A 1 181 ? -29.138 15.775 13.279 1.00 63.66 181 PRO A CA 1
ATOM 1340 C C . PRO A 1 181 ? -29.517 16.823 14.335 1.00 63.66 181 PRO A C 1
ATOM 1342 O O . PRO A 1 181 ? -28.918 16.891 15.406 1.00 63.66 181 PRO A O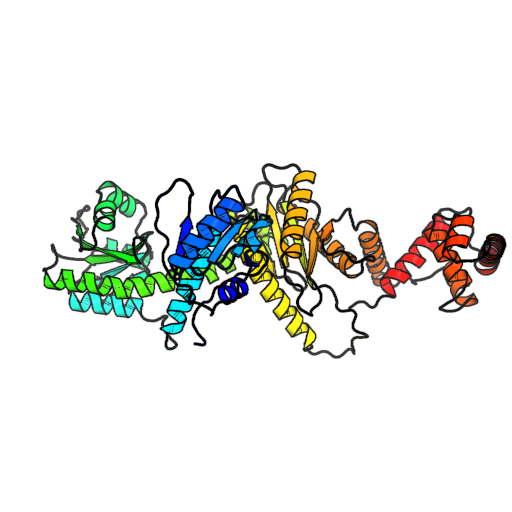 1
ATOM 1345 N N . TRP A 1 182 ? -30.547 17.628 14.067 1.00 68.31 182 TRP A N 1
ATOM 1346 C CA . TRP A 1 182 ? -31.011 18.654 15.000 1.00 68.31 182 TRP A CA 1
ATOM 1347 C C . TRP A 1 182 ? -31.656 18.064 16.273 1.00 68.31 182 TRP A C 1
ATOM 1349 O O . TRP A 1 182 ? -31.520 18.658 17.342 1.00 68.31 182 TRP A O 1
ATOM 1359 N N . ARG A 1 183 ? -32.293 16.882 16.202 1.00 74.44 183 ARG A N 1
ATOM 1360 C CA . ARG A 1 183 ? -32.856 16.174 17.373 1.00 74.44 183 ARG A CA 1
ATOM 1361 C C . ARG A 1 183 ? -31.753 15.566 18.235 1.00 74.44 183 ARG A C 1
ATOM 1363 O O . ARG A 1 183 ? -31.811 15.672 19.457 1.00 74.44 183 ARG A O 1
ATOM 1370 N N . VAL A 1 184 ? -30.723 14.993 17.604 1.00 73.94 184 VAL A N 1
ATOM 1371 C CA . VAL A 1 184 ? -29.521 14.500 18.304 1.00 73.94 184 VAL A CA 1
ATOM 1372 C C . VAL A 1 184 ? -28.858 15.644 19.071 1.00 73.94 184 VAL A C 1
ATOM 1374 O O . VAL A 1 184 ? -28.553 15.497 20.252 1.00 73.94 184 VAL A O 1
ATOM 1377 N N . ARG A 1 185 ? -28.717 16.816 18.436 1.00 71.00 185 ARG A N 1
ATOM 1378 C CA . ARG A 1 185 ? -28.167 18.015 19.081 1.00 71.00 185 ARG A CA 1
ATOM 1379 C C . ARG A 1 185 ? -28.998 18.462 20.284 1.00 71.00 185 ARG A C 1
ATOM 1381 O O . ARG A 1 185 ? -28.441 18.672 21.350 1.00 71.00 185 ARG A O 1
ATOM 1388 N N . LYS A 1 186 ? -30.325 18.506 20.159 1.00 80.19 186 LYS A N 1
ATOM 1389 C CA . LYS A 1 186 ? -31.237 18.857 21.261 1.00 80.19 186 LYS A CA 1
ATOM 1390 C C . LYS A 1 186 ? -31.143 17.876 22.443 1.00 80.19 186 LYS A C 1
ATOM 1392 O O . LYS A 1 186 ? -31.104 18.294 23.599 1.00 80.19 186 LYS A O 1
ATOM 1397 N N . LEU A 1 187 ? -31.038 16.574 22.165 1.00 83.88 187 LEU A N 1
ATOM 1398 C CA . LEU A 1 187 ? -30.789 15.541 23.180 1.00 83.88 187 LEU A CA 1
ATOM 1399 C C . LEU A 1 187 ? -29.421 15.712 23.860 1.00 83.88 187 LEU A C 1
ATOM 1401 O O . LEU A 1 187 ? -29.322 15.567 25.079 1.00 83.88 187 LEU A O 1
ATOM 1405 N N . ALA A 1 188 ? -28.381 16.055 23.099 1.00 77.50 188 ALA A N 1
ATOM 1406 C CA . ALA A 1 188 ? -27.053 16.336 23.637 1.00 77.50 188 ALA A CA 1
ATOM 1407 C C . ALA A 1 188 ? -27.045 17.590 24.525 1.00 77.50 188 ALA A C 1
ATOM 1409 O O . ALA A 1 188 ? -26.555 17.523 25.651 1.00 77.50 188 ALA A O 1
ATOM 1410 N N . ASP A 1 189 ? -27.659 18.682 24.064 1.00 82.06 189 ASP A N 1
ATOM 1411 C CA . ASP A 1 189 ? -27.750 19.956 24.789 1.00 82.06 189 ASP A CA 1
ATOM 1412 C C . ASP A 1 189 ? -28.536 19.809 26.107 1.00 82.06 189 ASP A C 1
ATOM 1414 O O . ASP A 1 189 ? -28.221 20.456 27.102 1.00 82.06 189 ASP A O 1
ATOM 1418 N N . SER A 1 190 ? -29.522 18.905 26.148 1.00 83.31 190 SER A N 1
ATOM 1419 C CA . SER A 1 190 ? -30.275 18.560 27.367 1.00 83.31 190 SER A CA 1
ATOM 1420 C C . SER A 1 190 ? -29.555 17.577 28.309 1.00 83.31 190 SER A C 1
ATOM 1422 O O . SER A 1 190 ? -30.116 17.162 29.325 1.00 83.31 190 SER A O 1
ATOM 1424 N N . GLY A 1 191 ? -28.326 17.162 27.981 1.00 87.44 191 GLY A N 1
ATOM 1425 C CA . GLY A 1 191 ? -27.514 16.266 28.810 1.00 87.44 191 GLY A CA 1
ATOM 1426 C C . GLY A 1 191 ? -27.971 14.802 28.815 1.00 87.44 191 GLY A C 1
ATOM 1427 O O . GLY A 1 191 ? -27.480 14.005 29.616 1.00 87.44 191 GLY A O 1
ATOM 1428 N N . VAL A 1 192 ? -28.892 14.394 27.934 1.00 89.69 192 VAL A N 1
ATOM 1429 C CA . VAL A 1 192 ? -29.415 13.014 27.904 1.00 89.69 192 VAL A CA 1
ATOM 1430 C C . VAL A 1 192 ? -28.306 12.004 27.611 1.00 89.69 192 VAL A C 1
ATOM 1432 O O . VAL A 1 192 ? -28.176 11.024 28.343 1.00 89.69 192 VAL A O 1
ATOM 1435 N N . PHE A 1 193 ? -27.454 12.265 26.615 1.00 86.19 193 PHE A N 1
ATOM 1436 C CA . PHE A 1 193 ? -26.328 11.378 26.301 1.00 86.19 193 PHE A CA 1
ATOM 1437 C C . PHE A 1 193 ? -25.288 11.324 27.421 1.00 86.19 193 PHE A C 1
ATOM 1439 O O . PHE A 1 193 ? -24.710 10.270 27.653 1.00 86.19 193 PHE A O 1
ATOM 1446 N N . GLN A 1 194 ? -25.084 12.412 28.169 1.00 85.06 194 GLN A N 1
ATOM 1447 C CA . GLN A 1 194 ? -24.190 12.408 29.332 1.00 85.06 194 GLN A CA 1
ATOM 1448 C C . GLN A 1 194 ? -24.739 11.495 30.435 1.00 85.06 194 GLN A C 1
ATOM 1450 O O . GLN A 1 194 ? -24.001 10.667 30.962 1.00 85.06 194 GLN A O 1
ATOM 1455 N N . ARG A 1 195 ? -26.048 11.569 30.724 1.00 92.44 195 ARG A N 1
ATOM 1456 C CA . ARG A 1 195 ? -26.711 10.671 31.687 1.00 92.44 195 ARG A CA 1
ATOM 1457 C C . ARG A 1 195 ? -26.669 9.209 31.237 1.00 92.44 195 ARG A C 1
ATOM 1459 O O . ARG A 1 195 ? -26.347 8.342 32.042 1.00 92.44 195 ARG A O 1
ATOM 1466 N N . LEU A 1 196 ? -26.943 8.939 29.959 1.00 91.25 196 LEU A N 1
ATOM 1467 C CA . LEU A 1 196 ? -26.850 7.591 29.383 1.00 91.25 196 LEU A CA 1
ATOM 1468 C C . LEU A 1 196 ? -25.418 7.049 29.440 1.00 91.25 196 LEU A C 1
ATOM 1470 O O . LEU A 1 196 ? -25.206 5.897 29.803 1.00 91.25 196 LEU A O 1
ATOM 1474 N N . ASN A 1 197 ? -24.427 7.887 29.138 1.00 85.69 197 ASN A N 1
ATOM 1475 C CA . ASN A 1 197 ? -23.023 7.493 29.122 1.00 85.69 197 ASN A CA 1
ATOM 1476 C C . ASN A 1 197 ? -22.412 7.376 30.531 1.00 85.69 197 ASN A C 1
ATOM 1478 O O . ASN A 1 197 ? -21.405 6.685 30.677 1.00 85.69 197 ASN A O 1
ATOM 1482 N N . ALA A 1 198 ? -23.031 7.956 31.561 1.00 84.94 198 ALA A N 1
ATOM 1483 C CA . ALA A 1 198 ? -22.620 7.819 32.960 1.00 84.94 198 ALA A CA 1
ATOM 1484 C C . ALA A 1 198 ? -23.336 6.680 33.718 1.00 84.94 198 ALA A C 1
ATOM 1486 O O . ALA A 1 198 ? -22.932 6.346 34.828 1.00 84.94 198 ALA A O 1
ATOM 1487 N N . SER A 1 199 ? -24.387 6.087 33.140 1.00 86.69 199 SER A N 1
ATOM 1488 C CA . SER A 1 199 ? -25.229 5.072 33.786 1.00 86.69 199 SER A CA 1
ATOM 1489 C C . SER A 1 199 ? -25.211 3.741 33.027 1.00 86.69 199 SER A C 1
ATOM 1491 O O . SER A 1 199 ? -25.097 3.703 31.799 1.00 86.69 199 SER A O 1
ATOM 1493 N N . THR A 1 200 ? -25.348 2.636 33.761 1.00 82.44 200 THR A N 1
ATOM 1494 C CA . THR A 1 200 ? -25.722 1.316 33.219 1.00 82.44 200 THR A CA 1
ATOM 1495 C C . THR A 1 200 ? -27.222 1.042 33.351 1.00 82.44 200 THR A C 1
ATOM 1497 O O . THR A 1 200 ? -27.740 0.169 32.6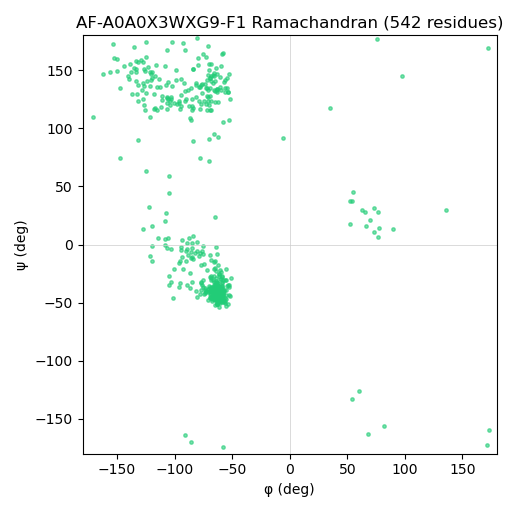64 1.00 82.44 200 THR A O 1
ATOM 1500 N N . ALA A 1 201 ? -27.928 1.811 34.185 1.00 90.06 201 ALA A N 1
ATOM 1501 C CA . ALA A 1 201 ? -29.371 1.726 34.365 1.00 90.06 201 ALA A CA 1
ATOM 1502 C C . ALA A 1 201 ? -30.135 2.545 33.301 1.00 90.06 201 ALA A C 1
ATOM 1504 O O . ALA A 1 201 ? -29.614 3.578 32.851 1.00 90.06 201 ALA A O 1
ATOM 1505 N N . PRO A 1 202 ? -31.374 2.153 32.935 1.00 94.50 202 PRO A N 1
ATOM 1506 C CA . PRO A 1 202 ? -32.206 2.880 31.990 1.00 94.50 202 PRO A CA 1
ATOM 1507 C C . PRO A 1 202 ? -32.517 4.298 32.470 1.00 94.50 202 PRO A C 1
ATOM 1509 O O . PRO A 1 202 ? -32.885 4.532 33.621 1.00 94.50 202 PRO A O 1
ATOM 1512 N N . VAL A 1 203 ? -32.405 5.252 31.555 1.00 94.62 203 VAL A N 1
ATOM 1513 C CA . VAL A 1 203 ? -32.628 6.675 31.786 1.00 94.62 203 VAL A CA 1
ATOM 1514 C C . VAL A 1 203 ? -33.960 7.074 31.170 1.00 94.62 203 VAL A C 1
ATOM 1516 O O . VAL A 1 203 ? -34.189 6.884 29.976 1.00 94.62 203 VAL A O 1
ATOM 1519 N N . TYR A 1 204 ? -34.828 7.670 31.984 1.00 94.62 204 TYR A N 1
ATOM 1520 C CA . TYR A 1 204 ? -36.062 8.287 31.514 1.00 94.62 204 TYR A CA 1
ATOM 1521 C C . TYR A 1 204 ? -35.790 9.674 30.905 1.00 94.62 204 TYR A C 1
ATOM 1523 O O . TYR A 1 204 ? -35.007 10.485 31.429 1.00 94.62 204 TYR A O 1
ATOM 1531 N N . VAL A 1 205 ? -36.424 9.918 29.763 1.00 92.44 205 VAL A N 1
ATOM 1532 C CA . VAL A 1 205 ? -36.269 11.094 28.911 1.00 92.44 205 VAL A CA 1
ATOM 1533 C C . VAL A 1 205 ? -37.644 11.703 28.684 1.00 92.44 205 VAL A C 1
ATOM 1535 O O . VAL A 1 205 ? -38.518 11.092 28.065 1.00 92.44 205 VAL A O 1
ATOM 1538 N N . GLU A 1 206 ? -37.809 12.923 29.187 1.00 89.19 206 GLU A N 1
ATOM 1539 C CA . GLU A 1 206 ? -39.031 13.698 29.005 1.00 89.19 206 GLU A CA 1
ATOM 1540 C C . GLU A 1 206 ? -39.188 14.159 27.547 1.00 89.19 206 GLU A C 1
ATOM 1542 O O . GLU A 1 206 ? -38.184 14.414 26.866 1.00 89.19 206 GLU A O 1
ATOM 1547 N N . PRO A 1 207 ? -40.432 14.314 27.062 1.00 86.75 207 PRO A N 1
ATOM 1548 C CA . PRO A 1 207 ? -40.704 14.942 25.778 1.00 86.75 207 PRO A CA 1
ATOM 1549 C C . PRO A 1 207 ? -40.112 16.348 25.703 1.00 86.75 207 PRO A C 1
ATOM 1551 O O . PRO A 1 207 ? -40.343 17.187 26.571 1.00 86.75 207 PRO A O 1
ATOM 1554 N N . TYR A 1 208 ? -39.395 16.635 24.622 1.00 81.38 208 TYR A N 1
ATOM 1555 C CA . TYR A 1 208 ? -38.881 17.977 24.327 1.00 81.38 208 TYR A CA 1
ATOM 1556 C C . TYR A 1 208 ? -39.621 18.651 23.161 1.00 81.38 208 TYR A C 1
ATOM 1558 O O . TYR A 1 208 ? -39.234 19.730 22.699 1.00 81.38 208 TYR A O 1
ATOM 1566 N N . GLU A 1 209 ? -40.662 17.994 22.654 1.00 79.75 209 GLU A N 1
ATOM 1567 C CA . GLU A 1 209 ? -41.527 18.439 21.570 1.00 79.75 209 GLU A CA 1
ATOM 1568 C C . GLU A 1 209 ? -42.982 18.068 21.871 1.00 79.75 209 GLU A C 1
ATOM 1570 O O . GLU A 1 209 ? -43.214 17.000 22.434 1.00 79.75 209 GLU A O 1
ATOM 1575 N N . PRO A 1 210 ? -43.967 18.897 21.475 1.00 76.75 210 PRO A N 1
ATOM 1576 C CA . PRO A 1 210 ? -45.376 18.654 21.801 1.00 76.75 210 PRO A CA 1
ATOM 1577 C C . PRO A 1 210 ? -45.937 17.336 21.252 1.00 76.75 210 PRO A C 1
ATOM 1579 O O . PRO A 1 210 ? -46.849 16.765 21.837 1.00 76.75 210 PRO A O 1
ATOM 1582 N N . THR A 1 211 ? -45.410 16.860 20.123 1.00 78.88 211 THR A N 1
ATOM 1583 C CA . THR A 1 211 ? -45.846 15.626 19.450 1.00 78.88 211 THR A CA 1
ATOM 1584 C C . THR A 1 211 ? -45.014 14.404 19.840 1.00 78.88 211 THR A C 1
ATOM 1586 O O . THR A 1 211 ? -45.279 13.305 19.362 1.00 78.88 211 THR A O 1
ATOM 1589 N N . MET A 1 212 ? -43.994 14.582 20.685 1.00 81.38 212 MET A N 1
ATOM 1590 C CA . MET A 1 212 ? -43.068 13.528 21.077 1.00 81.38 212 MET A CA 1
ATOM 1591 C C . MET A 1 212 ? -43.599 12.781 22.299 1.00 81.38 212 MET A C 1
ATOM 1593 O O . MET A 1 212 ? -43.987 13.391 23.294 1.00 81.38 212 MET A O 1
ATOM 1597 N N . LEU A 1 213 ? -43.564 11.452 22.255 1.00 87.25 213 LEU A N 1
ATOM 1598 C CA . LEU A 1 213 ? -43.884 10.632 23.419 1.00 87.25 213 LEU A CA 1
ATOM 1599 C C . LEU A 1 213 ? -42.652 10.464 24.328 1.00 87.25 213 LEU A C 1
ATOM 1601 O O . LEU A 1 213 ? -41.522 10.472 23.823 1.00 87.25 213 LEU A O 1
ATOM 1605 N N . PRO A 1 214 ? -42.838 10.282 25.652 1.00 90.44 214 PRO A N 1
ATOM 1606 C CA . PRO A 1 214 ? -41.733 10.032 26.570 1.00 90.44 214 PRO A CA 1
ATOM 1607 C C . PRO A 1 214 ? -40.952 8.771 26.203 1.00 90.44 214 PRO A C 1
ATOM 1609 O O . PRO A 1 214 ? -41.477 7.834 25.590 1.00 90.44 214 PRO A O 1
ATOM 1612 N N . ARG A 1 215 ? -39.671 8.728 26.577 1.00 92.38 215 ARG A N 1
ATOM 1613 C CA . ARG A 1 215 ? -38.791 7.610 26.217 1.00 92.38 215 ARG A CA 1
ATOM 1614 C C . ARG A 1 215 ? -37.987 7.129 27.405 1.00 92.38 215 ARG A C 1
ATOM 1616 O O . ARG A 1 215 ? -37.573 7.913 28.252 1.00 92.38 215 ARG A O 1
ATOM 1623 N N . VAL A 1 216 ? -37.699 5.838 27.417 1.00 95.31 216 VAL A N 1
ATOM 1624 C CA . VAL A 1 216 ? -36.646 5.267 28.254 1.00 95.31 216 VAL A CA 1
ATOM 1625 C C . VAL A 1 216 ? -35.546 4.760 27.342 1.00 95.31 216 VAL A C 1
ATOM 1627 O O . VAL A 1 216 ? -35.827 4.134 26.323 1.00 95.31 216 VAL A O 1
ATOM 1630 N N . ALA A 1 217 ? -34.298 5.048 27.689 1.00 95.19 217 ALA A N 1
ATOM 1631 C CA . ALA A 1 217 ? -33.149 4.596 26.925 1.00 95.19 217 ALA A CA 1
ATOM 1632 C C . ALA A 1 217 ? -32.075 4.004 27.823 1.00 95.19 217 ALA A C 1
ATOM 1634 O O . ALA A 1 217 ? -31.924 4.407 28.973 1.00 95.19 217 ALA A O 1
ATOM 1635 N N . VAL A 1 218 ? -31.306 3.065 27.288 1.00 95.69 218 VAL A N 1
ATOM 1636 C CA . VAL A 1 218 ? -30.144 2.496 27.970 1.00 95.69 218 VAL A CA 1
ATOM 1637 C C . VAL A 1 218 ? -28.959 2.454 27.013 1.00 95.69 218 VAL A C 1
ATOM 1639 O O . VAL A 1 218 ? -29.117 2.182 25.820 1.00 95.69 218 VAL A O 1
ATOM 1642 N N . ALA A 1 219 ? -27.770 2.763 27.529 1.00 94.56 219 ALA A N 1
ATOM 1643 C CA . ALA A 1 219 ? -26.531 2.639 26.775 1.00 94.56 219 ALA A CA 1
ATOM 1644 C C . ALA A 1 219 ? -26.116 1.165 26.681 1.00 94.56 219 ALA A C 1
ATOM 1646 O O . ALA A 1 219 ? -26.046 0.462 27.687 1.00 94.56 219 ALA A O 1
ATOM 1647 N N . VAL A 1 220 ? -25.802 0.719 25.471 1.00 93.00 220 VAL A N 1
ATOM 1648 C CA . VAL A 1 220 ? -25.280 -0.618 25.182 1.00 93.00 220 VAL A CA 1
ATOM 1649 C C . VAL A 1 220 ? -23.761 -0.546 25.156 1.00 93.00 220 VAL A C 1
ATOM 1651 O O . VAL A 1 220 ? -23.206 0.316 24.472 1.00 93.00 220 VAL A O 1
ATOM 1654 N N . ARG A 1 221 ? -23.073 -1.425 25.892 1.00 84.69 221 ARG A N 1
ATOM 1655 C CA . ARG A 1 221 ? -21.626 -1.308 26.132 1.00 84.69 221 ARG A CA 1
ATOM 1656 C C . ARG A 1 221 ? -20.868 -2.615 25.969 1.00 84.69 221 ARG A C 1
ATOM 1658 O O . ARG A 1 221 ? -21.401 -3.675 26.273 1.00 84.69 221 ARG A O 1
ATOM 1665 N N . ALA A 1 222 ? -19.596 -2.499 25.598 1.00 75.38 222 ALA A N 1
ATOM 1666 C CA . ALA A 1 222 ? -18.591 -3.545 25.767 1.00 75.38 222 ALA A CA 1
ATOM 1667 C C . ALA A 1 222 ? -17.448 -2.991 26.628 1.00 75.38 222 ALA A C 1
ATOM 1669 O O . ALA A 1 222 ? -16.712 -2.098 26.208 1.00 75.38 222 ALA A O 1
ATOM 1670 N N . GLY A 1 223 ? -17.329 -3.479 27.865 1.00 76.25 223 GLY A N 1
ATOM 1671 C CA . GLY A 1 223 ? -16.442 -2.868 28.856 1.00 76.25 223 GLY A CA 1
ATOM 1672 C C . GLY A 1 223 ? -16.840 -1.412 29.137 1.00 76.25 223 GLY A C 1
ATOM 1673 O O . GLY A 1 223 ? -17.994 -1.130 29.461 1.00 76.25 223 GLY A O 1
ATOM 1674 N N . SER A 1 224 ? -15.891 -0.483 28.999 1.00 72.50 224 SER A N 1
ATOM 1675 C CA . SER A 1 224 ? -16.117 0.958 29.188 1.00 72.50 224 SER A CA 1
ATOM 1676 C C . SER A 1 224 ? -16.670 1.675 27.947 1.00 72.50 224 SER A C 1
ATOM 1678 O O . SER A 1 224 ? -17.137 2.811 28.055 1.00 72.50 224 SER A O 1
ATOM 1680 N N . GLU A 1 225 ? -16.661 1.033 26.777 1.00 75.69 225 GLU A N 1
ATOM 1681 C CA . GLU A 1 225 ? -17.047 1.649 25.506 1.00 75.69 225 GLU A CA 1
ATOM 1682 C C . GLU A 1 225 ? -18.563 1.572 25.264 1.00 75.69 225 GLU A C 1
ATOM 1684 O O . GLU A 1 225 ? -19.171 0.512 25.417 1.00 75.69 225 GLU A O 1
ATOM 1689 N N . VAL A 1 226 ? -19.180 2.681 24.832 1.00 83.69 226 VAL A N 1
ATOM 1690 C CA . VAL A 1 226 ? -20.582 2.712 24.379 1.00 83.69 226 VAL A CA 1
ATOM 1691 C C . VAL A 1 226 ? -20.659 2.312 22.906 1.00 83.69 226 VAL A C 1
ATOM 1693 O O . VAL A 1 226 ? -20.161 3.004 22.014 1.00 83.69 226 VAL A O 1
ATOM 1696 N N . LEU A 1 227 ? -21.316 1.186 22.646 1.00 79.50 227 LEU A N 1
ATOM 1697 C CA . LEU A 1 227 ? -21.519 0.648 21.305 1.00 79.50 227 LEU A CA 1
ATOM 1698 C C . LEU A 1 227 ? -22.737 1.264 20.605 1.00 79.50 227 LEU A C 1
ATOM 1700 O O . LEU A 1 227 ? -22.727 1.449 19.385 1.00 79.50 227 LEU A O 1
ATOM 1704 N N . GLY A 1 228 ? -23.756 1.621 21.383 1.00 88.25 228 GLY A N 1
ATOM 1705 C CA . GLY A 1 228 ? -25.008 2.174 20.891 1.00 88.25 228 GLY A CA 1
ATOM 1706 C C . GLY A 1 228 ? -26.038 2.334 21.999 1.00 88.25 228 GLY A C 1
ATOM 1707 O O . GLY A 1 228 ? -25.689 2.372 23.181 1.00 88.25 228 GLY A O 1
ATOM 1708 N N . TYR A 1 229 ? -27.308 2.418 21.620 1.00 94.00 229 TYR A N 1
ATOM 1709 C CA . TYR A 1 229 ? -28.412 2.700 22.531 1.00 94.00 229 TYR A CA 1
ATOM 1710 C C . TYR A 1 229 ? -29.638 1.851 22.192 1.00 94.00 229 TYR A C 1
ATOM 1712 O O . TYR A 1 229 ? -29.960 1.646 21.023 1.00 94.00 229 TYR A O 1
ATOM 1720 N N . VAL A 1 230 ? -30.356 1.390 23.216 1.00 94.81 230 VAL A N 1
ATOM 1721 C CA . VAL A 1 230 ? -31.717 0.860 23.057 1.00 94.81 230 VAL A CA 1
ATOM 1722 C C . VAL A 1 230 ? -32.688 1.924 23.537 1.00 94.81 230 VAL A C 1
ATOM 1724 O O . VAL A 1 230 ? -32.561 2.401 24.664 1.00 94.81 230 VAL A O 1
ATOM 1727 N N . TRP A 1 231 ? -33.659 2.281 22.700 1.00 95.00 231 TRP A N 1
ATOM 1728 C CA . TRP A 1 231 ? -34.698 3.255 23.018 1.00 95.00 231 TRP A CA 1
ATOM 1729 C C . TRP A 1 231 ? -36.065 2.589 23.040 1.00 95.00 231 TRP A C 1
ATOM 1731 O O . TRP A 1 231 ? -36.414 1.859 22.120 1.00 95.00 231 TRP A O 1
ATOM 1741 N N . ALA A 1 232 ? -36.867 2.914 24.046 1.00 94.12 232 ALA A N 1
ATOM 1742 C CA . ALA A 1 232 ? -38.247 2.480 24.186 1.00 94.12 232 ALA A CA 1
ATOM 1743 C C . ALA A 1 232 ? -39.178 3.693 24.270 1.00 94.12 232 ALA A C 1
ATOM 1745 O O . ALA A 1 232 ? -38.878 4.657 24.976 1.00 94.12 232 ALA A O 1
ATOM 1746 N N . VAL A 1 233 ? -40.306 3.654 23.560 1.00 92.62 233 VAL A N 1
ATOM 1747 C CA . VAL A 1 233 ? -41.362 4.674 23.674 1.00 92.62 233 VAL A CA 1
ATOM 1748 C C . VAL A 1 233 ? -42.318 4.282 24.796 1.00 92.62 233 VAL A C 1
ATOM 1750 O O . VAL A 1 233 ? -42.941 3.228 24.745 1.00 92.62 233 VAL A O 1
ATOM 1753 N N . THR A 1 234 ? -42.436 5.125 25.816 1.00 90.69 234 THR A N 1
ATOM 1754 C CA . THR A 1 234 ? -43.108 4.797 27.082 1.00 90.69 234 THR A CA 1
ATOM 1755 C C . THR A 1 234 ? -44.058 5.911 27.505 1.00 90.69 234 THR A C 1
ATOM 1757 O O . THR A 1 234 ? -43.859 7.063 27.142 1.00 90.69 234 THR A O 1
ATOM 1760 N N . SER A 1 235 ? -45.050 5.610 28.343 1.00 85.94 235 SER A N 1
ATOM 1761 C CA . SER A 1 235 ? -45.926 6.628 28.947 1.00 85.94 235 SER A CA 1
ATOM 1762 C C . SER A 1 235 ? -45.355 7.263 30.226 1.00 85.94 235 SER A C 1
ATOM 1764 O O . SER A 1 235 ? -45.994 8.131 30.812 1.00 85.94 235 SER A O 1
ATOM 1766 N N . GLY A 1 236 ? -44.187 6.810 30.690 1.00 88.44 236 GLY A N 1
ATOM 1767 C CA . GLY A 1 236 ? -43.536 7.234 31.930 1.00 88.44 236 GLY A CA 1
ATOM 1768 C C . GLY A 1 236 ? -42.325 6.345 32.256 1.00 88.44 236 GLY A C 1
ATOM 1769 O O . GLY A 1 236 ? -41.960 5.498 31.437 1.00 88.44 236 GLY A O 1
ATOM 1770 N N . PRO A 1 237 ? -41.698 6.498 33.438 1.00 89.81 237 PRO A N 1
ATOM 1771 C CA . PRO A 1 237 ? -40.587 5.645 33.859 1.00 89.81 237 PRO A CA 1
ATOM 1772 C C . PRO A 1 237 ? -40.961 4.156 33.861 1.00 89.81 237 PRO A C 1
ATOM 1774 O O . PRO A 1 237 ? -42.066 3.787 34.265 1.00 89.81 237 PRO A O 1
ATOM 1777 N N . LEU A 1 238 ? -40.032 3.285 33.451 1.00 89.81 238 LEU A N 1
ATOM 1778 C CA . LEU A 1 238 ? -40.271 1.840 33.466 1.00 89.81 238 LEU A CA 1
ATOM 1779 C C . LEU A 1 238 ? -40.399 1.313 34.909 1.00 89.81 238 LEU A C 1
ATOM 1781 O O . LEU A 1 238 ? -39.596 1.683 35.773 1.00 89.81 238 LEU A O 1
ATOM 1785 N N . PRO A 1 239 ? -41.343 0.389 35.177 1.00 91.81 239 PRO A N 1
ATOM 1786 C CA . PRO A 1 239 ? -41.347 -0.395 36.407 1.00 91.81 239 PRO A CA 1
ATOM 1787 C C . PRO A 1 239 ? -39.997 -1.086 36.630 1.00 91.81 239 PRO A C 1
ATOM 1789 O O . PRO A 1 239 ? -39.350 -1.517 35.675 1.00 91.81 239 PRO A O 1
ATOM 1792 N N . LYS A 1 240 ? -39.585 -1.240 37.897 1.00 87.81 240 LYS A N 1
ATOM 1793 C CA . LYS A 1 240 ? -38.262 -1.790 38.264 1.00 87.81 240 LYS A CA 1
ATOM 1794 C C . LYS A 1 240 ? -37.957 -3.143 37.611 1.00 87.81 240 LYS A C 1
ATOM 1796 O O . LYS A 1 240 ? -36.810 -3.412 37.277 1.00 87.81 240 LYS A O 1
ATOM 1801 N N . GLU A 1 241 ? -38.970 -3.984 37.437 1.00 86.69 241 GLU A N 1
ATOM 1802 C CA . GLU A 1 241 ? -38.838 -5.286 36.785 1.00 86.69 241 GLU A CA 1
ATOM 1803 C C . GLU A 1 241 ? -38.519 -5.154 35.288 1.00 86.69 241 GLU A C 1
ATOM 1805 O O . GLU A 1 241 ? -37.542 -5.730 34.817 1.00 86.69 241 GLU A O 1
ATOM 1810 N N . HIS A 1 242 ? -39.260 -4.318 34.555 1.00 89.69 242 HIS A N 1
ATOM 1811 C CA . HIS A 1 242 ? -38.995 -4.049 33.138 1.00 89.69 242 HIS A CA 1
ATOM 1812 C C . HIS A 1 242 ? -37.656 -3.331 32.919 1.00 89.69 242 HIS A C 1
ATOM 1814 O O . HIS A 1 242 ? -36.966 -3.606 31.940 1.00 89.69 242 HIS A O 1
ATOM 1820 N N . ALA A 1 243 ? -37.257 -2.448 33.841 1.00 89.44 243 ALA A N 1
ATOM 1821 C CA . ALA A 1 243 ? -35.951 -1.795 33.798 1.00 89.44 243 ALA A CA 1
ATOM 1822 C C . ALA A 1 243 ? -34.803 -2.816 33.907 1.00 89.44 243 ALA A C 1
ATOM 1824 O O . ALA A 1 243 ? -33.882 -2.774 33.096 1.00 89.44 243 ALA A O 1
ATOM 1825 N N . ARG A 1 244 ? -34.901 -3.787 34.829 1.00 85.31 244 ARG A N 1
ATOM 1826 C CA . ARG A 1 244 ? -33.923 -4.886 34.957 1.00 85.31 244 ARG A CA 1
ATOM 1827 C C . ARG A 1 244 ? -33.851 -5.755 33.708 1.00 85.31 244 ARG A C 1
ATOM 1829 O O . ARG A 1 244 ? -32.762 -6.137 33.296 1.00 85.31 244 ARG A O 1
ATOM 1836 N N . TRP A 1 245 ? -34.990 -6.058 33.089 1.00 83.00 245 TRP A N 1
ATOM 1837 C CA . TRP A 1 245 ? -34.997 -6.787 31.820 1.00 83.00 245 TRP A CA 1
ATOM 1838 C C . TRP A 1 245 ? -34.262 -6.017 30.728 1.00 83.00 245 TRP A C 1
ATOM 1840 O O . TRP A 1 245 ? -33.407 -6.584 30.052 1.00 83.00 245 TRP A O 1
ATOM 1850 N N . LEU A 1 246 ? -34.538 -4.718 30.595 1.00 86.94 246 LEU A N 1
ATOM 1851 C CA . LEU A 1 246 ? -33.865 -3.866 29.620 1.00 86.94 246 LEU A CA 1
ATOM 1852 C C . LEU A 1 246 ? -32.344 -3.806 29.859 1.00 86.94 246 LEU A C 1
ATOM 1854 O O . LEU A 1 246 ? -31.588 -3.880 28.894 1.00 86.94 246 LEU A O 1
ATOM 1858 N N . GLU A 1 247 ? -31.897 -3.752 31.120 1.00 87.56 247 GLU A N 1
ATOM 1859 C CA . GLU A 1 247 ? -30.476 -3.860 31.496 1.00 87.56 247 GLU A CA 1
ATOM 1860 C C . GLU A 1 247 ? -29.866 -5.194 31.050 1.00 87.56 247 GLU A C 1
ATOM 1862 O O . GLU A 1 247 ? -28.811 -5.205 30.418 1.00 87.56 247 GLU A O 1
ATOM 1867 N N . LEU A 1 248 ? -30.536 -6.319 31.311 1.00 81.50 248 LEU A N 1
ATOM 1868 C CA . LEU A 1 248 ? -30.050 -7.651 30.933 1.00 81.50 248 LEU A CA 1
ATOM 1869 C C . LEU A 1 248 ? -29.909 -7.801 29.412 1.00 81.50 248 LEU A C 1
ATOM 1871 O O . LEU A 1 248 ? -28.897 -8.322 28.935 1.00 81.50 248 LEU A O 1
ATOM 1875 N N . PHE A 1 249 ? -30.871 -7.283 28.642 1.00 84.44 249 PHE A N 1
ATOM 1876 C CA . PHE A 1 249 ? -30.822 -7.322 27.179 1.00 84.44 249 PHE A CA 1
ATOM 1877 C C . PHE A 1 249 ? -29.661 -6.516 26.590 1.00 84.44 249 PHE A C 1
ATOM 1879 O O . PHE A 1 249 ? -29.216 -6.840 25.488 1.00 84.44 249 PHE A O 1
ATOM 1886 N N . THR A 1 250 ? -29.115 -5.523 27.307 1.00 87.00 250 THR A N 1
ATOM 1887 C CA . THR A 1 250 ? -27.961 -4.759 26.802 1.00 87.00 250 THR A CA 1
ATOM 1888 C C . THR A 1 250 ? -26.757 -5.642 26.506 1.00 87.00 250 THR A C 1
ATOM 1890 O O . THR A 1 250 ? -26.047 -5.354 25.554 1.00 87.00 250 THR A O 1
ATOM 1893 N N . SER A 1 251 ? -26.550 -6.739 27.239 1.00 81.06 251 SER A N 1
ATOM 1894 C CA . SER A 1 251 ? -25.443 -7.674 26.991 1.00 81.06 251 SER A CA 1
ATOM 1895 C C . SER A 1 251 ? -25.589 -8.417 25.655 1.00 81.06 251 SER A C 1
ATOM 1897 O O . SER A 1 251 ? -24.639 -8.504 24.876 1.00 81.06 251 SER A O 1
ATOM 1899 N N . VAL A 1 252 ? -26.805 -8.872 25.340 1.00 82.19 252 VAL A N 1
ATOM 1900 C CA . VAL A 1 252 ? -27.132 -9.556 24.081 1.00 82.19 252 VAL A CA 1
ATOM 1901 C C . VAL A 1 252 ? -27.072 -8.581 22.906 1.00 82.19 252 VAL A C 1
ATOM 1903 O O . VAL A 1 252 ? -26.509 -8.898 21.859 1.00 82.19 252 VAL A O 1
ATOM 1906 N N . VAL A 1 253 ? -27.597 -7.366 23.084 1.00 85.38 253 VAL A N 1
ATOM 1907 C CA . VAL A 1 253 ? -27.503 -6.306 22.071 1.00 85.38 253 VAL A CA 1
ATOM 1908 C C . VAL A 1 253 ? -26.045 -5.875 21.882 1.00 85.38 253 VAL A C 1
ATOM 1910 O O . VAL A 1 253 ? -25.619 -5.685 20.750 1.00 85.38 253 VAL A O 1
ATOM 1913 N N . ALA A 1 254 ? -25.248 -5.781 22.950 1.00 83.19 254 ALA A N 1
ATOM 1914 C CA . ALA A 1 254 ? -23.829 -5.437 22.877 1.00 83.19 254 ALA A CA 1
ATOM 1915 C C . ALA A 1 254 ? -23.037 -6.461 22.072 1.00 83.19 254 ALA A C 1
ATOM 1917 O O . ALA A 1 254 ? -22.223 -6.058 21.248 1.00 83.19 254 ALA A O 1
ATOM 1918 N N . LEU A 1 255 ? -23.312 -7.757 22.254 1.00 78.31 255 LEU A N 1
ATOM 1919 C CA . LEU A 1 255 ? -22.716 -8.814 21.439 1.00 78.31 255 LEU A CA 1
ATOM 1920 C C . LEU A 1 255 ? -23.000 -8.582 19.947 1.00 78.31 255 LEU A C 1
ATOM 1922 O O . LEU A 1 255 ? -22.080 -8.565 19.135 1.00 78.31 255 LEU A O 1
ATOM 1926 N N . HIS A 1 256 ? -24.254 -8.305 19.595 1.00 74.06 256 HIS A N 1
ATOM 1927 C CA . HIS A 1 256 ? -24.657 -8.078 18.208 1.00 74.06 256 HIS A CA 1
ATOM 1928 C C . HIS A 1 256 ? -24.108 -6.777 17.614 1.00 74.06 256 HIS A C 1
ATOM 1930 O O . HIS A 1 256 ? -23.675 -6.761 16.464 1.00 74.06 256 HIS A O 1
ATOM 1936 N N . LEU A 1 257 ? -24.077 -5.688 18.385 1.00 72.25 257 LEU A N 1
ATOM 1937 C CA . LEU A 1 257 ? -23.498 -4.416 17.946 1.00 72.25 257 LEU A CA 1
ATOM 1938 C C . LEU A 1 257 ? -21.974 -4.488 17.832 1.00 72.25 257 LEU A C 1
ATOM 1940 O O . LEU A 1 257 ? -21.399 -3.900 16.916 1.00 72.25 257 LEU A O 1
ATOM 1944 N N . ALA A 1 258 ? -21.313 -5.228 18.724 1.00 66.81 258 ALA A N 1
ATOM 1945 C CA . ALA A 1 258 ? -19.896 -5.532 18.592 1.00 66.81 258 ALA A CA 1
ATOM 1946 C C . ALA A 1 258 ? -19.655 -6.337 17.309 1.00 66.81 258 ALA A C 1
ATOM 1948 O O . ALA A 1 258 ? -18.761 -5.978 16.534 1.00 66.81 258 ALA A O 1
ATOM 1949 N N . ASN A 1 259 ? -20.479 -7.361 17.050 1.00 57.91 259 ASN A N 1
ATOM 1950 C CA . ASN A 1 259 ? -20.439 -8.167 15.828 1.00 57.91 259 ASN A CA 1
ATOM 1951 C C . ASN A 1 259 ? -20.555 -7.290 14.574 1.00 57.91 259 ASN A C 1
ATOM 1953 O O . ASN A 1 259 ? -19.629 -7.259 13.764 1.00 57.91 259 ASN A O 1
ATOM 1957 N N . MET A 1 260 ? -21.585 -6.444 14.512 1.00 55.00 260 MET A N 1
ATOM 1958 C CA . MET A 1 260 ? -21.804 -5.507 13.409 1.00 55.00 260 MET A CA 1
ATOM 1959 C C . MET A 1 260 ? -20.687 -4.472 13.222 1.00 55.00 260 MET A C 1
ATOM 1961 O O . MET A 1 260 ? -20.369 -4.123 12.090 1.00 55.00 260 MET A O 1
ATOM 1965 N N . ARG A 1 261 ? -20.053 -3.974 14.294 1.00 51.22 261 ARG A N 1
ATOM 1966 C CA . ARG A 1 261 ? -18.924 -3.031 14.166 1.00 51.22 261 ARG A CA 1
ATOM 1967 C C . ARG A 1 261 ? -17.667 -3.668 13.577 1.00 51.22 261 ARG A C 1
ATOM 1969 O O . ARG A 1 261 ? -16.884 -2.957 12.949 1.00 51.22 261 ARG A O 1
ATOM 1976 N N . ALA A 1 262 ? -17.468 -4.975 13.742 1.00 47.28 262 ALA A N 1
ATOM 1977 C CA . ALA A 1 262 ? -16.423 -5.665 12.982 1.00 47.28 262 ALA A CA 1
ATOM 1978 C C . ALA A 1 262 ? -16.838 -5.881 11.517 1.00 47.28 262 ALA A C 1
ATOM 1980 O O . ALA A 1 262 ? -15.993 -5.802 10.624 1.00 47.28 262 ALA A O 1
ATOM 1981 N N . ASP A 1 263 ? -18.141 -6.036 11.262 1.00 42.62 263 ASP A N 1
ATOM 1982 C CA . ASP A 1 263 ? -18.725 -6.105 9.917 1.00 42.62 263 ASP A CA 1
ATOM 1983 C C . ASP A 1 263 ? -18.829 -4.748 9.199 1.00 42.62 263 ASP A C 1
ATOM 1985 O O . ASP A 1 263 ? -19.094 -4.716 8.001 1.00 42.62 263 ASP A O 1
ATOM 1989 N N . SER A 1 264 ? -18.510 -3.613 9.833 1.00 45.12 264 SER A N 1
ATOM 1990 C CA . SER A 1 264 ? -18.343 -2.313 9.147 1.00 45.12 264 SER A CA 1
ATOM 1991 C C . SER A 1 264 ? -17.161 -2.290 8.151 1.00 45.12 264 SER A C 1
ATOM 1993 O O . SER A 1 264 ? -16.904 -1.291 7.477 1.00 45.12 264 SER A O 1
ATOM 1995 N N . SER A 1 265 ? -16.412 -3.391 8.047 1.00 54.41 265 SER A N 1
ATOM 1996 C CA . SER A 1 265 ? -15.136 -3.488 7.347 1.00 54.41 265 SER A CA 1
ATOM 1997 C C . SER A 1 265 ? -15.215 -3.860 5.848 1.00 54.41 265 SER A C 1
ATOM 1999 O O . SER A 1 265 ? -14.414 -3.328 5.081 1.00 54.41 265 SER A O 1
ATOM 2001 N N . PRO A 1 266 ? -16.141 -4.698 5.327 1.00 54.75 266 PRO A N 1
ATOM 2002 C CA . PRO A 1 266 ? -16.219 -4.981 3.892 1.00 54.75 266 PRO A CA 1
ATOM 2003 C C . PRO A 1 266 ? -16.646 -3.765 3.069 1.00 54.75 266 PRO A C 1
ATOM 2005 O O . PRO A 1 266 ? -15.981 -3.471 2.083 1.00 54.75 266 PRO A O 1
ATOM 2008 N N . TRP A 1 267 ? -17.683 -3.029 3.486 1.00 55.69 267 TRP A N 1
ATOM 2009 C CA . TRP A 1 267 ? -18.193 -1.884 2.720 1.00 55.69 267 TRP A CA 1
ATOM 2010 C C . TRP A 1 267 ? -17.199 -0.719 2.682 1.00 55.69 267 TRP A C 1
ATOM 2012 O O . TRP A 1 267 ? -16.886 -0.228 1.606 1.00 55.69 267 TRP A O 1
ATOM 2022 N N . ALA A 1 268 ? -16.611 -0.328 3.818 1.00 62.41 268 ALA A N 1
ATOM 2023 C CA . ALA A 1 268 ? -15.616 0.747 3.842 1.00 62.41 268 ALA A CA 1
ATOM 2024 C C . ALA A 1 268 ? -14.336 0.381 3.064 1.00 62.41 268 ALA A C 1
ATOM 2026 O O . ALA A 1 268 ? -13.771 1.218 2.358 1.00 62.41 268 ALA A O 1
ATOM 2027 N N . ARG A 1 269 ? -13.879 -0.881 3.145 1.00 67.19 269 ARG A N 1
ATOM 2028 C CA . ARG A 1 269 ? -12.759 -1.368 2.317 1.00 67.19 269 ARG A CA 1
ATOM 2029 C C . ARG A 1 269 ? -13.123 -1.390 0.837 1.00 67.19 269 ARG A C 1
ATOM 2031 O O . ARG A 1 269 ? -12.300 -1.004 0.014 1.00 67.19 269 ARG A O 1
ATOM 2038 N N . GLN A 1 270 ? -14.339 -1.815 0.506 1.00 73.81 270 GLN A N 1
ATOM 2039 C CA . GLN A 1 270 ? -14.840 -1.835 -0.863 1.00 73.81 270 GLN A CA 1
ATOM 2040 C C . GLN A 1 270 ? -14.931 -0.417 -1.438 1.00 73.81 270 GLN A C 1
ATOM 2042 O O . GLN A 1 270 ? -14.386 -0.178 -2.509 1.00 73.81 270 GLN A O 1
ATOM 2047 N N . GLN A 1 271 ? -15.478 0.542 -0.687 1.00 78.56 271 GLN A N 1
ATOM 2048 C CA . GLN A 1 271 ? -15.533 1.949 -1.085 1.00 78.56 271 GLN A CA 1
ATOM 2049 C C . GLN A 1 271 ? -14.129 2.506 -1.352 1.00 78.56 271 GLN A C 1
ATOM 2051 O O . GLN A 1 271 ? -13.877 3.099 -2.395 1.00 78.56 271 GLN A O 1
ATOM 2056 N N . ARG A 1 272 ? -13.161 2.258 -0.457 1.00 82.62 272 ARG A N 1
ATOM 2057 C CA . ARG A 1 272 ? -11.764 2.691 -0.663 1.00 82.62 272 ARG A CA 1
ATOM 2058 C C . ARG A 1 272 ? -11.129 2.073 -1.911 1.00 82.62 272 ARG A C 1
ATOM 2060 O O . ARG A 1 272 ? -10.380 2.761 -2.604 1.00 82.62 272 ARG A O 1
ATOM 2067 N N . ARG A 1 273 ? -11.426 0.803 -2.208 1.00 86.25 273 ARG A N 1
ATOM 2068 C CA . ARG A 1 273 ? -10.976 0.128 -3.437 1.00 86.25 273 ARG A CA 1
ATOM 2069 C C . ARG A 1 273 ? -11.597 0.752 -4.681 1.00 86.25 273 ARG A C 1
ATOM 2071 O O . ARG A 1 273 ? -10.888 0.958 -5.660 1.00 86.25 273 ARG A O 1
ATOM 2078 N N . GLU A 1 274 ? -12.888 1.067 -4.644 1.00 88.06 274 GLU A N 1
ATOM 2079 C CA . GLU A 1 274 ? -13.603 1.710 -5.752 1.00 88.06 274 GLU A CA 1
ATOM 2080 C C . GLU A 1 274 ? -13.068 3.118 -6.026 1.00 88.06 274 GLU A C 1
ATOM 2082 O O . GLU A 1 274 ? -12.798 3.454 -7.180 1.00 88.06 274 GLU A O 1
ATOM 2087 N N . LEU A 1 275 ? -12.793 3.899 -4.977 1.00 90.62 275 LEU A N 1
ATOM 2088 C CA . LEU A 1 275 ? -12.150 5.211 -5.095 1.00 90.62 275 LEU A CA 1
ATOM 2089 C C . LEU A 1 275 ? -10.760 5.104 -5.733 1.00 90.62 275 LEU A C 1
ATOM 2091 O O . LEU A 1 275 ? -10.447 5.830 -6.677 1.00 90.62 275 LEU A O 1
ATOM 2095 N N . ALA A 1 276 ? -9.938 4.158 -5.275 1.00 92.81 276 ALA A N 1
ATOM 2096 C CA . ALA A 1 276 ? -8.621 3.917 -5.854 1.00 92.81 276 ALA A CA 1
ATOM 2097 C C . ALA A 1 276 ? -8.696 3.469 -7.322 1.00 92.81 276 ALA A C 1
ATOM 2099 O O . ALA A 1 276 ? -7.936 3.961 -8.157 1.00 92.81 276 ALA A O 1
ATOM 2100 N N . ALA A 1 277 ? -9.629 2.571 -7.654 1.00 92.94 277 ALA A N 1
ATOM 2101 C CA . ALA A 1 277 ? -9.862 2.122 -9.023 1.00 92.94 277 ALA A CA 1
ATOM 2102 C C . ALA A 1 277 ? -10.267 3.289 -9.936 1.00 92.94 277 ALA A C 1
ATOM 2104 O O . ALA A 1 277 ? -9.716 3.433 -11.027 1.00 92.94 277 ALA A O 1
ATOM 2105 N N . ALA A 1 278 ? -11.178 4.152 -9.474 1.00 92.81 278 ALA A N 1
ATOM 2106 C CA . ALA A 1 278 ? -11.611 5.337 -10.205 1.00 92.81 278 ALA A CA 1
ATOM 2107 C C . ALA A 1 278 ? -10.462 6.338 -10.415 1.00 92.81 278 ALA A C 1
ATOM 2109 O O . ALA A 1 278 ? -10.295 6.849 -11.521 1.00 92.81 278 ALA A O 1
ATOM 2110 N N . MET A 1 279 ? -9.624 6.579 -9.401 1.00 94.19 279 MET A N 1
ATOM 2111 C CA . MET A 1 279 ? -8.444 7.448 -9.526 1.00 94.19 279 MET A CA 1
ATOM 2112 C C . MET A 1 279 ? -7.415 6.898 -10.526 1.00 94.19 279 MET A C 1
ATOM 2114 O O . MET A 1 279 ? -6.887 7.658 -11.333 1.00 94.19 279 MET A O 1
ATOM 2118 N N . LEU A 1 280 ? -7.163 5.583 -10.526 1.00 94.44 280 LEU A N 1
ATOM 2119 C CA . LEU A 1 280 ? -6.269 4.938 -11.501 1.00 94.44 280 LEU A CA 1
ATOM 2120 C C . LEU A 1 280 ? -6.825 4.925 -12.928 1.00 94.44 280 LEU A C 1
ATOM 2122 O O . LEU A 1 280 ? -6.041 4.859 -13.876 1.00 94.44 280 LEU A O 1
ATOM 2126 N N . ALA A 1 281 ? -8.150 4.918 -13.086 1.00 91.94 281 ALA A N 1
ATOM 2127 C CA . ALA A 1 281 ? -8.811 5.026 -14.384 1.00 91.94 281 ALA A CA 1
ATOM 2128 C C . ALA A 1 281 ? -8.811 6.473 -14.909 1.00 91.94 281 ALA A C 1
ATOM 2130 O O . ALA A 1 281 ? -8.703 6.692 -16.114 1.00 91.94 281 ALA A O 1
ATOM 2131 N N . GLY A 1 282 ? -8.888 7.457 -14.008 1.00 90.50 282 GLY A N 1
ATOM 2132 C CA . GLY A 1 282 ? -8.860 8.880 -14.330 1.00 90.50 282 GLY A CA 1
ATOM 2133 C C . GLY A 1 282 ? -10.209 9.448 -14.778 1.00 90.50 282 GLY A C 1
ATOM 2134 O O . GLY A 1 282 ? -11.283 8.949 -14.435 1.00 90.50 282 GLY A O 1
ATOM 2135 N N . GLY A 1 283 ? -10.154 10.553 -15.525 1.00 88.56 283 GLY A N 1
ATOM 2136 C CA . GLY A 1 283 ? -11.338 11.278 -15.991 1.00 88.56 283 GLY A CA 1
ATOM 2137 C C . GLY A 1 283 ? -12.136 11.956 -14.866 1.00 88.56 283 GLY A C 1
ATOM 2138 O O . GLY A 1 283 ? -11.648 12.154 -13.752 1.00 88.56 283 GLY A O 1
ATOM 2139 N N . ALA A 1 284 ? -13.389 12.322 -15.159 1.00 83.69 284 ALA A N 1
ATOM 2140 C CA . ALA A 1 284 ? -14.261 13.018 -14.205 1.00 83.69 284 ALA A CA 1
ATOM 2141 C C . ALA A 1 284 ? -14.562 12.176 -12.950 1.00 83.69 284 ALA A C 1
ATOM 2143 O O . ALA A 1 284 ? -14.604 12.714 -11.843 1.00 83.69 284 ALA A O 1
ATOM 2144 N N . ALA A 1 285 ? -14.710 10.857 -13.116 1.00 84.38 285 ALA A N 1
ATOM 2145 C CA . ALA A 1 285 ? -14.902 9.923 -12.009 1.00 84.38 285 ALA A CA 1
ATOM 2146 C C . ALA A 1 285 ? -13.674 9.876 -11.086 1.00 84.38 285 ALA A C 1
ATOM 2148 O O . ALA A 1 285 ? -13.827 9.957 -9.871 1.00 84.38 285 ALA A O 1
ATOM 2149 N N . GLY A 1 286 ? -12.458 9.836 -11.645 1.00 88.00 286 GLY A N 1
ATOM 2150 C CA . GLY A 1 286 ? -11.222 9.870 -10.860 1.00 88.00 286 GLY A CA 1
ATOM 2151 C C . GLY A 1 286 ? -11.043 11.164 -10.061 1.00 88.00 286 GLY A C 1
ATOM 2152 O O . GLY A 1 286 ? -10.655 11.117 -8.896 1.00 88.00 286 GLY A O 1
ATOM 2153 N N . ALA A 1 287 ? -11.394 12.318 -10.638 1.00 84.00 287 ALA A N 1
ATOM 2154 C CA . ALA A 1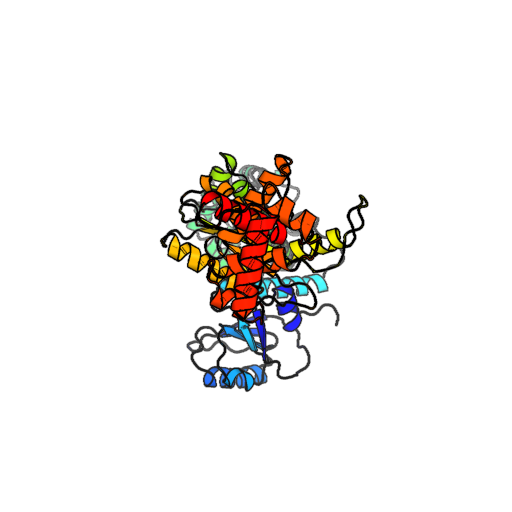 287 ? -11.361 13.595 -9.920 1.00 84.00 287 ALA A CA 1
ATOM 2155 C C . ALA A 1 287 ? -12.391 13.657 -8.773 1.00 84.00 287 ALA A C 1
ATOM 2157 O O . ALA A 1 287 ? -12.092 14.183 -7.700 1.00 84.00 287 ALA A O 1
ATOM 2158 N N . GLY A 1 288 ? -13.591 13.101 -8.980 1.00 86.56 288 GLY A N 1
ATOM 2159 C CA . GLY A 1 288 ? -14.599 12.950 -7.926 1.00 86.56 288 GLY A CA 1
ATOM 2160 C C . GLY A 1 288 ? -14.124 12.027 -6.802 1.00 86.56 288 GLY A C 1
ATOM 2161 O O . GLY A 1 288 ? -14.213 12.392 -5.632 1.00 86.56 288 GLY A O 1
ATOM 2162 N N . ALA A 1 289 ? -13.530 10.889 -7.164 1.00 88.38 289 ALA A N 1
ATOM 2163 C CA . ALA A 1 289 ? -12.987 9.928 -6.213 1.00 88.38 289 ALA A CA 1
ATOM 2164 C C . ALA A 1 289 ? -11.837 10.507 -5.373 1.00 88.38 289 ALA A C 1
ATOM 2166 O O . ALA A 1 289 ? -11.770 10.263 -4.172 1.00 88.38 289 ALA A O 1
ATOM 2167 N N . ALA A 1 290 ? -10.969 11.330 -5.970 1.00 87.56 290 ALA A N 1
ATOM 2168 C CA . ALA A 1 290 ? -9.908 12.025 -5.243 1.00 87.56 290 ALA A CA 1
ATOM 2169 C C . ALA A 1 290 ? -10.468 12.956 -4.151 1.00 87.56 290 ALA A C 1
ATOM 2171 O O . ALA A 1 290 ? -9.962 12.965 -3.031 1.00 87.56 290 ALA A O 1
ATOM 2172 N N . ARG A 1 291 ? -11.552 13.688 -4.449 1.00 85.38 291 ARG A N 1
ATOM 2173 C CA . ARG A 1 291 ? -12.254 14.543 -3.477 1.00 85.38 291 ARG A CA 1
ATOM 2174 C C . ARG A 1 291 ? -12.893 13.726 -2.359 1.00 85.38 291 ARG A C 1
ATOM 2176 O O . ARG A 1 291 ? -12.718 14.043 -1.189 1.00 85.38 291 ARG A O 1
ATOM 2183 N N . GLU A 1 292 ? -13.601 12.659 -2.713 1.00 81.69 292 GLU A N 1
ATOM 2184 C CA . GLU A 1 292 ? -14.261 11.785 -1.739 1.00 81.69 292 GLU A CA 1
ATOM 2185 C C . GLU A 1 292 ? -13.255 11.065 -0.824 1.00 81.69 292 GLU A C 1
ATOM 2187 O O . GLU A 1 292 ? -13.497 10.909 0.370 1.00 81.69 292 GLU A O 1
ATOM 2192 N N . ALA A 1 293 ? -12.082 10.708 -1.351 1.00 80.25 293 ALA A N 1
ATOM 2193 C CA . ALA A 1 293 ? -10.981 10.144 -0.577 1.00 80.25 293 ALA A CA 1
ATOM 2194 C C . ALA A 1 293 ? -10.210 11.176 0.273 1.00 80.25 293 ALA A C 1
ATOM 2196 O O . ALA A 1 293 ? -9.337 10.786 1.051 1.00 80.25 293 ALA A O 1
ATOM 2197 N N . GLY A 1 294 ? -10.476 12.480 0.119 1.00 83.19 294 GLY A N 1
ATOM 2198 C CA . GLY A 1 294 ? -9.705 13.553 0.759 1.00 83.19 294 GLY A CA 1
ATOM 2199 C C . GLY A 1 294 ? -8.285 13.729 0.197 1.00 83.19 294 GLY A C 1
ATOM 2200 O O . GLY A 1 294 ? -7.416 14.288 0.867 1.00 83.19 294 GLY A O 1
ATOM 2201 N N . LEU A 1 295 ? -8.032 13.254 -1.026 1.00 84.62 295 LEU A N 1
ATOM 2202 C CA . LEU A 1 295 ? -6.749 13.282 -1.736 1.00 84.62 295 LEU A CA 1
ATOM 2203 C C . LEU A 1 295 ? -6.748 14.358 -2.833 1.00 84.62 295 LEU A C 1
ATOM 2205 O O . LEU A 1 295 ? -6.564 14.074 -4.012 1.00 84.62 295 LEU A O 1
ATOM 2209 N N . GLU A 1 296 ? -6.962 15.615 -2.450 1.00 79.81 296 GLU A N 1
ATOM 2210 C CA . GLU A 1 296 ? -7.052 16.731 -3.408 1.00 79.81 296 GLU A CA 1
ATOM 2211 C C . GLU A 1 296 ? -5.722 17.450 -3.653 1.00 79.81 296 GLU A C 1
ATOM 2213 O O . GLU A 1 296 ? -5.555 18.124 -4.668 1.00 79.81 296 GLU A O 1
ATOM 2218 N N . LYS A 1 297 ? -4.767 17.318 -2.727 1.00 86.62 297 LYS A N 1
ATOM 2219 C CA . LYS A 1 297 ? -3.481 18.022 -2.773 1.00 86.62 297 LYS A CA 1
ATOM 2220 C C . LYS A 1 297 ? -2.337 17.025 -2.901 1.00 86.62 297 LYS A C 1
ATOM 2222 O O . LYS A 1 297 ? -2.142 16.196 -2.014 1.00 86.62 297 LYS A O 1
ATOM 2227 N N . GLY A 1 298 ? -1.610 17.129 -4.009 1.00 86.69 298 GLY A N 1
ATOM 2228 C CA . GLY A 1 298 ? -0.408 16.352 -4.283 1.00 86.69 298 GLY A CA 1
ATOM 2229 C C . GLY A 1 298 ? 0.850 16.991 -3.686 1.00 86.69 298 GLY A C 1
ATOM 2230 O O . GLY A 1 298 ? 0.739 17.966 -2.941 1.00 86.69 298 GLY A O 1
ATOM 2231 N N . PRO A 1 299 ? 2.040 16.486 -4.043 1.00 95.38 299 PRO A N 1
ATOM 2232 C CA . PRO A 1 299 ? 2.287 15.463 -5.065 1.00 95.38 299 PRO A CA 1
ATOM 2233 C C . PRO A 1 299 ? 1.703 14.079 -4.732 1.00 95.38 299 PRO A C 1
ATOM 2235 O O . PRO A 1 299 ? 1.651 13.674 -3.570 1.00 95.38 299 PRO A O 1
ATOM 2238 N N . PHE A 1 300 ? 1.247 13.363 -5.764 1.00 95.31 300 PHE A N 1
ATOM 2239 C CA . PHE A 1 300 ? 0.671 12.020 -5.668 1.00 95.31 300 PHE A CA 1
ATOM 2240 C C . PHE A 1 300 ? 1.646 10.978 -6.206 1.00 95.31 300 PHE A C 1
ATOM 2242 O O . PHE A 1 300 ? 2.060 11.076 -7.357 1.00 95.31 300 PHE A O 1
ATOM 2249 N N . CYS A 1 301 ? 1.972 9.945 -5.433 1.00 96.62 301 CYS A N 1
ATOM 2250 C CA . CYS A 1 301 ? 2.829 8.857 -5.909 1.00 96.62 301 CYS A CA 1
ATOM 2251 C C . CYS A 1 301 ? 2.004 7.591 -6.142 1.00 96.62 301 CYS A C 1
ATOM 2253 O O . CYS A 1 301 ? 1.172 7.219 -5.305 1.00 96.62 301 CYS A O 1
ATOM 2255 N N . VAL A 1 302 ? 2.282 6.914 -7.259 1.00 97.62 302 VAL A N 1
ATOM 2256 C CA . VAL A 1 302 ? 1.733 5.594 -7.584 1.00 97.62 302 VAL A CA 1
ATOM 2257 C C . VAL A 1 302 ? 2.828 4.553 -7.415 1.00 97.62 302 VAL A C 1
ATOM 2259 O O . VAL A 1 302 ? 3.874 4.632 -8.061 1.00 97.62 302 VAL A O 1
ATOM 2262 N N . LEU A 1 303 ? 2.575 3.572 -6.554 1.00 97.88 303 LEU A N 1
ATOM 2263 C CA . LEU A 1 303 ? 3.416 2.392 -6.419 1.00 97.88 303 LEU A CA 1
ATOM 2264 C C . LEU A 1 303 ? 2.702 1.203 -7.057 1.00 97.88 303 LEU A C 1
ATOM 2266 O O . LEU A 1 303 ? 1.502 1.038 -6.853 1.00 97.88 303 LEU A O 1
ATOM 2270 N N . ALA A 1 304 ? 3.429 0.351 -7.771 1.00 97.88 304 ALA A N 1
ATOM 2271 C CA . ALA A 1 304 ? 2.934 -0.942 -8.232 1.00 97.88 304 ALA A CA 1
ATOM 2272 C C . ALA A 1 304 ? 3.739 -2.054 -7.556 1.00 97.88 304 ALA A C 1
ATOM 2274 O O . ALA A 1 304 ? 4.946 -2.165 -7.773 1.00 97.88 304 ALA A O 1
ATOM 2275 N N . VAL A 1 305 ? 3.080 -2.868 -6.729 1.00 95.81 305 VAL A N 1
ATOM 2276 C CA . VAL A 1 305 ? 3.704 -3.990 -6.019 1.00 95.81 305 VAL A CA 1
ATOM 2277 C C . VAL A 1 305 ? 3.254 -5.299 -6.656 1.00 95.81 305 VAL A C 1
ATOM 2279 O O . VAL A 1 305 ? 2.065 -5.617 -6.669 1.00 95.81 305 VAL A O 1
ATOM 2282 N N . GLY A 1 306 ? 4.198 -6.049 -7.213 1.00 92.38 306 GLY A N 1
ATOM 2283 C CA . GLY A 1 306 ? 3.949 -7.291 -7.941 1.00 92.38 306 GLY A CA 1
ATOM 2284 C C . GLY A 1 306 ? 4.742 -8.472 -7.395 1.00 92.38 306 GLY A C 1
ATOM 2285 O O . GLY A 1 306 ? 5.595 -8.339 -6.516 1.00 92.38 306 GLY A O 1
ATOM 2286 N N . LEU A 1 307 ? 4.464 -9.652 -7.942 1.00 88.06 307 LEU A N 1
ATOM 2287 C CA . LEU A 1 307 ? 5.242 -10.863 -7.681 1.00 88.06 307 LEU A CA 1
ATOM 2288 C C . LEU A 1 307 ? 6.487 -10.855 -8.571 1.00 88.06 307 LEU A C 1
ATOM 2290 O O . LEU A 1 307 ? 6.386 -10.547 -9.760 1.00 88.06 307 LEU A O 1
ATOM 2294 N N . ARG A 1 308 ? 7.658 -11.226 -8.039 1.00 85.62 308 ARG A N 1
ATOM 2295 C CA . ARG A 1 308 ? 8.822 -11.479 -8.896 1.00 85.62 308 ARG A CA 1
ATOM 2296 C C . ARG A 1 308 ? 8.492 -12.668 -9.817 1.00 85.62 308 ARG A C 1
ATOM 2298 O O . ARG A 1 308 ? 7.970 -13.679 -9.343 1.00 85.62 308 ARG A O 1
ATOM 2305 N N . PRO A 1 309 ? 8.780 -12.591 -11.123 1.00 76.19 309 PRO A N 1
ATOM 2306 C CA . PRO A 1 309 ? 8.593 -13.734 -12.007 1.00 76.19 309 PRO A CA 1
ATOM 2307 C C . PRO A 1 309 ? 9.457 -14.909 -11.531 1.00 76.19 309 PRO A C 1
ATOM 2309 O O . PRO A 1 309 ? 10.643 -14.737 -11.233 1.00 76.19 309 PRO A O 1
ATOM 2312 N N . ARG A 1 310 ? 8.891 -16.119 -11.444 1.00 69.12 310 ARG A N 1
ATOM 2313 C CA . ARG A 1 310 ? 9.717 -17.327 -11.315 1.00 69.12 310 ARG A CA 1
ATOM 2314 C C . ARG A 1 310 ? 10.382 -17.568 -12.668 1.00 69.12 310 ARG A C 1
ATOM 2316 O O . ARG A 1 310 ? 9.699 -17.642 -13.680 1.00 69.12 310 ARG A O 1
ATOM 2323 N N . ARG A 1 311 ? 11.709 -17.724 -12.688 1.00 58.66 311 ARG A N 1
ATOM 2324 C CA . ARG A 1 311 ? 12.437 -18.259 -13.850 1.00 58.66 311 ARG A CA 1
ATOM 2325 C C . ARG A 1 311 ? 12.109 -19.756 -13.991 1.00 58.66 311 ARG A C 1
ATOM 2327 O O . ARG A 1 311 ? 12.932 -20.596 -13.645 1.00 58.66 311 ARG A O 1
ATOM 2334 N N . THR A 1 312 ? 10.898 -20.108 -14.411 1.00 45.78 312 THR A N 1
ATOM 2335 C CA . THR A 1 312 ? 10.554 -21.467 -14.856 1.00 45.78 312 THR A CA 1
ATOM 2336 C C . THR A 1 312 ? 10.589 -21.524 -16.382 1.00 45.78 312 THR A C 1
ATOM 2338 O O . THR A 1 312 ? 10.280 -20.553 -17.069 1.00 45.78 312 THR A O 1
ATOM 2341 N N . ALA A 1 313 ? 11.078 -22.643 -16.917 1.00 38.66 313 ALA A N 1
ATOM 2342 C CA . ALA A 1 313 ? 11.258 -22.857 -18.347 1.00 38.66 313 ALA A CA 1
ATOM 2343 C C . ALA A 1 313 ? 9.906 -23.033 -19.065 1.00 38.66 313 ALA A C 1
ATOM 2345 O O . ALA A 1 313 ? 9.079 -23.796 -18.586 1.00 38.66 313 ALA A O 1
ATOM 2346 N N . SER A 1 314 ? 9.762 -22.348 -20.210 1.00 37.94 314 SER A N 1
ATOM 2347 C CA . SER A 1 314 ? 8.722 -22.426 -21.261 1.00 37.94 314 SER A CA 1
ATOM 2348 C C . SER A 1 314 ? 7.270 -22.725 -20.844 1.00 37.94 314 SER A C 1
ATOM 2350 O O . SER A 1 314 ? 6.967 -23.853 -20.461 1.00 37.94 314 SER A O 1
ATOM 2352 N N . PRO A 1 315 ? 6.322 -21.799 -21.087 1.00 41.72 315 PRO A N 1
ATOM 2353 C CA . PRO A 1 315 ? 4.906 -22.123 -21.028 1.00 41.72 315 PRO A CA 1
ATOM 2354 C C . PRO A 1 315 ? 4.501 -22.937 -22.266 1.00 41.72 315 PRO A C 1
ATOM 2356 O O . PRO A 1 315 ? 4.673 -22.500 -23.405 1.00 41.72 315 PRO A O 1
ATOM 2359 N N . THR A 1 316 ? 3.937 -24.127 -22.060 1.00 38.41 316 THR A N 1
ATOM 2360 C CA . THR A 1 316 ? 3.150 -24.816 -23.089 1.00 38.41 316 THR A CA 1
ATOM 2361 C C . THR A 1 316 ? 1.829 -24.075 -23.260 1.00 38.41 316 THR A C 1
ATOM 2363 O O . THR A 1 316 ? 1.033 -24.008 -22.326 1.00 38.41 316 THR A O 1
ATOM 2366 N N . ALA A 1 317 ? 1.610 -23.505 -24.445 1.00 39.84 317 ALA A N 1
ATOM 2367 C CA . ALA A 1 317 ? 0.379 -22.815 -24.801 1.00 39.84 317 ALA A CA 1
ATOM 2368 C C . ALA A 1 317 ? -0.822 -23.777 -24.756 1.00 39.84 317 ALA A C 1
ATOM 2370 O O . ALA A 1 317 ? -0.841 -24.792 -25.451 1.00 39.84 317 ALA A O 1
ATOM 2371 N N . GLY A 1 318 ? -1.823 -23.439 -23.947 1.00 39.53 318 GLY A N 1
ATOM 2372 C CA . GLY A 1 318 ? -3.095 -24.147 -23.876 1.00 39.53 318 GLY A CA 1
ATOM 2373 C C . GLY A 1 318 ? -4.085 -23.360 -23.028 1.00 39.53 318 GLY A C 1
ATOM 2374 O O . GLY A 1 318 ? -3.911 -23.233 -21.821 1.00 39.53 318 GLY A O 1
ATOM 2375 N N . GLU A 1 319 ? -5.101 -22.802 -23.679 1.00 49.12 319 GLU A N 1
ATOM 2376 C CA . GLU A 1 319 ? -6.160 -21.979 -23.097 1.00 49.12 319 GLU A CA 1
ATOM 2377 C C . GLU A 1 319 ? -6.995 -22.762 -22.071 1.00 49.12 319 GLU A C 1
ATOM 2379 O O . GLU A 1 319 ? -7.971 -23.420 -22.404 1.00 49.12 319 GLU A O 1
ATOM 2384 N N . THR A 1 320 ? -6.605 -22.670 -20.804 1.00 49.66 320 THR A N 1
ATOM 2385 C CA . THR A 1 320 ? -7.454 -22.691 -19.601 1.00 49.66 320 THR A CA 1
ATOM 2386 C C . THR A 1 320 ? -6.661 -21.981 -18.502 1.00 49.66 320 THR A C 1
ATOM 2388 O O . THR A 1 320 ? -5.431 -22.025 -18.532 1.00 49.66 320 THR A O 1
ATOM 2391 N N . ALA A 1 321 ? -7.326 -21.292 -17.562 1.00 49.50 321 ALA A N 1
ATOM 2392 C CA . ALA A 1 321 ? -6.645 -20.647 -16.434 1.00 49.50 321 ALA A CA 1
ATOM 2393 C C . ALA A 1 321 ? -5.758 -21.686 -15.737 1.00 49.50 321 ALA A C 1
ATOM 2395 O O . ALA A 1 321 ? -6.264 -22.627 -15.119 1.00 49.50 321 ALA A O 1
ATOM 2396 N N . SER A 1 322 ? -4.445 -21.562 -15.914 1.00 59.91 322 SER A N 1
ATOM 2397 C CA . SER A 1 322 ? -3.517 -22.586 -15.457 1.00 59.91 322 SER A CA 1
ATOM 2398 C C . SER A 1 322 ? -3.478 -22.565 -13.923 1.00 59.91 322 SER A C 1
ATOM 2400 O O . SER A 1 322 ? -3.755 -21.528 -13.312 1.00 59.91 322 SER A O 1
ATOM 2402 N N . PRO A 1 323 ? -3.115 -23.672 -13.248 1.00 62.06 323 PRO A N 1
ATOM 2403 C CA . PRO A 1 323 ? -2.950 -23.693 -11.790 1.00 62.06 323 PRO A CA 1
ATOM 2404 C C . PRO A 1 323 ? -2.042 -22.559 -11.270 1.00 62.06 323 PRO A C 1
ATOM 2406 O O . PRO A 1 323 ? -2.222 -22.066 -10.155 1.00 62.06 323 PRO A O 1
ATOM 2409 N N . GLU A 1 324 ? -1.099 -22.111 -12.103 1.00 67.62 324 GLU A N 1
ATOM 2410 C CA . GLU A 1 324 ? -0.202 -20.983 -11.847 1.00 67.62 324 GLU A CA 1
ATOM 2411 C C . GLU A 1 324 ? -0.925 -19.624 -11.799 1.00 67.62 324 GLU A C 1
ATOM 2413 O O . GLU A 1 324 ? -0.632 -18.820 -10.912 1.00 67.62 324 GLU A O 1
ATOM 2418 N N . ASP A 1 325 ? -1.921 -19.387 -12.658 1.00 70.38 325 ASP A N 1
ATOM 2419 C CA . ASP A 1 325 ? -2.707 -18.144 -12.678 1.00 70.38 325 ASP A CA 1
ATOM 2420 C C . ASP A 1 325 ? -3.578 -18.016 -11.425 1.00 70.38 325 ASP A C 1
ATOM 2422 O O . ASP A 1 325 ? -3.674 -16.949 -10.810 1.00 70.38 325 ASP A O 1
ATOM 2426 N N . ALA A 1 326 ? -4.182 -19.127 -10.992 1.00 75.75 326 ALA A N 1
ATOM 2427 C CA . ALA A 1 326 ? -4.969 -19.174 -9.763 1.00 75.75 326 ALA A CA 1
ATOM 2428 C C . ALA A 1 326 ? -4.097 -18.896 -8.525 1.00 75.75 326 ALA A C 1
ATOM 2430 O O . ALA A 1 326 ? -4.502 -18.140 -7.633 1.00 75.75 326 ALA A O 1
ATOM 2431 N N . ALA A 1 327 ? -2.883 -19.456 -8.490 1.00 78.31 327 ALA A N 1
ATOM 2432 C CA . ALA A 1 327 ? -1.909 -19.203 -7.434 1.00 78.31 327 ALA A CA 1
ATOM 2433 C C . ALA A 1 327 ? -1.416 -17.746 -7.443 1.00 78.31 327 ALA A C 1
ATOM 2435 O O . ALA A 1 327 ? -1.350 -17.116 -6.385 1.00 78.31 327 ALA A O 1
ATOM 2436 N N . ALA A 1 328 ? -1.129 -17.174 -8.616 1.00 79.31 328 ALA A N 1
ATOM 2437 C CA . ALA A 1 328 ? -0.750 -15.769 -8.757 1.00 79.31 328 ALA A CA 1
ATOM 2438 C C . ALA A 1 328 ? -1.868 -14.828 -8.282 1.00 79.31 328 ALA A C 1
ATOM 2440 O O . ALA A 1 328 ? -1.614 -13.907 -7.504 1.00 79.31 328 ALA A O 1
ATOM 2441 N N . ALA A 1 329 ? -3.121 -15.103 -8.655 1.00 81.44 329 ALA A N 1
ATOM 2442 C CA . ALA A 1 329 ? -4.275 -14.336 -8.199 1.00 81.44 329 ALA A CA 1
ATOM 2443 C C . ALA A 1 329 ? -4.483 -14.439 -6.676 1.00 81.44 329 ALA A C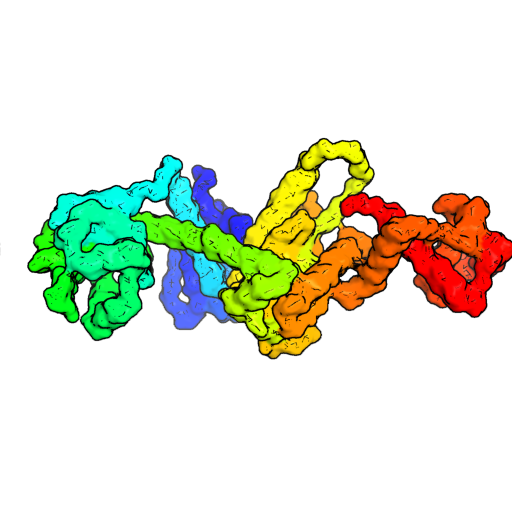 1
ATOM 2445 O O . ALA A 1 329 ? -4.809 -13.440 -6.032 1.00 81.44 329 ALA A O 1
ATOM 2446 N N . ALA A 1 330 ? -4.279 -15.620 -6.082 1.00 81.19 330 ALA A N 1
ATOM 2447 C CA . ALA A 1 330 ? -4.332 -15.804 -4.630 1.00 81.19 330 ALA A CA 1
ATOM 2448 C C . ALA A 1 330 ? -3.211 -15.039 -3.909 1.00 81.19 330 ALA A C 1
ATOM 2450 O O . ALA A 1 330 ? -3.469 -14.375 -2.904 1.00 81.19 330 ALA A O 1
ATOM 2451 N N . ASN A 1 331 ? -1.994 -15.063 -4.455 1.00 83.50 331 ASN A N 1
ATOM 2452 C CA . ASN A 1 331 ? -0.864 -14.307 -3.924 1.00 83.50 331 ASN A CA 1
ATOM 2453 C C . ASN A 1 331 ? -1.089 -12.791 -4.024 1.00 83.50 331 ASN A C 1
ATOM 2455 O O . ASN A 1 331 ? -0.794 -12.080 -3.070 1.00 83.50 331 ASN A O 1
ATOM 2459 N N . LEU A 1 332 ? -1.669 -12.292 -5.121 1.00 85.69 332 LEU A N 1
ATOM 2460 C CA . LEU A 1 332 ? -2.031 -10.876 -5.258 1.00 85.69 332 LEU A CA 1
ATOM 2461 C C . LEU A 1 332 ? -3.138 -10.451 -4.285 1.00 85.69 332 LEU A C 1
ATOM 2463 O O . LEU A 1 332 ? -3.079 -9.341 -3.763 1.00 85.69 332 LEU A O 1
ATOM 2467 N N . ARG A 1 333 ? -4.128 -11.313 -4.005 1.00 84.44 333 ARG A N 1
ATOM 2468 C CA . ARG A 1 333 ? -5.143 -11.043 -2.967 1.00 84.44 333 ARG A CA 1
ATOM 2469 C C . ARG A 1 333 ? -4.514 -10.943 -1.579 1.00 84.44 333 ARG A C 1
ATOM 2471 O O . ARG A 1 333 ? -4.754 -9.970 -0.875 1.00 84.44 333 ARG A O 1
ATOM 2478 N N . ARG A 1 334 ? -3.647 -11.896 -1.223 1.00 82.81 334 ARG A N 1
ATOM 2479 C CA . ARG A 1 334 ? -2.904 -11.857 0.044 1.00 82.81 334 ARG A CA 1
ATOM 2480 C C . ARG A 1 334 ? -2.017 -10.612 0.140 1.00 82.81 334 ARG A C 1
ATOM 2482 O O . ARG A 1 334 ? -1.968 -9.977 1.187 1.00 82.81 334 ARG A O 1
ATOM 2489 N N . LEU A 1 335 ? -1.333 -10.255 -0.948 1.00 86.19 335 LEU A N 1
ATOM 2490 C CA . LEU A 1 335 ? -0.523 -9.040 -1.020 1.00 86.19 335 LEU A CA 1
ATOM 2491 C C . LEU A 1 335 ? -1.377 -7.792 -0.768 1.00 86.19 335 LEU A C 1
ATOM 2493 O O . LEU A 1 335 ? -0.983 -6.949 0.028 1.00 86.19 335 LEU A O 1
ATOM 2497 N N . GLU A 1 336 ? -2.544 -7.686 -1.406 1.00 87.12 336 GLU A N 1
ATOM 2498 C CA . GLU A 1 336 ? -3.472 -6.568 -1.216 1.00 87.12 336 GLU A CA 1
ATOM 2499 C C . GLU A 1 336 ? -3.918 -6.439 0.245 1.00 87.12 336 GLU A C 1
ATOM 2501 O O . GLU A 1 336 ? -3.914 -5.335 0.790 1.00 87.12 336 GLU A O 1
ATOM 2506 N N . GLU A 1 337 ? -4.274 -7.551 0.889 1.00 79.94 337 GLU A N 1
ATOM 2507 C CA . GLU A 1 337 ? -4.696 -7.587 2.293 1.00 79.94 337 GLU A CA 1
ATOM 2508 C C . GLU A 1 337 ? -3.583 -7.098 3.227 1.00 79.94 337 GLU A C 1
ATOM 2510 O O . GLU A 1 337 ? -3.786 -6.142 3.978 1.00 79.94 337 GLU A O 1
ATOM 2515 N N . VAL A 1 338 ? -2.387 -7.688 3.130 1.00 83.31 338 VAL A N 1
ATOM 2516 C CA . VAL A 1 338 ? -1.239 -7.329 3.979 1.00 83.31 338 VAL A CA 1
ATOM 2517 C C . VAL A 1 338 ? -0.804 -5.881 3.737 1.00 83.31 338 VAL A C 1
ATOM 2519 O O . VAL A 1 338 ? -0.544 -5.140 4.686 1.00 83.31 338 VAL A O 1
ATOM 2522 N N . LEU A 1 339 ? -0.761 -5.446 2.476 1.00 86.81 339 LEU A N 1
ATOM 2523 C CA . LEU A 1 339 ? -0.386 -4.081 2.114 1.00 86.81 339 LEU A CA 1
ATOM 2524 C C . LEU A 1 339 ? -1.413 -3.064 2.623 1.00 86.81 339 LEU A C 1
ATOM 2526 O O . LEU A 1 339 ? -1.031 -2.021 3.141 1.00 86.81 339 LEU A O 1
ATOM 2530 N N . THR A 1 340 ? -2.710 -3.375 2.554 1.00 83.69 340 THR A N 1
ATOM 2531 C CA . THR A 1 340 ? -3.769 -2.501 3.086 1.00 83.69 340 THR A CA 1
ATOM 2532 C C . THR A 1 340 ? -3.650 -2.333 4.603 1.00 83.69 340 THR A C 1
ATOM 2534 O O . THR A 1 340 ? -3.758 -1.211 5.105 1.00 83.69 340 THR A O 1
ATOM 2537 N N . LEU A 1 341 ? -3.393 -3.420 5.341 1.00 76.69 341 LEU A N 1
ATOM 2538 C CA . LEU A 1 341 ? -3.183 -3.367 6.793 1.00 76.69 341 LEU A CA 1
ATOM 2539 C C . LEU A 1 341 ? -1.953 -2.524 7.149 1.00 76.69 341 LEU A C 1
ATOM 2541 O O . LEU A 1 341 ? -2.034 -1.620 7.979 1.00 76.69 341 LEU A O 1
ATOM 2545 N N . TYR A 1 342 ? -0.838 -2.759 6.456 1.00 84.00 342 TYR A N 1
ATOM 2546 C CA . TYR A 1 342 ? 0.384 -1.974 6.606 1.00 84.00 342 TYR A CA 1
ATOM 2547 C C . TYR A 1 342 ? 0.150 -0.473 6.361 1.00 84.00 342 TYR A C 1
ATOM 2549 O O . TYR A 1 342 ? 0.508 0.363 7.193 1.00 84.00 342 TYR A O 1
ATOM 2557 N N . LEU A 1 343 ? -0.498 -0.122 5.248 1.00 85.00 343 LEU A N 1
ATOM 2558 C CA . LEU A 1 343 ? -0.767 1.268 4.880 1.00 85.00 343 LEU A CA 1
ATOM 2559 C C . LEU A 1 343 ? -1.699 1.957 5.873 1.00 85.00 343 LEU A C 1
ATOM 2561 O O . LEU A 1 343 ? -1.475 3.114 6.206 1.00 85.00 343 LEU A O 1
ATOM 2565 N N . THR A 1 344 ? -2.701 1.260 6.407 1.00 79.75 344 THR A N 1
ATOM 2566 C CA . THR A 1 344 ? -3.603 1.853 7.407 1.00 79.75 344 THR A CA 1
ATOM 2567 C C . THR A 1 344 ? -2.855 2.218 8.695 1.00 79.75 344 THR A C 1
ATOM 2569 O O . THR A 1 344 ? -3.217 3.181 9.369 1.00 79.75 344 THR A O 1
ATOM 2572 N N . ALA A 1 345 ? -1.774 1.498 9.009 1.00 74.38 345 ALA A N 1
ATOM 2573 C CA . ALA A 1 345 ? -0.932 1.774 10.165 1.00 74.38 345 ALA A CA 1
ATOM 2574 C C . ALA A 1 345 ? 0.090 2.896 9.936 1.00 74.38 345 ALA A C 1
ATOM 2576 O O . ALA A 1 345 ? 0.352 3.670 10.857 1.00 74.38 345 ALA A O 1
ATOM 2577 N N . VAL A 1 346 ? 0.697 2.940 8.745 1.00 77.44 346 VAL A N 1
ATOM 2578 C CA . VAL A 1 346 ? 1.880 3.769 8.440 1.00 77.44 346 VAL A CA 1
ATOM 2579 C C . VAL A 1 346 ? 1.536 5.019 7.627 1.00 77.44 346 VAL A C 1
ATOM 2581 O O . VAL A 1 346 ? 2.164 6.061 7.793 1.00 77.44 346 VAL A O 1
ATOM 2584 N N . HIS A 1 347 ? 0.528 4.943 6.762 1.00 83.62 347 HIS A N 1
ATOM 2585 C CA . HIS A 1 347 ? 0.097 6.043 5.905 1.00 83.62 347 HIS A CA 1
ATOM 2586 C C . HIS A 1 347 ? -1.431 5.995 5.670 1.00 83.62 347 HIS A C 1
ATOM 2588 O O . HIS A 1 347 ? -1.874 5.635 4.579 1.00 83.62 347 HIS A O 1
ATOM 2594 N N . PRO A 1 348 ? -2.273 6.361 6.661 1.00 78.50 348 PRO A N 1
ATOM 2595 C CA . PRO A 1 348 ? -3.720 6.077 6.652 1.00 78.50 348 PRO A CA 1
ATOM 2596 C C . PRO A 1 348 ? -4.517 6.668 5.474 1.00 78.50 348 PRO A C 1
ATOM 2598 O O . PRO A 1 348 ? -5.589 6.168 5.119 1.00 78.50 348 PRO A O 1
ATOM 2601 N N . SER A 1 349 ? -4.011 7.737 4.855 1.00 80.88 349 SER A N 1
ATOM 2602 C CA . SER A 1 349 ? -4.604 8.344 3.657 1.00 80.88 349 SER A CA 1
ATOM 2603 C C . SER A 1 349 ? -4.281 7.582 2.368 1.00 80.88 349 SER A C 1
ATOM 2605 O O . SER A 1 349 ? -4.872 7.870 1.333 1.00 80.88 349 SER A O 1
ATOM 2607 N N . ALA A 1 350 ? -3.372 6.603 2.408 1.00 89.62 350 ALA A N 1
ATOM 2608 C CA . ALA A 1 350 ? -3.041 5.799 1.245 1.00 89.62 350 ALA A CA 1
ATOM 2609 C C . ALA A 1 350 ? -4.207 4.885 0.858 1.00 89.62 350 ALA A C 1
ATOM 2611 O O . ALA A 1 350 ? -4.901 4.316 1.711 1.00 89.62 350 ALA A O 1
ATOM 2612 N N . LEU A 1 351 ? -4.392 4.705 -0.443 1.00 90.31 351 LEU A N 1
ATOM 2613 C CA . LEU A 1 351 ? -5.371 3.777 -0.990 1.00 90.31 351 LEU A CA 1
ATOM 2614 C C . LEU A 1 351 ? -4.653 2.641 -1.705 1.00 90.31 351 LEU A C 1
ATOM 2616 O O . LEU A 1 351 ? -3.650 2.876 -2.372 1.00 90.31 351 LEU A O 1
ATOM 2620 N N . ALA A 1 352 ? -5.183 1.428 -1.591 1.00 91.56 352 ALA A N 1
ATOM 2621 C CA . ALA A 1 352 ? -4.672 0.262 -2.293 1.00 91.56 352 ALA A CA 1
ATOM 2622 C C . ALA A 1 352 ? -5.779 -0.377 -3.129 1.00 91.56 352 ALA A C 1
ATOM 2624 O O . ALA A 1 352 ? -6.930 -0.461 -2.695 1.00 91.56 352 ALA A O 1
ATOM 2625 N N . VAL A 1 353 ? -5.424 -0.834 -4.326 1.00 93.31 353 VAL A N 1
ATOM 2626 C CA . VAL A 1 353 ? -6.335 -1.568 -5.204 1.00 93.31 353 VAL A CA 1
ATOM 2627 C C . VAL A 1 353 ? -5.577 -2.593 -6.025 1.00 93.31 353 VAL A C 1
ATOM 2629 O O . VAL A 1 353 ? -4.518 -2.325 -6.594 1.00 93.31 353 VAL A O 1
ATOM 2632 N N . ARG A 1 354 ? -6.130 -3.797 -6.098 1.00 93.12 354 ARG A N 1
ATOM 2633 C CA . ARG A 1 354 ? -5.565 -4.880 -6.894 1.00 93.12 354 ARG A CA 1
ATOM 2634 C C . ARG A 1 354 ? -5.902 -4.711 -8.375 1.00 93.12 354 ARG A C 1
ATOM 2636 O O . ARG A 1 354 ? -7.067 -4.659 -8.759 1.00 93.12 354 ARG A O 1
ATOM 2643 N N . GLY A 1 355 ? -4.865 -4.678 -9.204 1.00 90.50 355 GLY A N 1
ATOM 2644 C CA . GLY A 1 355 ? -4.951 -4.858 -10.649 1.00 90.50 355 GLY A CA 1
ATOM 2645 C C . GLY A 1 355 ? -4.778 -6.321 -11.059 1.00 90.50 355 GLY A C 1
ATOM 2646 O O . GLY A 1 355 ? -4.862 -7.239 -10.244 1.00 90.50 355 GLY A O 1
ATOM 2647 N N . ASN A 1 356 ? -4.509 -6.550 -12.346 1.00 86.50 356 ASN A N 1
ATOM 2648 C CA . ASN A 1 356 ? -4.352 -7.908 -12.873 1.00 86.50 356 ASN A CA 1
ATOM 2649 C C . ASN A 1 356 ? -3.007 -8.552 -12.482 1.00 86.50 356 ASN A C 1
ATOM 2651 O O . ASN A 1 356 ? -2.938 -9.745 -12.219 1.00 86.50 356 ASN A O 1
ATOM 2655 N N . ARG A 1 357 ? -1.932 -7.754 -12.445 1.00 87.31 357 ARG A N 1
ATOM 2656 C CA . ARG A 1 357 ? -0.549 -8.228 -12.229 1.00 87.31 357 ARG A CA 1
ATOM 2657 C C . ARG A 1 357 ? 0.148 -7.612 -11.013 1.00 87.31 357 ARG A C 1
ATOM 2659 O O . ARG A 1 357 ? 1.227 -8.058 -10.636 1.00 87.31 357 ARG A O 1
ATOM 2666 N N . ALA A 1 358 ? -0.461 -6.598 -10.408 1.00 94.69 358 ALA A N 1
ATOM 2667 C CA . ALA A 1 358 ? 0.103 -5.848 -9.297 1.00 94.69 358 ALA A CA 1
ATOM 2668 C C . ALA A 1 358 ? -1.006 -5.323 -8.386 1.00 94.69 358 ALA A C 1
ATOM 2670 O O . ALA A 1 358 ? -2.156 -5.180 -8.804 1.00 94.69 358 ALA A O 1
ATOM 2671 N N . VAL A 1 359 ? -0.643 -5.000 -7.152 1.00 95.75 359 VAL A N 1
ATOM 2672 C CA . VAL A 1 359 ? -1.433 -4.150 -6.265 1.00 95.75 359 VAL A CA 1
ATOM 2673 C C . VAL A 1 359 ? -0.887 -2.735 -6.381 1.00 95.75 359 VAL A C 1
ATOM 2675 O O . VAL A 1 359 ? 0.306 -2.510 -6.179 1.00 95.75 359 VAL A O 1
ATOM 2678 N N . TYR A 1 360 ? -1.751 -1.790 -6.727 1.00 97.75 360 TYR A N 1
ATOM 2679 C CA . TYR A 1 360 ? -1.394 -0.384 -6.827 1.00 97.75 360 TYR A CA 1
ATOM 2680 C C . TYR A 1 360 ? -1.653 0.321 -5.506 1.00 97.75 360 TYR A C 1
ATOM 2682 O O . TYR A 1 360 ? -2.694 0.101 -4.886 1.00 97.75 360 TYR A O 1
ATOM 2690 N N . VAL A 1 361 ? -0.735 1.199 -5.115 1.00 96.94 361 VAL A N 1
ATOM 2691 C CA . VAL A 1 361 ? -0.881 2.081 -3.959 1.00 96.94 361 VAL A CA 1
ATOM 2692 C C . VAL A 1 361 ? -0.847 3.526 -4.422 1.00 96.94 361 VAL A C 1
ATOM 2694 O O . VAL A 1 361 ? 0.073 3.935 -5.126 1.00 96.94 361 VAL A O 1
ATOM 2697 N N . LEU A 1 362 ? -1.840 4.293 -3.992 1.00 96.19 362 LEU A N 1
ATOM 2698 C CA . LEU A 1 362 ? -1.930 5.732 -4.175 1.00 96.19 362 LEU A CA 1
ATOM 2699 C C . LEU A 1 362 ? -1.576 6.413 -2.859 1.00 96.19 362 LEU A C 1
ATOM 2701 O O . LEU A 1 362 ? -2.194 6.138 -1.830 1.00 96.19 362 LEU A O 1
ATOM 2705 N N . THR A 1 363 ? -0.599 7.313 -2.894 1.00 94.56 363 THR A N 1
ATOM 2706 C CA . THR A 1 363 ? -0.206 8.146 -1.748 1.00 94.56 363 THR A CA 1
ATOM 2707 C C . THR A 1 363 ? -0.243 9.614 -2.145 1.00 94.56 363 THR A C 1
ATOM 2709 O O . THR A 1 363 ? -0.014 9.940 -3.308 1.00 94.56 363 THR A O 1
ATOM 2712 N N . ALA A 1 364 ? -0.533 10.498 -1.192 1.00 92.25 364 ALA A N 1
ATOM 2713 C CA . ALA A 1 364 ? -0.462 11.942 -1.381 1.00 92.25 364 ALA A CA 1
ATOM 2714 C C . ALA A 1 364 ? 0.421 12.560 -0.300 1.00 92.25 364 ALA A C 1
ATOM 2716 O O . ALA A 1 364 ? 0.274 12.235 0.880 1.00 92.25 364 ALA A O 1
ATOM 2717 N N . TRP A 1 365 ? 1.288 13.483 -0.708 1.00 92.69 365 TRP A N 1
ATOM 2718 C CA . TRP A 1 365 ? 2.301 14.101 0.144 1.00 92.69 365 TRP A CA 1
ATOM 2719 C C . TRP A 1 365 ? 2.186 15.632 0.122 1.00 92.69 365 TRP A C 1
ATOM 2721 O O . TRP A 1 365 ? 3.122 16.313 -0.284 1.00 92.69 365 TRP A O 1
ATOM 2731 N N . PRO A 1 366 ? 1.067 16.217 0.592 1.00 88.81 366 PRO A N 1
ATOM 2732 C CA . PRO A 1 366 ? 0.737 17.635 0.396 1.00 88.81 366 PRO A CA 1
ATOM 2733 C C . PRO A 1 366 ? 1.699 18.645 1.035 1.00 88.81 366 PRO A C 1
ATOM 2735 O O . PRO A 1 366 ? 1.536 19.849 0.849 1.00 88.81 366 PRO A O 1
ATOM 2738 N N . LYS A 1 367 ? 2.653 18.175 1.842 1.00 89.62 367 LYS A N 1
ATOM 2739 C CA . LYS A 1 367 ? 3.648 18.998 2.539 1.00 89.62 367 LYS A CA 1
ATOM 2740 C C . LYS A 1 367 ? 5.061 18.856 1.962 1.00 89.62 367 LYS A C 1
ATOM 2742 O O . LYS A 1 367 ? 5.964 19.474 2.509 1.00 89.62 367 LYS A O 1
ATOM 2747 N N . LEU A 1 368 ? 5.249 18.031 0.932 1.00 92.94 368 LEU A N 1
ATOM 2748 C CA . LEU A 1 368 ? 6.557 17.696 0.368 1.00 92.94 368 LEU A CA 1
ATOM 2749 C C . LEU A 1 368 ? 6.686 18.191 -1.075 1.00 92.94 368 LEU A C 1
ATOM 2751 O O . LEU A 1 368 ? 5.690 18.321 -1.791 1.00 92.94 368 LEU A O 1
ATOM 2755 N N . GLY A 1 369 ? 7.925 18.420 -1.512 1.00 95.88 369 GLY A N 1
ATOM 2756 C CA . GLY A 1 369 ? 8.253 18.558 -2.932 1.00 95.88 369 GLY A CA 1
ATOM 2757 C C . GLY A 1 369 ? 8.148 17.224 -3.685 1.00 95.88 369 GLY A C 1
ATOM 2758 O O . GLY A 1 369 ? 8.010 16.163 -3.079 1.00 95.88 369 GLY A O 1
ATOM 2759 N N . ALA A 1 370 ? 8.235 17.252 -5.020 1.00 95.25 370 ALA A N 1
ATOM 2760 C CA . ALA A 1 370 ? 8.154 16.035 -5.837 1.00 95.25 370 ALA A CA 1
ATOM 2761 C C . ALA A 1 370 ? 9.272 15.029 -5.497 1.00 95.25 370 ALA A C 1
ATOM 2763 O O . ALA A 1 370 ? 8.990 13.872 -5.203 1.00 95.25 370 ALA A O 1
ATOM 2764 N N . GLU A 1 371 ? 10.532 15.462 -5.454 1.00 95.88 371 GLU A N 1
ATOM 2765 C CA . GLU A 1 371 ? 11.661 14.573 -5.135 1.00 95.88 371 GLU A CA 1
ATOM 2766 C C . GLU A 1 371 ? 11.549 13.965 -3.727 1.00 95.88 371 GLU A C 1
ATOM 2768 O O . GLU A 1 371 ? 11.753 12.766 -3.538 1.00 95.88 371 GLU A O 1
ATOM 2773 N N . GLU A 1 372 ? 11.138 14.765 -2.742 1.00 96.50 372 GLU A N 1
ATOM 2774 C CA . GLU A 1 372 ? 10.901 14.302 -1.371 1.00 96.50 372 GLU A CA 1
ATOM 2775 C C . GLU A 1 372 ? 9.744 13.296 -1.300 1.00 96.50 372 GLU A C 1
ATOM 2777 O O . GLU A 1 372 ? 9.842 12.285 -0.606 1.00 96.50 372 GLU A O 1
ATOM 2782 N N . ALA A 1 373 ? 8.659 13.531 -2.043 1.00 95.69 373 ALA A N 1
ATOM 2783 C CA . ALA A 1 373 ? 7.528 12.611 -2.135 1.00 95.69 373 ALA A CA 1
ATOM 2784 C C . ALA A 1 373 ? 7.901 11.297 -2.837 1.00 95.69 373 ALA A C 1
ATOM 2786 O O . ALA A 1 373 ? 7.439 10.227 -2.432 1.00 95.69 373 ALA A O 1
ATOM 2787 N N . LEU A 1 374 ? 8.763 11.354 -3.858 1.00 96.75 374 LEU A N 1
ATOM 2788 C CA . LEU A 1 374 ? 9.323 10.172 -4.511 1.00 96.75 374 LEU A CA 1
ATOM 2789 C C . LEU A 1 374 ? 10.181 9.366 -3.528 1.00 96.75 374 LEU A C 1
ATOM 2791 O O . LEU A 1 374 ? 9.998 8.154 -3.407 1.00 96.75 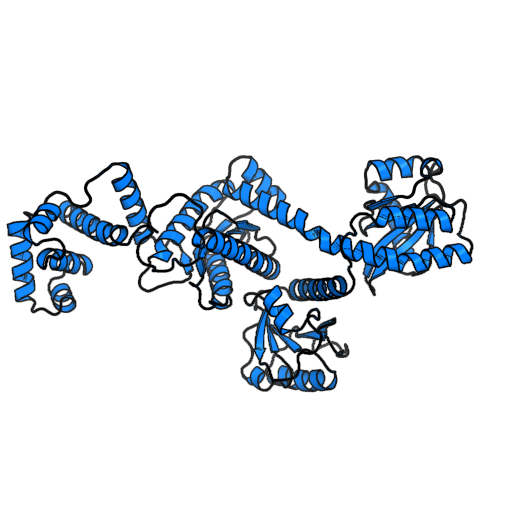374 LEU A O 1
ATOM 2795 N N . ALA A 1 375 ? 11.068 10.034 -2.785 1.00 95.81 375 ALA A N 1
ATOM 2796 C CA . ALA A 1 375 ? 11.894 9.404 -1.760 1.00 95.81 375 ALA A CA 1
ATOM 2797 C C . ALA A 1 375 ? 11.045 8.789 -0.633 1.00 95.81 375 ALA A C 1
ATOM 2799 O O . ALA A 1 375 ? 11.311 7.666 -0.202 1.00 95.81 375 ALA A O 1
ATOM 2800 N N . ALA A 1 376 ? 9.982 9.471 -0.198 1.00 94.25 376 ALA A N 1
ATOM 2801 C CA . ALA A 1 376 ? 9.056 8.968 0.814 1.00 94.25 376 ALA A CA 1
ATOM 2802 C C . ALA A 1 376 ? 8.274 7.736 0.322 1.00 94.25 376 ALA A C 1
ATOM 2804 O O . ALA A 1 376 ? 8.180 6.736 1.035 1.00 94.25 376 ALA A O 1
ATOM 2805 N N . ALA A 1 377 ? 7.775 7.761 -0.918 1.00 95.75 377 ALA A N 1
ATOM 2806 C CA . ALA A 1 377 ? 7.113 6.615 -1.540 1.00 95.75 377 ALA A CA 1
ATOM 2807 C C . ALA A 1 377 ? 8.072 5.426 -1.731 1.00 95.75 377 ALA A C 1
ATOM 2809 O O . ALA A 1 377 ? 7.702 4.282 -1.463 1.00 95.75 377 ALA A O 1
ATOM 2810 N N . ARG A 1 378 ? 9.324 5.685 -2.126 1.00 96.00 378 ARG A N 1
ATOM 2811 C CA . ARG A 1 378 ? 10.381 4.670 -2.194 1.00 96.00 378 ARG A CA 1
ATOM 2812 C C . ARG A 1 378 ? 10.665 4.060 -0.826 1.00 96.00 378 ARG A C 1
ATOM 2814 O O . ARG A 1 378 ? 10.664 2.839 -0.711 1.00 96.00 378 ARG A O 1
ATOM 2821 N N . SER A 1 379 ? 10.836 4.881 0.208 1.00 93.31 379 SER A N 1
ATOM 2822 C CA . SER A 1 379 ? 11.072 4.395 1.570 1.00 93.31 379 SER A CA 1
ATOM 2823 C C . SER A 1 379 ? 9.894 3.571 2.094 1.00 93.31 379 SER A C 1
ATOM 2825 O O . SER A 1 379 ? 10.123 2.558 2.746 1.00 93.31 379 SER A O 1
ATOM 2827 N N . LEU A 1 380 ? 8.651 3.949 1.775 1.00 92.44 380 LEU A N 1
ATOM 2828 C CA . LEU A 1 380 ? 7.455 3.171 2.110 1.00 92.44 380 LEU A CA 1
ATOM 2829 C C . LEU A 1 380 ? 7.483 1.779 1.452 1.00 92.44 380 LEU A C 1
ATOM 2831 O O . LEU A 1 380 ? 7.177 0.778 2.100 1.00 92.44 380 LEU A O 1
ATOM 2835 N N . ALA A 1 381 ? 7.881 1.705 0.178 1.00 93.12 381 ALA A N 1
ATOM 2836 C CA . ALA A 1 381 ? 8.026 0.446 -0.551 1.00 93.12 381 ALA A CA 1
ATOM 2837 C C . ALA A 1 381 ? 9.156 -0.429 0.017 1.00 93.12 381 ALA A C 1
ATOM 2839 O O . ALA A 1 381 ? 8.967 -1.626 0.234 1.00 93.12 381 ALA A O 1
ATOM 2840 N N . GLU A 1 382 ? 10.323 0.166 0.271 1.00 91.38 382 GLU A N 1
ATOM 2841 C CA . GLU A 1 382 ? 11.485 -0.512 0.853 1.00 91.38 382 GLU A CA 1
ATOM 2842 C C . GLU A 1 382 ? 11.171 -1.039 2.257 1.00 91.38 382 GLU A C 1
ATOM 2844 O O . GLU A 1 382 ? 11.440 -2.206 2.537 1.00 91.38 382 GLU A O 1
ATOM 2849 N N . ASP A 1 383 ? 10.522 -0.236 3.106 1.00 88.44 383 ASP A N 1
ATOM 2850 C CA . ASP A 1 383 ? 10.118 -0.633 4.458 1.00 88.44 383 ASP A CA 1
ATOM 2851 C C . ASP A 1 383 ? 9.100 -1.784 4.435 1.00 88.44 383 ASP A C 1
ATOM 2853 O O . ASP A 1 383 ? 9.201 -2.713 5.244 1.00 88.44 383 ASP A O 1
ATOM 2857 N N . PHE A 1 384 ? 8.135 -1.754 3.508 1.00 89.44 384 PHE A N 1
ATOM 2858 C CA . PHE A 1 384 ? 7.175 -2.844 3.320 1.00 89.44 384 PHE A CA 1
ATOM 2859 C C . PHE A 1 384 ? 7.866 -4.141 2.875 1.00 89.44 384 PHE A C 1
ATOM 2861 O O . PHE A 1 384 ? 7.615 -5.208 3.442 1.00 89.44 384 PHE A O 1
ATOM 2868 N N . LEU A 1 385 ? 8.757 -4.067 1.879 1.00 88.12 385 LEU A N 1
ATOM 2869 C CA . LEU A 1 385 ? 9.428 -5.243 1.321 1.00 88.12 385 LEU A CA 1
ATOM 2870 C C . LEU A 1 385 ? 10.497 -5.829 2.242 1.00 88.12 385 LEU A C 1
ATOM 2872 O O . LEU A 1 385 ? 10.597 -7.050 2.331 1.00 88.12 385 LEU A O 1
ATOM 2876 N N . ALA A 1 386 ? 11.254 -4.997 2.961 1.00 83.75 386 ALA A N 1
ATOM 2877 C CA . ALA A 1 386 ? 12.282 -5.448 3.902 1.00 83.75 386 ALA A CA 1
ATOM 2878 C C . ALA A 1 386 ? 11.707 -6.294 5.050 1.00 83.75 386 ALA A C 1
ATOM 2880 O O . ALA A 1 386 ? 12.408 -7.118 5.634 1.00 83.75 386 ALA A O 1
ATOM 2881 N N . ARG A 1 387 ? 10.425 -6.089 5.370 1.00 78.75 387 ARG A N 1
ATOM 2882 C CA . ARG A 1 387 ? 9.695 -6.791 6.432 1.00 78.75 387 ARG A CA 1
ATOM 2883 C C . ARG A 1 387 ? 8.687 -7.813 5.909 1.00 78.75 387 ARG A C 1
ATOM 2885 O O . ARG A 1 387 ? 8.039 -8.484 6.704 1.00 78.75 387 ARG A O 1
ATOM 2892 N N . SER A 1 388 ? 8.523 -7.929 4.595 1.00 74.38 388 SER A N 1
ATOM 2893 C CA . SER A 1 388 ? 7.663 -8.947 3.996 1.00 74.38 388 SER A CA 1
ATOM 2894 C C . SER A 1 388 ? 8.430 -10.268 3.924 1.00 74.38 388 SER A C 1
ATOM 2896 O O . SER A 1 388 ? 9.524 -10.290 3.357 1.00 74.38 388 SER A O 1
ATOM 2898 N N . PRO A 1 389 ? 7.893 -11.389 4.438 1.00 59.72 389 PRO A N 1
ATOM 2899 C CA . PRO A 1 389 ? 8.579 -12.658 4.331 1.00 59.72 389 PRO A CA 1
ATOM 2900 C C . PRO A 1 389 ? 8.577 -13.063 2.860 1.00 59.72 389 PRO A C 1
ATOM 2902 O O . PRO A 1 389 ? 7.529 -13.347 2.276 1.00 59.72 389 PRO A O 1
ATOM 2905 N N . ALA A 1 390 ? 9.762 -13.138 2.262 1.00 54.59 390 ALA A N 1
ATOM 2906 C CA . ALA A 1 390 ? 9.962 -14.056 1.160 1.00 54.59 390 ALA A CA 1
ATOM 2907 C C . ALA A 1 390 ? 9.935 -15.461 1.776 1.00 54.59 390 ALA A C 1
ATOM 2909 O O . ALA A 1 390 ? 10.952 -15.974 2.236 1.00 54.59 390 ALA A O 1
ATOM 2910 N N . GLY A 1 391 ? 8.752 -16.079 1.839 1.00 44.97 391 GLY A N 1
ATOM 2911 C CA . GLY A 1 391 ? 8.683 -17.535 1.977 1.00 44.97 391 GLY A CA 1
ATOM 2912 C C . GLY A 1 391 ? 9.414 -18.213 0.800 1.00 44.97 391 GLY A C 1
ATOM 2913 O O . GLY A 1 391 ? 9.965 -17.524 -0.058 1.00 44.97 391 GLY A O 1
ATOM 2914 N N . PRO A 1 392 ? 9.378 -19.547 0.656 1.00 36.56 392 PRO A N 1
ATOM 2915 C CA . PRO A 1 392 ? 9.993 -20.268 -0.477 1.00 36.56 392 PRO A CA 1
ATOM 2916 C C . PRO A 1 392 ? 9.367 -19.974 -1.877 1.00 36.56 392 PRO A C 1
ATOM 2918 O O . PRO A 1 392 ? 9.453 -20.776 -2.811 1.00 36.56 392 PRO A O 1
ATOM 2921 N N . GLY A 1 393 ? 8.718 -18.819 -2.050 1.00 47.72 393 GLY A N 1
ATOM 2922 C CA . GLY A 1 393 ? 8.211 -18.260 -3.299 1.00 47.72 393 GLY A CA 1
ATOM 2923 C C . GLY A 1 393 ? 9.099 -17.139 -3.861 1.00 47.72 393 GLY A C 1
ATOM 2924 O O . GLY A 1 393 ? 10.074 -16.728 -3.233 1.00 47.72 393 GLY A O 1
ATOM 2925 N N . PRO A 1 394 ? 8.787 -16.634 -5.066 1.00 53.50 394 PRO A N 1
ATOM 2926 C CA . PRO A 1 394 ? 9.464 -15.459 -5.587 1.00 53.50 394 PRO A CA 1
ATOM 2927 C C . PRO A 1 394 ? 9.133 -14.245 -4.704 1.00 53.50 394 PRO A C 1
ATOM 2929 O O . PRO A 1 394 ? 7.972 -14.027 -4.360 1.00 53.50 394 PRO A O 1
ATOM 2932 N N . GLY A 1 395 ? 10.149 -13.473 -4.307 1.00 77.88 395 GLY A N 1
ATOM 2933 C CA . GLY A 1 395 ? 9.952 -12.251 -3.519 1.00 77.88 395 GLY A CA 1
ATOM 2934 C C . GLY A 1 395 ? 9.043 -11.233 -4.223 1.00 77.88 395 GLY A C 1
ATOM 2935 O O . GLY A 1 395 ? 8.792 -11.332 -5.420 1.00 77.88 395 GLY A O 1
ATOM 2936 N N . TYR A 1 396 ? 8.546 -10.239 -3.496 1.00 87.44 396 TYR A N 1
ATOM 2937 C CA . TYR A 1 396 ? 7.785 -9.145 -4.100 1.00 87.44 396 TYR A CA 1
ATOM 2938 C C . TYR A 1 396 ? 8.718 -8.105 -4.737 1.00 87.44 396 TYR A C 1
ATOM 2940 O O . TYR A 1 396 ? 9.873 -7.948 -4.331 1.00 87.44 396 TYR A O 1
ATOM 2948 N N . LEU A 1 397 ? 8.199 -7.393 -5.732 1.00 92.69 397 LEU A N 1
ATOM 2949 C CA . LEU A 1 397 ? 8.837 -6.257 -6.392 1.00 92.69 397 LEU A CA 1
ATOM 2950 C C . LEU A 1 397 ? 7.958 -5.025 -6.217 1.00 92.69 397 LEU A C 1
ATOM 2952 O O . LEU A 1 397 ? 6.739 -5.147 -6.293 1.00 92.69 397 LEU A O 1
ATOM 2956 N N . ALA A 1 398 ? 8.555 -3.851 -6.042 1.00 95.81 398 ALA A N 1
ATOM 2957 C CA . ALA A 1 398 ? 7.833 -2.589 -6.003 1.00 95.81 398 ALA A CA 1
ATOM 2958 C C . ALA A 1 398 ? 8.436 -1.580 -6.982 1.00 95.81 398 ALA A C 1
ATOM 2960 O O . ALA A 1 398 ? 9.624 -1.262 -6.934 1.00 95.81 398 ALA A O 1
ATOM 2961 N N . ALA A 1 399 ? 7.592 -1.060 -7.859 1.00 97.75 399 ALA A N 1
ATOM 2962 C CA . ALA A 1 399 ? 7.915 0.039 -8.748 1.00 97.75 399 ALA A CA 1
ATOM 2963 C C . ALA A 1 399 ? 7.304 1.332 -8.221 1.00 97.75 399 ALA A C 1
ATOM 2965 O O . ALA A 1 399 ? 6.140 1.338 -7.819 1.00 97.75 399 ALA A O 1
ATOM 2966 N N . VAL A 1 400 ? 8.070 2.420 -8.257 1.00 97.88 400 VAL A N 1
ATOM 2967 C CA . VAL A 1 400 ? 7.612 3.749 -7.838 1.00 97.88 400 VAL A CA 1
ATOM 2968 C C . VAL A 1 400 ? 7.673 4.694 -9.033 1.00 97.88 400 VAL A C 1
ATOM 2970 O O . VAL A 1 400 ? 8.745 4.935 -9.592 1.00 97.88 400 VAL A O 1
ATOM 2973 N N . ALA A 1 401 ? 6.515 5.205 -9.449 1.00 96.62 401 ALA A N 1
ATOM 2974 C CA . ALA A 1 401 ? 6.437 6.191 -10.522 1.00 96.62 401 ALA A CA 1
ATOM 2975 C C . ALA A 1 401 ? 6.884 7.581 -10.059 1.00 96.62 401 ALA A C 1
ATOM 2977 O O . ALA A 1 401 ? 6.910 7.869 -8.860 1.00 96.62 401 ALA A O 1
ATOM 2978 N N . TRP A 1 402 ? 7.172 8.461 -11.023 1.00 96.38 402 TRP A N 1
ATOM 2979 C CA . TRP A 1 402 ? 7.353 9.878 -10.723 1.00 96.38 402 TRP A CA 1
ATOM 2980 C C . TRP A 1 402 ? 6.066 10.468 -10.117 1.00 96.38 402 TRP A C 1
ATOM 2982 O O . TRP A 1 402 ? 4.970 10.074 -10.537 1.00 96.38 402 TRP A O 1
ATOM 2992 N N . PRO A 1 403 ? 6.149 11.403 -9.153 1.00 96.81 403 PRO A N 1
ATOM 2993 C CA . PRO A 1 403 ? 4.955 11.980 -8.557 1.00 96.81 403 PRO A CA 1
ATOM 2994 C C . PRO A 1 403 ? 4.132 12.802 -9.556 1.00 96.81 403 PRO A C 1
ATOM 2996 O O . PRO A 1 403 ? 4.645 13.673 -10.259 1.00 96.81 403 PRO A O 1
ATOM 2999 N N . ALA A 1 404 ? 2.826 12.562 -9.566 1.00 95.62 404 ALA A N 1
ATOM 3000 C CA . ALA A 1 404 ? 1.837 13.362 -10.270 1.00 95.62 404 ALA A CA 1
ATOM 3001 C C . ALA A 1 404 ? 1.550 14.666 -9.508 1.00 95.62 404 ALA A C 1
ATOM 3003 O O . ALA A 1 404 ? 1.369 14.660 -8.288 1.00 95.62 404 ALA A O 1
ATOM 3004 N N . ALA A 1 405 ? 1.460 15.787 -10.228 1.00 92.12 405 ALA A N 1
ATOM 3005 C CA . ALA A 1 405 ? 1.113 17.078 -9.635 1.00 92.12 405 ALA A CA 1
ATOM 3006 C C . ALA A 1 405 ? -0.391 17.181 -9.331 1.00 92.12 405 ALA A C 1
ATOM 3008 O O . ALA A 1 405 ? -0.778 17.763 -8.316 1.00 92.12 405 ALA A O 1
ATOM 3009 N N . ALA A 1 406 ? -1.233 16.583 -10.182 1.00 91.06 406 ALA A N 1
ATOM 3010 C CA . ALA A 1 406 ? -2.683 16.581 -10.035 1.00 91.06 406 ALA A CA 1
ATOM 3011 C C . ALA A 1 406 ? -3.274 15.159 -10.093 1.00 91.06 406 ALA A C 1
ATOM 3013 O O . ALA A 1 406 ? -2.693 14.269 -10.719 1.00 91.06 406 ALA A O 1
ATOM 3014 N N . PRO A 1 407 ? -4.478 14.928 -9.527 1.00 90.75 407 PRO A N 1
ATOM 3015 C CA . PRO A 1 407 ? -5.141 13.625 -9.612 1.00 90.75 407 PRO A CA 1
ATOM 3016 C C . PRO A 1 407 ? -5.408 13.160 -11.052 1.00 90.75 407 PRO A C 1
ATOM 3018 O O . PRO A 1 407 ? -5.455 11.963 -11.316 1.00 90.75 407 PRO A O 1
ATOM 3021 N N . GLY A 1 408 ? -5.562 14.098 -11.994 1.00 91.31 408 GLY A N 1
ATOM 3022 C CA . GLY A 1 408 ? -5.757 13.796 -13.414 1.00 91.31 408 GLY A CA 1
ATOM 3023 C C . GLY A 1 408 ? -4.553 13.129 -14.087 1.00 91.31 408 GLY A C 1
ATOM 3024 O O . GLY A 1 408 ? -4.740 12.438 -15.084 1.00 91.31 408 GLY A O 1
ATOM 3025 N N . ASP A 1 409 ? -3.351 13.273 -13.521 1.00 93.69 409 ASP A N 1
ATOM 3026 C CA . ASP A 1 409 ? -2.117 12.696 -14.068 1.00 93.69 409 ASP A CA 1
ATOM 3027 C C . ASP A 1 409 ? -1.856 11.270 -13.549 1.00 93.69 409 ASP A C 1
ATOM 3029 O O . ASP A 1 409 ? -0.980 10.572 -14.064 1.00 93.69 409 ASP A O 1
ATOM 3033 N N . ILE A 1 410 ? -2.629 10.807 -12.553 1.00 95.38 410 ILE A N 1
ATOM 3034 C CA . ILE A 1 410 ? -2.503 9.473 -11.938 1.00 95.38 410 ILE A CA 1
ATOM 3035 C C . ILE A 1 410 ? -2.494 8.337 -12.979 1.00 95.38 410 ILE A C 1
ATOM 3037 O O . ILE A 1 410 ? -1.629 7.464 -12.875 1.00 95.38 410 ILE A O 1
ATOM 3041 N N . PRO A 1 411 ? -3.371 8.319 -14.005 1.00 95.75 411 PRO A N 1
ATOM 3042 C CA . PRO A 1 411 ? -3.336 7.276 -15.031 1.00 95.75 411 PRO A CA 1
ATOM 3043 C C . PRO A 1 411 ? -2.023 7.248 -15.822 1.00 95.75 411 PRO A C 1
ATOM 3045 O O . PRO A 1 411 ? -1.539 6.172 -16.166 1.00 95.75 411 PRO A O 1
ATOM 3048 N N . VAL A 1 412 ? -1.420 8.412 -16.083 1.00 94.00 412 VAL A N 1
ATOM 3049 C CA . VAL A 1 412 ? -0.153 8.515 -16.823 1.00 94.00 412 VAL A CA 1
ATOM 3050 C C . VAL A 1 412 ? 1.000 7.991 -15.973 1.00 94.00 412 VAL A C 1
ATOM 3052 O O . VAL A 1 412 ? 1.784 7.165 -16.438 1.00 94.00 412 VAL A O 1
ATOM 3055 N N . VAL A 1 413 ? 1.090 8.408 -14.707 1.00 94.81 413 VAL A N 1
ATOM 3056 C CA . VAL A 1 413 ? 2.155 7.930 -13.810 1.00 94.81 413 VAL A CA 1
ATOM 3057 C C . VAL A 1 413 ? 1.974 6.454 -13.436 1.00 94.81 413 VAL A C 1
ATOM 3059 O O . VAL A 1 413 ? 2.957 5.740 -13.265 1.00 94.81 413 VAL A O 1
ATOM 3062 N N . ARG A 1 414 ? 0.742 5.927 -13.422 1.00 95.69 414 ARG A N 1
ATOM 3063 C CA . ARG A 1 414 ? 0.489 4.482 -13.300 1.00 95.69 414 ARG A CA 1
ATOM 3064 C C . ARG A 1 414 ? 1.175 3.687 -14.418 1.00 95.69 414 ARG A C 1
ATOM 3066 O O . ARG A 1 414 ? 1.790 2.666 -14.123 1.00 95.69 414 ARG A O 1
ATOM 3073 N N 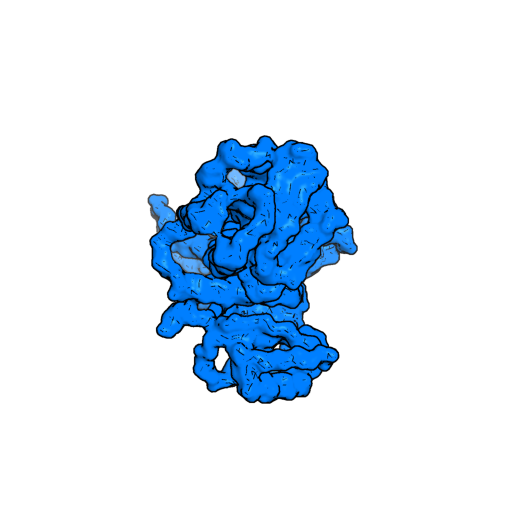. LEU A 1 415 ? 1.113 4.151 -15.671 1.00 94.31 415 LEU A N 1
ATOM 3074 C CA . LEU A 1 415 ? 1.794 3.481 -16.791 1.00 94.31 415 LEU A CA 1
ATOM 3075 C C . LEU A 1 415 ? 3.318 3.453 -16.597 1.00 94.31 415 LEU A C 1
ATOM 3077 O O . LEU A 1 415 ? 3.966 2.474 -16.966 1.00 94.31 415 LEU A O 1
ATOM 3081 N N . GLN A 1 416 ? 3.891 4.487 -15.969 1.00 94.94 416 GLN A N 1
ATOM 3082 C CA . GLN A 1 416 ? 5.307 4.485 -15.589 1.00 94.94 416 GLN A CA 1
ATOM 3083 C C . GLN A 1 416 ? 5.596 3.400 -14.544 1.00 94.94 416 GLN A C 1
ATOM 3085 O O . GLN A 1 416 ? 6.551 2.645 -14.711 1.00 94.94 416 GLN A O 1
ATOM 3090 N N . ALA A 1 417 ? 4.761 3.274 -13.503 1.00 96.44 417 ALA A N 1
ATOM 3091 C CA . ALA A 1 417 ? 4.911 2.218 -12.497 1.00 96.44 417 ALA A CA 1
ATOM 3092 C C . ALA A 1 417 ? 4.832 0.817 -13.127 1.00 96.44 417 ALA A C 1
ATOM 3094 O O . ALA A 1 417 ? 5.638 -0.050 -12.793 1.00 96.44 417 ALA A O 1
ATOM 3095 N N . ASP A 1 418 ? 3.915 0.605 -14.076 1.00 95.62 418 ASP A N 1
ATOM 3096 C CA . ASP A 1 418 ? 3.782 -0.663 -14.803 1.00 95.62 418 ASP A CA 1
ATOM 3097 C C . ASP A 1 418 ? 5.041 -0.999 -15.618 1.00 95.62 418 ASP A C 1
ATOM 3099 O O . ASP A 1 418 ? 5.531 -2.132 -15.575 1.00 95.62 418 ASP A O 1
ATOM 3103 N N . ALA A 1 419 ? 5.595 -0.014 -16.331 1.00 93.62 419 ALA A N 1
ATOM 3104 C CA . ALA A 1 419 ? 6.812 -0.191 -17.117 1.00 93.62 419 ALA A CA 1
ATOM 3105 C C . ALA A 1 419 ? 8.031 -0.486 -16.228 1.00 93.62 419 ALA A C 1
ATOM 3107 O O . ALA A 1 419 ? 8.795 -1.412 -16.501 1.00 93.62 419 ALA A O 1
ATOM 3108 N N . VAL A 1 420 ? 8.181 0.247 -15.121 1.00 95.88 420 VAL A N 1
ATOM 3109 C CA . VAL A 1 420 ? 9.255 0.022 -14.144 1.00 95.88 420 VAL A CA 1
ATOM 3110 C C . VAL A 1 420 ? 9.125 -1.356 -13.502 1.00 95.88 420 VAL A C 1
ATOM 3112 O O . VAL A 1 420 ? 10.127 -2.054 -13.379 1.00 95.88 420 VAL A O 1
ATOM 3115 N N . LEU A 1 421 ? 7.913 -1.795 -13.145 1.00 95.19 421 LEU A N 1
ATOM 3116 C CA . LEU A 1 421 ? 7.691 -3.114 -12.548 1.00 95.19 421 LEU A CA 1
ATOM 3117 C C . LEU A 1 421 ? 8.074 -4.240 -13.516 1.00 95.19 421 LEU A C 1
ATOM 3119 O O . LEU A 1 421 ? 8.730 -5.205 -13.113 1.00 95.19 421 LEU A O 1
ATOM 3123 N N . ARG A 1 422 ? 7.719 -4.099 -14.801 1.00 92.00 422 ARG A N 1
ATOM 3124 C CA . ARG A 1 422 ? 8.108 -5.042 -15.859 1.00 92.00 422 ARG A CA 1
ATOM 3125 C C . ARG A 1 422 ? 9.627 -5.089 -16.034 1.00 92.00 422 ARG A C 1
ATOM 3127 O O . ARG A 1 422 ? 10.199 -6.177 -16.075 1.00 92.00 422 ARG A O 1
ATOM 3134 N N . ALA A 1 423 ? 10.283 -3.934 -16.110 1.00 91.38 423 ALA A N 1
ATOM 3135 C CA . ALA A 1 423 ? 11.736 -3.845 -16.227 1.00 91.38 423 ALA A CA 1
ATOM 3136 C C . ALA A 1 423 ? 12.454 -4.428 -15.000 1.00 91.38 423 ALA A C 1
ATOM 3138 O O . ALA A 1 423 ? 13.448 -5.140 -15.131 1.00 91.38 423 ALA A O 1
ATOM 3139 N N . LEU A 1 424 ? 11.926 -4.173 -13.801 1.00 91.31 424 LEU A N 1
ATOM 3140 C CA . LEU A 1 424 ? 12.476 -4.653 -12.536 1.00 91.31 424 LEU A CA 1
ATOM 3141 C C . LEU A 1 424 ? 12.421 -6.182 -12.423 1.00 91.31 424 LEU A C 1
ATOM 3143 O O . LEU A 1 424 ? 13.339 -6.791 -11.875 1.00 91.31 424 LEU A O 1
ATOM 3147 N N . GLY A 1 425 ? 11.388 -6.811 -12.993 1.00 88.75 425 GLY A N 1
ATOM 3148 C CA . GLY A 1 425 ? 11.267 -8.269 -13.075 1.00 88.75 425 GLY A CA 1
ATOM 3149 C C . GLY A 1 425 ? 12.400 -8.957 -13.844 1.00 88.75 425 GLY A C 1
ATOM 3150 O O . GLY A 1 425 ? 12.651 -10.137 -13.609 1.00 88.75 425 GLY A O 1
ATOM 3151 N N . GLN A 1 426 ? 13.100 -8.221 -14.713 1.00 85.31 426 GLN A N 1
ATOM 3152 C CA . GLN A 1 426 ? 14.194 -8.707 -15.564 1.00 85.31 426 GLN A CA 1
ATOM 3153 C C . GLN A 1 426 ? 15.555 -8.077 -15.209 1.00 85.31 426 GLN A C 1
ATOM 3155 O O . GLN A 1 426 ? 16.542 -8.288 -15.914 1.00 85.31 426 GLN A O 1
ATOM 3160 N N . ALA A 1 427 ? 15.623 -7.277 -14.141 1.00 84.81 427 ALA A N 1
ATOM 3161 C CA . ALA A 1 427 ? 16.823 -6.531 -13.786 1.00 84.81 427 ALA A CA 1
ATOM 3162 C C . ALA A 1 427 ? 17.957 -7.449 -13.296 1.00 84.81 427 ALA A C 1
ATOM 3164 O O . ALA A 1 427 ? 17.757 -8.302 -12.431 1.00 84.81 427 ALA A O 1
ATOM 3165 N N . GLU A 1 428 ? 19.167 -7.206 -13.802 1.00 81.62 428 GLU A N 1
ATOM 3166 C CA . GLU A 1 428 ? 20.408 -7.854 -13.370 1.00 81.62 428 GLU A CA 1
ATOM 3167 C C . GLU A 1 428 ? 21.437 -6.750 -13.021 1.00 81.62 428 GLU A C 1
ATOM 3169 O O . GLU A 1 428 ? 21.759 -5.934 -13.892 1.00 81.62 428 GLU A O 1
ATOM 3174 N N . PRO A 1 429 ? 21.958 -6.674 -11.776 1.00 82.19 429 PRO A N 1
ATOM 3175 C CA . PRO A 1 429 ? 21.655 -7.546 -10.639 1.00 82.19 429 PRO A CA 1
ATOM 3176 C C . PRO A 1 429 ? 20.215 -7.366 -10.118 1.00 82.19 429 PRO A C 1
ATOM 3178 O O . PRO A 1 429 ? 19.632 -6.289 -10.284 1.00 82.19 429 PRO A O 1
ATOM 3181 N N . PRO A 1 430 ? 19.647 -8.390 -9.454 1.00 83.44 430 PRO A N 1
ATOM 3182 C CA . PRO A 1 430 ? 18.273 -8.351 -8.973 1.00 83.44 430 PRO A CA 1
ATOM 3183 C C . PRO A 1 430 ? 18.074 -7.250 -7.928 1.00 83.44 430 PRO A C 1
ATOM 3185 O O . PRO A 1 430 ? 18.810 -7.152 -6.945 1.00 83.44 430 PRO A O 1
ATOM 3188 N N . ARG A 1 431 ? 17.023 -6.452 -8.122 1.00 87.44 431 ARG A N 1
ATOM 3189 C CA . ARG A 1 431 ? 16.556 -5.411 -7.194 1.00 87.44 431 ARG A CA 1
ATOM 3190 C C . ARG A 1 431 ? 15.102 -5.670 -6.820 1.00 87.44 431 ARG A C 1
ATOM 3192 O O . ARG A 1 431 ? 14.370 -6.307 -7.578 1.00 87.44 431 ARG A O 1
ATOM 3199 N N . SER A 1 432 ? 14.694 -5.218 -5.637 1.00 89.75 432 SER A N 1
ATOM 3200 C CA . SER A 1 432 ? 13.319 -5.400 -5.142 1.00 89.75 432 SER A CA 1
ATOM 3201 C C . SER A 1 432 ? 12.486 -4.124 -5.213 1.00 89.75 432 SER A C 1
ATOM 3203 O O . SER A 1 432 ? 11.276 -4.215 -5.374 1.00 89.75 432 SER A O 1
ATOM 3205 N N . VAL A 1 433 ? 13.119 -2.950 -5.148 1.00 94.19 433 VAL A N 1
ATOM 3206 C CA . VAL A 1 433 ? 12.469 -1.647 -5.332 1.00 94.19 433 VAL A CA 1
ATOM 3207 C C . VAL A 1 433 ? 13.229 -0.863 -6.390 1.00 94.19 433 VAL A C 1
ATOM 3209 O O . VAL A 1 433 ? 14.462 -0.908 -6.406 1.00 94.19 433 VAL A O 1
ATOM 3212 N N . ALA A 1 434 ? 12.510 -0.170 -7.270 1.00 95.75 434 ALA A N 1
ATOM 3213 C CA . ALA A 1 434 ? 13.110 0.759 -8.217 1.00 95.75 434 ALA A CA 1
ATOM 3214 C C . ALA A 1 434 ? 12.159 1.907 -8.576 1.00 95.75 434 ALA A C 1
ATOM 3216 O O . ALA A 1 434 ? 10.936 1.736 -8.605 1.00 95.75 434 ALA A O 1
ATOM 3217 N N . THR A 1 435 ? 12.735 3.070 -8.867 1.00 96.44 435 THR A N 1
ATOM 3218 C CA . THR A 1 435 ? 12.021 4.217 -9.436 1.00 96.44 435 THR A CA 1
ATOM 3219 C C . THR A 1 435 ? 12.089 4.215 -10.966 1.00 96.44 435 THR A C 1
ATOM 3221 O O . THR A 1 435 ? 12.811 3.426 -11.583 1.00 96.44 435 THR A O 1
ATOM 3224 N N . VAL A 1 436 ? 11.353 5.133 -11.598 1.00 90.56 436 VAL A N 1
ATOM 3225 C CA . VAL A 1 436 ? 11.488 5.397 -13.040 1.00 90.56 436 VAL A CA 1
ATOM 3226 C C . VAL A 1 436 ? 12.904 5.825 -13.433 1.00 90.56 436 VAL A C 1
ATOM 3228 O O . VAL A 1 436 ? 13.393 5.404 -14.476 1.00 90.56 436 VAL A O 1
ATOM 3231 N N . GLU A 1 437 ? 13.593 6.584 -12.581 1.00 91.50 437 GLU A N 1
ATOM 3232 C CA . GLU A 1 437 ? 14.969 7.028 -12.828 1.00 91.50 437 GLU A CA 1
ATOM 3233 C C . GLU A 1 437 ? 15.961 5.865 -12.734 1.00 91.50 437 GLU A C 1
ATOM 3235 O O . GLU A 1 437 ? 16.826 5.724 -13.598 1.00 91.50 437 GLU A O 1
ATOM 3240 N N . ASP A 1 438 ? 15.782 4.970 -11.753 1.00 93.44 438 ASP A N 1
ATOM 3241 C CA . ASP A 1 438 ? 16.610 3.767 -11.596 1.00 93.44 438 ASP A CA 1
ATOM 3242 C C . ASP A 1 438 ? 16.546 2.849 -12.834 1.00 93.44 438 ASP A C 1
ATOM 3244 O O . ASP A 1 438 ? 17.498 2.113 -13.113 1.00 93.44 438 ASP A O 1
ATOM 3248 N N . MET A 1 439 ? 15.416 2.869 -13.556 1.00 93.19 439 MET A N 1
ATOM 3249 C CA . MET A 1 439 ? 15.082 1.932 -14.637 1.00 93.19 439 MET A CA 1
ATOM 3250 C C . MET A 1 439 ? 14.862 2.606 -15.997 1.00 93.19 439 MET A C 1
ATOM 3252 O O . MET A 1 439 ? 14.340 1.958 -16.906 1.00 93.19 439 MET A O 1
ATOM 3256 N N . ALA A 1 440 ? 15.286 3.861 -16.176 1.00 91.75 440 ALA A N 1
ATOM 3257 C CA . ALA A 1 440 ? 14.993 4.644 -17.379 1.00 91.75 440 ALA A CA 1
ATOM 3258 C C . ALA A 1 440 ? 15.406 3.924 -18.677 1.00 91.75 440 ALA A C 1
ATOM 3260 O O . ALA A 1 440 ? 14.585 3.730 -19.572 1.00 91.75 440 ALA A O 1
ATOM 3261 N N . LEU A 1 441 ? 16.655 3.446 -18.762 1.00 90.44 441 LEU A N 1
ATOM 3262 C CA . LEU A 1 441 ? 17.150 2.743 -19.951 1.00 90.44 441 LEU A CA 1
ATOM 3263 C C . LEU A 1 441 ? 16.415 1.408 -20.206 1.00 90.44 441 LEU A C 1
ATOM 3265 O O . LEU A 1 441 ? 15.936 1.221 -21.325 1.00 90.44 441 LEU A O 1
ATOM 3269 N N . PRO A 1 442 ? 16.289 0.479 -19.232 1.00 90.56 442 PRO A N 1
ATOM 3270 C CA . PRO A 1 442 ? 15.479 -0.728 -19.403 1.00 90.56 442 PRO A CA 1
ATOM 3271 C C . PRO A 1 442 ? 14.038 -0.458 -19.857 1.00 90.56 442 PRO A C 1
ATOM 3273 O O . PRO A 1 442 ? 13.560 -1.125 -20.771 1.00 90.56 442 PRO A O 1
ATOM 3276 N N . VAL A 1 443 ? 13.370 0.540 -19.268 1.00 91.31 443 VAL A N 1
ATOM 3277 C CA . VAL A 1 443 ? 12.000 0.933 -19.632 1.00 91.31 443 VAL A CA 1
ATOM 3278 C C . VAL A 1 443 ? 11.936 1.433 -21.076 1.00 91.31 443 VAL A C 1
ATOM 3280 O O . VAL A 1 443 ? 11.082 0.986 -21.842 1.00 91.31 443 VAL A O 1
ATOM 3283 N N . MET A 1 444 ? 12.861 2.308 -21.482 1.00 91.06 444 MET A N 1
ATOM 3284 C CA . MET A 1 444 ? 12.922 2.808 -22.860 1.00 91.06 444 MET A CA 1
ATOM 3285 C C . MET A 1 444 ? 13.186 1.687 -23.869 1.00 91.06 444 MET A C 1
ATOM 3287 O O . MET A 1 444 ? 12.540 1.641 -24.912 1.00 91.06 444 MET A O 1
ATOM 3291 N N . LEU A 1 445 ? 14.097 0.759 -23.559 1.00 89.62 445 LEU A N 1
ATOM 3292 C CA . LEU A 1 445 ? 14.380 -0.392 -24.420 1.00 89.62 445 LEU A CA 1
ATOM 3293 C C . LEU A 1 445 ? 13.166 -1.319 -24.549 1.00 89.62 445 LEU A C 1
ATOM 3295 O O . LEU A 1 445 ? 12.861 -1.754 -25.654 1.00 89.62 445 LEU A O 1
ATOM 3299 N N . GLN A 1 446 ? 12.444 -1.593 -23.460 1.00 86.94 446 GLN A N 1
ATOM 3300 C CA . GLN A 1 446 ? 11.212 -2.386 -23.523 1.00 86.94 446 GLN A CA 1
ATOM 3301 C C . GLN A 1 446 ? 10.151 -1.707 -24.394 1.00 86.94 446 GLN A C 1
ATOM 3303 O O . GLN A 1 446 ? 9.569 -2.358 -25.255 1.00 86.94 446 GLN A O 1
ATOM 3308 N N . HIS A 1 447 ? 9.953 -0.396 -24.240 1.00 88.19 447 HIS A N 1
ATOM 3309 C CA . HIS A 1 447 ? 8.990 0.344 -25.052 1.00 88.19 447 HIS A CA 1
ATOM 3310 C C . HIS A 1 447 ? 9.361 0.357 -26.543 1.00 88.19 447 HIS A C 1
ATOM 3312 O O . HIS A 1 447 ? 8.505 0.140 -27.399 1.00 88.19 447 HIS A O 1
ATOM 3318 N N . LEU A 1 448 ? 10.645 0.550 -26.865 1.00 89.31 448 LEU A N 1
ATOM 3319 C CA . LEU A 1 448 ? 11.144 0.433 -28.238 1.00 89.31 448 LEU A CA 1
ATOM 3320 C C . LEU A 1 448 ? 10.945 -0.981 -28.799 1.00 89.31 448 LEU A C 1
ATOM 3322 O O . LEU A 1 448 ? 10.601 -1.123 -29.969 1.00 89.31 448 LEU A O 1
ATOM 3326 N N . GLY A 1 449 ? 11.130 -2.015 -27.973 1.00 85.75 449 GLY A N 1
ATOM 3327 C CA . GLY A 1 449 ? 10.847 -3.404 -28.331 1.00 85.75 449 GLY A CA 1
ATOM 3328 C C . GLY A 1 449 ? 9.371 -3.642 -28.648 1.00 85.75 449 GLY A C 1
ATOM 3329 O O . GLY A 1 449 ? 9.068 -4.218 -29.691 1.00 85.75 449 GLY A O 1
ATOM 3330 N N . ASP A 1 450 ? 8.466 -3.142 -27.802 1.00 86.19 450 ASP A N 1
ATOM 3331 C CA . ASP A 1 450 ? 7.014 -3.234 -27.998 1.00 86.19 450 ASP A CA 1
ATOM 3332 C C . ASP A 1 450 ? 6.590 -2.525 -29.303 1.00 86.19 450 ASP A C 1
ATOM 3334 O O . ASP A 1 450 ? 5.835 -3.083 -30.104 1.00 86.19 450 ASP A O 1
ATOM 3338 N N . ILE A 1 451 ? 7.131 -1.328 -29.574 1.00 89.25 451 ILE A N 1
ATOM 3339 C CA . ILE A 1 451 ? 6.885 -0.599 -30.830 1.00 89.25 451 ILE A CA 1
ATOM 3340 C C . ILE A 1 451 ? 7.415 -1.397 -32.023 1.00 89.25 451 ILE A C 1
ATOM 3342 O O . ILE A 1 451 ? 6.671 -1.634 -32.975 1.00 89.25 451 ILE A O 1
ATOM 3346 N N . ALA A 1 452 ? 8.672 -1.846 -31.975 1.00 86.06 452 ALA A N 1
ATOM 3347 C CA . ALA A 1 452 ? 9.277 -2.618 -33.055 1.00 86.06 452 ALA A CA 1
ATOM 3348 C C . ALA A 1 452 ? 8.473 -3.889 -33.367 1.00 86.06 452 ALA A C 1
ATOM 3350 O O . ALA A 1 452 ? 8.262 -4.198 -34.537 1.00 86.06 452 ALA A O 1
ATOM 3351 N N . GLN A 1 453 ? 7.973 -4.579 -32.339 1.00 85.81 453 GLN A N 1
ATOM 3352 C CA . GLN A 1 453 ? 7.112 -5.748 -32.496 1.00 85.81 453 GLN A CA 1
ATOM 3353 C C . GLN A 1 453 ? 5.755 -5.393 -33.118 1.00 85.81 453 GLN A C 1
ATOM 3355 O O . GLN A 1 453 ? 5.307 -6.091 -34.022 1.00 85.81 453 GLN A O 1
ATOM 3360 N N . SER A 1 454 ? 5.101 -4.316 -32.670 1.00 88.94 454 SER A N 1
ATOM 3361 C CA . SER A 1 454 ? 3.802 -3.892 -33.222 1.00 88.94 454 SER A CA 1
ATOM 3362 C C . SER A 1 454 ? 3.868 -3.440 -34.685 1.00 88.94 454 SER A C 1
ATOM 3364 O O . SER A 1 454 ? 2.885 -3.564 -35.411 1.00 88.94 454 SER A O 1
ATOM 3366 N N . LEU A 1 455 ? 5.029 -2.947 -35.120 1.00 89.75 455 LEU A N 1
ATOM 3367 C CA . LEU A 1 455 ? 5.314 -2.575 -36.506 1.00 89.75 455 LEU A CA 1
ATOM 3368 C C . LEU A 1 455 ? 5.886 -3.734 -37.346 1.00 89.75 455 LEU A C 1
ATOM 3370 O O . LEU A 1 455 ? 6.214 -3.515 -38.509 1.00 89.75 455 LEU A O 1
ATOM 3374 N N . ASP A 1 456 ? 6.041 -4.932 -36.768 1.00 86.50 456 ASP A N 1
ATOM 3375 C CA . ASP A 1 456 ? 6.686 -6.103 -37.388 1.00 86.50 456 ASP A CA 1
ATOM 3376 C C . ASP A 1 456 ? 8.089 -5.800 -37.962 1.00 86.50 456 ASP A C 1
ATOM 3378 O O . ASP A 1 456 ? 8.497 -6.275 -39.024 1.00 86.50 456 ASP A O 1
ATOM 3382 N N . LEU A 1 457 ? 8.855 -4.954 -37.263 1.00 84.69 457 LEU A N 1
ATOM 3383 C CA . LEU A 1 457 ? 10.212 -4.612 -37.678 1.00 84.69 457 LEU A CA 1
ATOM 3384 C C . LEU A 1 457 ? 11.169 -5.788 -37.419 1.00 84.69 457 LEU A C 1
ATOM 3386 O O . LEU A 1 457 ? 11.140 -6.388 -36.338 1.00 84.69 457 LEU A O 1
ATOM 3390 N N . PRO A 1 458 ? 12.097 -6.097 -38.349 1.00 83.44 458 PRO A N 1
ATOM 3391 C CA . PRO A 1 458 ? 13.078 -7.145 -38.114 1.00 83.44 458 PRO A CA 1
ATOM 3392 C C . PRO A 1 458 ? 13.989 -6.787 -36.935 1.00 83.44 458 PRO A C 1
ATOM 3394 O O . PRO A 1 458 ? 14.557 -5.695 -36.883 1.00 83.44 458 PRO A O 1
ATOM 3397 N N . ARG A 1 459 ? 14.198 -7.742 -36.019 1.00 77.00 459 ARG A N 1
ATOM 3398 C CA . ARG A 1 459 ? 15.038 -7.552 -34.819 1.00 77.00 459 ARG A CA 1
ATOM 3399 C C . ARG A 1 459 ? 16.486 -7.171 -35.136 1.00 77.00 459 ARG A C 1
ATOM 3401 O O . ARG A 1 459 ? 17.122 -6.433 -34.390 1.00 77.00 459 ARG A O 1
ATOM 3408 N N . VAL A 1 460 ? 17.003 -7.693 -36.246 1.00 84.38 460 VAL A N 1
ATOM 3409 C CA . VAL A 1 460 ? 18.317 -7.355 -36.795 1.00 84.38 460 VAL A CA 1
ATOM 3410 C C . VAL A 1 460 ? 18.165 -6.973 -38.260 1.00 84.38 460 VAL A C 1
ATOM 3412 O O . VAL A 1 460 ? 17.512 -7.667 -39.041 1.00 84.38 460 VAL A O 1
ATOM 3415 N N . THR A 1 461 ? 18.786 -5.866 -38.649 1.00 87.19 461 THR A N 1
ATOM 3416 C CA . THR A 1 461 ? 18.783 -5.355 -40.025 1.00 87.19 461 THR A CA 1
ATOM 3417 C C . THR A 1 461 ? 20.189 -4.922 -40.428 1.00 87.19 461 THR A C 1
ATOM 3419 O O . THR A 1 461 ? 21.110 -4.892 -39.609 1.00 87.19 461 THR A O 1
ATOM 3422 N N . GLY A 1 462 ? 20.370 -4.633 -41.720 1.00 90.25 462 GLY A N 1
ATOM 3423 C CA . GLY A 1 462 ? 21.582 -3.993 -42.227 1.00 90.25 462 GLY A CA 1
ATOM 3424 C C . GLY A 1 462 ? 22.880 -4.723 -41.840 1.00 90.25 462 GLY A C 1
ATOM 3425 O O . GLY A 1 462 ? 22.960 -5.946 -42.011 1.00 90.25 462 GLY A O 1
ATOM 3426 N N . PRO A 1 463 ? 23.902 -3.998 -41.342 1.00 91.81 463 PRO A N 1
ATOM 3427 C CA . PRO A 1 463 ? 25.186 -4.587 -40.969 1.00 91.81 463 PRO A CA 1
ATOM 3428 C C . PRO A 1 463 ? 25.088 -5.693 -39.915 1.00 91.81 463 PRO A C 1
ATOM 3430 O O . PRO A 1 463 ? 25.749 -6.723 -40.051 1.00 91.81 463 PRO A O 1
ATOM 3433 N N . LEU A 1 464 ? 24.239 -5.531 -38.894 1.00 90.19 464 LEU A N 1
ATOM 3434 C CA . LEU A 1 464 ? 24.146 -6.505 -37.806 1.00 90.19 464 LEU A CA 1
ATOM 3435 C C . LEU A 1 464 ? 23.548 -7.835 -38.276 1.00 90.19 464 LEU A C 1
ATOM 3437 O O . LEU A 1 464 ? 24.023 -8.894 -37.874 1.00 90.19 464 LEU A O 1
ATOM 3441 N N . ARG A 1 465 ? 22.560 -7.793 -39.180 1.00 90.56 465 ARG A N 1
ATOM 3442 C CA . ARG A 1 465 ? 22.023 -9.007 -39.811 1.00 90.56 465 ARG A CA 1
ATOM 3443 C C . ARG A 1 465 ? 23.102 -9.750 -40.600 1.00 90.56 465 ARG A C 1
ATOM 3445 O O . ARG A 1 465 ? 23.274 -10.941 -40.390 1.00 90.56 465 ARG A O 1
ATOM 3452 N N . ARG A 1 466 ? 23.878 -9.047 -41.436 1.00 93.25 466 ARG A N 1
ATOM 3453 C CA . ARG A 1 466 ? 24.991 -9.661 -42.190 1.00 93.25 466 ARG A CA 1
ATOM 3454 C C . ARG A 1 466 ? 26.038 -10.292 -41.271 1.00 93.25 466 ARG A C 1
ATOM 3456 O O . ARG A 1 466 ? 26.575 -11.348 -41.592 1.00 93.25 466 ARG A O 1
ATOM 3463 N N . LEU A 1 467 ? 26.318 -9.658 -40.131 1.00 92.31 467 LEU A N 1
ATOM 3464 C CA . LEU A 1 467 ? 27.230 -10.206 -39.129 1.00 92.31 467 LEU A CA 1
ATOM 3465 C C . LEU A 1 467 ? 26.679 -11.493 -38.499 1.00 92.31 467 LEU A C 1
ATOM 3467 O O . LEU A 1 467 ? 27.407 -12.480 -38.407 1.00 92.31 467 LEU A O 1
ATOM 3471 N N . ALA A 1 468 ? 25.404 -11.490 -38.101 1.00 88.44 468 ALA A N 1
ATOM 3472 C CA . ALA A 1 468 ? 24.734 -12.653 -37.523 1.00 88.44 468 ALA A CA 1
ATOM 3473 C C . ALA A 1 468 ? 24.629 -13.819 -38.524 1.00 88.44 468 ALA A C 1
ATOM 3475 O O . ALA A 1 468 ? 24.905 -14.960 -38.160 1.00 88.44 468 ALA A O 1
ATOM 3476 N N . ASP A 1 469 ? 24.314 -13.529 -39.791 1.00 90.25 469 ASP A N 1
ATOM 3477 C CA . ASP A 1 469 ? 24.245 -14.519 -40.873 1.00 90.25 469 ASP A CA 1
ATOM 3478 C C . ASP A 1 469 ? 25.621 -15.166 -41.144 1.00 90.25 469 ASP A C 1
ATOM 3480 O O . ASP A 1 469 ? 25.696 -16.346 -41.483 1.00 90.25 469 ASP A O 1
ATOM 3484 N N . HIS A 1 470 ? 26.722 -14.420 -40.970 1.00 90.38 470 HIS A N 1
ATOM 3485 C CA . HIS A 1 470 ? 28.084 -14.930 -41.169 1.00 90.38 470 HIS A CA 1
ATOM 3486 C C . HIS A 1 470 ? 28.599 -15.797 -40.012 1.00 90.38 470 HIS A C 1
ATOM 3488 O O . HIS A 1 470 ? 29.280 -16.794 -40.236 1.00 90.38 470 HIS A O 1
ATOM 3494 N N . ASP A 1 471 ? 28.336 -15.377 -38.778 1.00 87.06 471 ASP A N 1
ATOM 3495 C CA . ASP A 1 471 ? 28.982 -15.905 -37.569 1.00 87.06 471 ASP A CA 1
ATOM 3496 C C . ASP A 1 471 ? 28.066 -16.866 -36.779 1.00 87.06 471 ASP A C 1
ATOM 3498 O O . ASP A 1 471 ? 28.477 -17.491 -35.801 1.00 87.06 471 ASP A O 1
ATOM 3502 N N . GLY A 1 472 ? 26.819 -17.029 -37.230 1.00 79.06 472 GLY A N 1
ATOM 3503 C CA . GLY A 1 472 ? 25.829 -17.917 -36.633 1.00 79.06 472 GLY A CA 1
ATOM 3504 C C . GLY A 1 472 ? 25.218 -17.381 -35.326 1.00 79.06 472 GLY A C 1
ATOM 3505 O O . GLY A 1 472 ? 25.615 -16.333 -34.810 1.00 79.06 472 GLY A O 1
ATOM 3506 N N . PRO A 1 473 ? 24.247 -18.112 -34.743 1.00 58.38 473 PRO A N 1
ATOM 3507 C CA . PRO A 1 473 ? 23.422 -17.626 -33.630 1.00 58.38 473 PRO A CA 1
ATOM 3508 C C . PRO A 1 473 ? 24.190 -17.353 -32.324 1.00 58.38 473 PRO A C 1
ATOM 3510 O O . PRO A 1 473 ? 23.710 -16.594 -31.492 1.00 58.38 473 PRO A O 1
ATOM 3513 N N . ASN A 1 474 ? 25.387 -17.926 -32.147 1.00 69.25 474 ASN A N 1
ATOM 3514 C CA . ASN A 1 474 ? 26.269 -17.697 -30.990 1.00 69.25 474 ASN A CA 1
ATOM 3515 C C . ASN A 1 474 ? 27.651 -17.173 -31.413 1.00 69.25 474 ASN A C 1
ATOM 3517 O O . ASN A 1 474 ? 28.674 -17.490 -30.799 1.00 69.25 474 ASN A O 1
ATOM 3521 N N . GLY A 1 475 ? 27.672 -16.402 -32.495 1.00 86.06 475 GLY A N 1
ATOM 3522 C CA . GLY A 1 475 ? 28.880 -15.954 -33.155 1.00 86.06 475 GLY A CA 1
ATOM 3523 C C . GLY A 1 475 ? 29.865 -15.169 -32.278 1.00 86.06 475 GLY A C 1
ATOM 3524 O O . GLY A 1 475 ? 29.495 -14.303 -31.474 1.00 86.06 475 GLY A O 1
ATOM 3525 N N . VAL A 1 476 ? 31.159 -15.447 -32.459 1.00 93.06 476 VAL A N 1
ATOM 3526 C CA . VAL A 1 476 ? 32.258 -14.825 -31.704 1.00 93.06 476 VAL A CA 1
ATOM 3527 C C . VAL A 1 476 ? 32.412 -13.336 -32.029 1.00 93.06 476 VAL A C 1
ATOM 3529 O O . VAL A 1 476 ? 32.691 -12.537 -31.131 1.00 93.06 476 VAL A O 1
ATOM 3532 N N . LEU A 1 477 ? 32.252 -12.949 -33.290 1.00 94.00 477 LEU A N 1
ATOM 3533 C CA . LEU A 1 477 ? 32.255 -11.570 -33.773 1.00 94.00 477 LEU A CA 1
ATOM 3534 C C . LEU A 1 477 ? 31.026 -10.803 -33.278 1.00 94.00 477 LEU A C 1
ATOM 3536 O O . LEU A 1 477 ? 31.192 -9.688 -32.792 1.00 94.00 477 LEU A O 1
ATOM 3540 N N . THR A 1 478 ? 29.831 -11.401 -33.293 1.00 91.44 478 THR A N 1
ATOM 3541 C CA . THR A 1 478 ? 28.622 -10.759 -32.735 1.00 91.44 478 THR A CA 1
ATOM 3542 C C . THR A 1 478 ? 28.784 -10.489 -31.236 1.00 91.44 478 THR A C 1
ATOM 3544 O O . THR A 1 478 ? 28.556 -9.371 -30.769 1.00 91.44 478 THR A O 1
ATOM 3547 N N . ARG A 1 479 ? 29.291 -11.471 -30.476 1.00 91.56 479 ARG A N 1
ATOM 3548 C CA . ARG A 1 479 ? 29.628 -11.294 -29.052 1.00 91.56 479 ARG A CA 1
ATOM 3549 C C . ARG A 1 479 ? 30.732 -10.258 -28.836 1.00 91.56 479 ARG A C 1
ATOM 3551 O O . ARG A 1 479 ? 30.696 -9.515 -27.854 1.00 91.56 479 ARG A O 1
ATOM 3558 N N . THR A 1 480 ? 31.714 -10.205 -29.737 1.00 95.50 480 THR A N 1
ATOM 3559 C CA . THR A 1 480 ? 32.791 -9.209 -29.680 1.00 95.50 480 THR A CA 1
ATOM 3560 C C . THR A 1 480 ? 32.242 -7.802 -29.901 1.00 95.50 480 THR A C 1
ATOM 3562 O O . THR A 1 480 ? 32.576 -6.915 -29.122 1.00 95.50 480 THR A O 1
ATOM 3565 N N . LEU A 1 481 ? 31.362 -7.611 -30.889 1.00 94.12 481 LEU A N 1
ATOM 3566 C CA . LEU A 1 481 ? 30.708 -6.332 -31.160 1.00 94.12 481 LEU A CA 1
ATOM 3567 C C . LEU A 1 481 ? 29.837 -5.888 -29.979 1.00 94.12 481 LEU A C 1
ATOM 3569 O O . LEU A 1 481 ? 30.010 -4.771 -29.507 1.00 94.12 481 LEU A O 1
ATOM 3573 N N . SER A 1 482 ? 28.980 -6.771 -29.447 1.00 92.12 482 SER A N 1
ATOM 3574 C CA . SER A 1 482 ? 28.171 -6.477 -28.250 1.00 92.12 482 SER A CA 1
ATOM 3575 C C . SER A 1 482 ? 29.043 -6.066 -27.062 1.00 92.12 482 SER A C 1
ATOM 3577 O O . SER A 1 482 ? 28.785 -5.042 -26.432 1.00 92.12 482 SER A O 1
ATOM 3579 N N . THR A 1 483 ? 30.135 -6.791 -26.800 1.00 94.00 483 THR A N 1
ATOM 3580 C CA . THR A 1 483 ? 31.020 -6.465 -25.671 1.00 94.00 483 THR A CA 1
ATOM 3581 C C . THR A 1 483 ? 31.771 -5.154 -25.880 1.00 94.00 483 THR A C 1
ATOM 3583 O O . THR A 1 483 ? 31.912 -4.389 -24.932 1.00 94.00 483 THR A O 1
ATOM 3586 N N . PHE A 1 484 ? 32.235 -4.888 -27.103 1.00 95.81 484 PHE A N 1
ATOM 3587 C CA . PHE A 1 484 ? 32.917 -3.647 -27.474 1.00 95.81 484 PHE A CA 1
ATOM 3588 C C . PHE A 1 484 ? 32.018 -2.426 -27.287 1.00 95.81 484 PHE A C 1
ATOM 3590 O O . PHE A 1 484 ? 32.395 -1.463 -26.625 1.00 95.81 484 PHE A O 1
ATOM 3597 N N . LEU A 1 485 ? 30.795 -2.517 -27.793 1.00 93.88 485 LEU A N 1
ATOM 3598 C CA . LEU A 1 485 ? 29.759 -1.507 -27.645 1.00 93.88 485 LEU A CA 1
ATOM 3599 C C . LEU A 1 485 ? 29.371 -1.297 -26.166 1.00 93.88 485 LEU A C 1
ATOM 3601 O O . LEU A 1 485 ? 29.320 -0.168 -25.684 1.00 93.88 485 LEU A O 1
ATOM 3605 N N . ALA A 1 486 ? 29.229 -2.379 -25.391 1.00 91.06 486 ALA A N 1
ATOM 3606 C CA . ALA A 1 486 ? 28.872 -2.331 -23.969 1.00 91.06 486 ALA A CA 1
ATOM 3607 C C . ALA A 1 486 ? 29.920 -1.676 -23.044 1.00 91.06 486 ALA A C 1
ATOM 3609 O O . ALA A 1 486 ? 29.595 -1.379 -21.894 1.00 91.06 486 ALA A O 1
ATOM 3610 N N . VAL A 1 487 ? 31.161 -1.481 -23.501 1.00 93.69 487 VAL A N 1
ATOM 3611 C CA . VAL A 1 487 ? 32.219 -0.768 -22.756 1.00 93.69 487 VAL A CA 1
ATOM 3612 C C . VAL A 1 487 ? 32.531 0.608 -23.358 1.00 93.69 487 VAL A C 1
ATOM 3614 O O . VAL A 1 487 ? 33.609 1.149 -23.145 1.00 93.69 487 VAL A O 1
ATOM 3617 N N . GLY A 1 488 ? 31.608 1.175 -24.141 1.00 90.81 488 GLY A N 1
ATOM 3618 C CA . GLY A 1 488 ? 31.783 2.503 -24.734 1.00 90.81 488 GLY A CA 1
ATOM 3619 C C . GLY A 1 488 ? 32.721 2.520 -25.940 1.00 90.81 488 GLY A C 1
ATOM 3620 O O . GLY A 1 488 ? 33.346 3.537 -26.214 1.00 90.81 488 GLY A O 1
ATOM 3621 N N . SER A 1 489 ? 32.829 1.405 -26.671 1.00 93.31 489 SER A N 1
ATOM 3622 C CA . SER A 1 489 ? 33.690 1.275 -27.856 1.00 93.31 489 SER A CA 1
ATOM 3623 C C . SER A 1 489 ? 35.191 1.441 -27.563 1.00 93.31 489 SER A C 1
ATOM 3625 O O . SER A 1 489 ? 35.971 1.849 -28.426 1.00 93.31 489 SER A O 1
ATOM 3627 N N . VAL A 1 490 ? 35.622 1.074 -26.350 1.00 94.50 490 VAL A N 1
ATOM 3628 C CA . VAL A 1 490 ? 37.035 1.051 -25.946 1.00 94.50 490 VAL A CA 1
ATOM 3629 C C . VAL A 1 490 ? 37.614 -0.350 -26.146 1.00 94.50 490 VAL A C 1
ATOM 3631 O O . VAL A 1 490 ? 37.168 -1.332 -25.552 1.00 94.50 490 VAL A O 1
ATOM 3634 N N . ALA A 1 491 ? 38.633 -0.460 -27.001 1.00 94.19 491 ALA A N 1
ATOM 3635 C CA . ALA A 1 491 ? 39.219 -1.749 -27.365 1.00 94.19 491 ALA A CA 1
ATOM 3636 C C . ALA A 1 491 ? 39.918 -2.448 -26.184 1.00 94.19 491 ALA A C 1
ATOM 3638 O O . ALA A 1 491 ? 39.795 -3.659 -26.028 1.00 94.19 491 ALA A O 1
ATOM 3639 N N . ASP A 1 492 ? 40.644 -1.721 -25.341 1.00 96.06 492 ASP A N 1
ATOM 3640 C CA . ASP A 1 492 ? 41.364 -2.340 -24.223 1.00 96.06 492 ASP A CA 1
ATOM 3641 C C . ASP A 1 492 ? 40.391 -2.939 -23.192 1.00 96.06 492 ASP A C 1
ATOM 3643 O O . ASP A 1 492 ? 40.516 -4.110 -22.821 1.00 96.06 492 ASP A O 1
ATOM 3647 N N . ASP A 1 493 ? 39.337 -2.199 -22.844 1.00 96.25 493 ASP A N 1
ATOM 3648 C CA . ASP A 1 493 ? 38.298 -2.648 -21.911 1.00 96.25 493 ASP A CA 1
ATOM 3649 C C . ASP A 1 493 ? 37.503 -3.839 -22.459 1.00 96.25 493 ASP A C 1
ATOM 3651 O O . ASP A 1 493 ? 37.183 -4.789 -21.737 1.00 96.25 493 ASP A O 1
ATOM 3655 N N . ALA A 1 494 ? 37.219 -3.837 -23.762 1.00 96.12 494 ALA A N 1
ATOM 3656 C CA . ALA A 1 494 ? 36.511 -4.931 -24.412 1.00 96.12 494 ALA A CA 1
ATOM 3657 C C . ALA A 1 494 ? 37.366 -6.203 -24.452 1.00 96.12 494 ALA A C 1
ATOM 3659 O O . ALA A 1 494 ? 36.857 -7.305 -24.230 1.00 96.12 494 ALA A O 1
ATOM 3660 N N . ALA A 1 495 ? 38.672 -6.062 -24.701 1.00 96.94 495 ALA A N 1
ATOM 3661 C CA . ALA A 1 495 ? 39.622 -7.167 -24.682 1.00 96.94 495 ALA A CA 1
ATOM 3662 C C . ALA A 1 495 ? 39.737 -7.771 -23.275 1.00 96.94 495 ALA A C 1
ATOM 3664 O O . ALA A 1 495 ? 39.641 -8.993 -23.125 1.00 96.94 495 ALA A O 1
ATOM 3665 N N . LEU A 1 496 ? 39.829 -6.918 -22.248 1.00 96.75 496 LEU A N 1
ATOM 3666 C CA . LEU A 1 496 ? 39.829 -7.323 -20.844 1.00 96.75 496 LEU A CA 1
ATOM 3667 C C . LEU A 1 496 ? 38.548 -8.090 -20.483 1.00 96.75 496 LEU A C 1
ATOM 3669 O O . LEU A 1 496 ? 38.618 -9.203 -19.955 1.00 96.75 496 LEU A O 1
ATOM 3673 N N . ARG A 1 497 ? 37.374 -7.548 -20.833 1.00 95.56 497 ARG A N 1
ATOM 3674 C CA . ARG A 1 497 ? 36.069 -8.167 -20.544 1.00 95.56 497 ARG A CA 1
ATOM 3675 C C . ARG A 1 497 ? 35.870 -9.503 -21.264 1.00 95.56 497 ARG A C 1
ATOM 3677 O O . ARG A 1 497 ? 35.272 -10.420 -20.703 1.00 95.56 497 ARG A O 1
ATOM 3684 N N . LEU A 1 498 ? 36.397 -9.642 -22.480 1.00 96.06 498 LEU A N 1
ATOM 3685 C CA . LEU A 1 498 ? 36.377 -10.895 -23.243 1.00 96.06 498 LEU A CA 1
ATOM 3686 C C . LEU A 1 498 ? 37.490 -11.876 -22.853 1.00 96.06 498 LEU A C 1
ATOM 3688 O O . LEU A 1 498 ? 37.466 -13.009 -23.335 1.00 96.06 498 LEU A O 1
ATOM 3692 N N . ARG A 1 499 ? 38.436 -11.470 -21.994 1.00 97.06 499 ARG A N 1
ATOM 3693 C CA . ARG A 1 499 ? 39.637 -12.237 -21.623 1.00 97.06 499 ARG A CA 1
ATOM 3694 C C . ARG A 1 499 ? 40.468 -12.649 -22.845 1.00 97.06 499 ARG A C 1
ATOM 3696 O O . ARG A 1 499 ? 40.896 -13.794 -22.967 1.00 97.06 499 ARG A O 1
ATOM 3703 N N . VAL A 1 500 ? 40.680 -11.709 -23.764 1.00 97.25 500 VAL A N 1
ATOM 3704 C CA . VAL A 1 500 ? 41.535 -11.880 -24.949 1.00 97.25 500 VAL A CA 1
ATOM 3705 C C . VAL A 1 500 ? 42.595 -10.784 -25.001 1.00 97.25 500 VAL A C 1
ATOM 3707 O O . VAL A 1 500 ? 42.449 -9.732 -24.391 1.00 97.25 500 VAL A O 1
ATOM 3710 N N . HIS A 1 501 ? 43.663 -11.004 -25.765 1.00 96.94 501 HIS A N 1
ATOM 3711 C CA . HIS A 1 501 ? 44.657 -9.961 -26.011 1.00 96.94 501 HIS A CA 1
ATOM 3712 C C . HIS A 1 501 ? 44.072 -8.832 -26.883 1.00 96.94 501 HIS A C 1
ATOM 3714 O O . HIS A 1 501 ? 43.317 -9.107 -27.822 1.00 96.94 501 HIS A O 1
ATOM 3720 N N . VAL A 1 502 ? 44.468 -7.574 -26.648 1.00 95.94 502 VAL A N 1
ATOM 3721 C CA . VAL A 1 502 ? 43.972 -6.407 -27.412 1.00 95.94 502 VAL A CA 1
ATOM 3722 C C . VAL A 1 502 ? 44.178 -6.559 -28.924 1.00 95.94 502 VAL A C 1
ATOM 3724 O O . VAL A 1 502 ? 43.285 -6.243 -29.707 1.00 95.94 502 VAL A O 1
ATOM 3727 N N . ASN A 1 503 ? 45.307 -7.125 -29.363 1.00 96.19 503 ASN A N 1
ATOM 3728 C CA . ASN A 1 503 ? 45.561 -7.385 -30.790 1.00 96.19 503 ASN A CA 1
ATOM 3729 C C . ASN A 1 503 ? 44.520 -8.331 -31.409 1.00 96.19 503 ASN A C 1
ATOM 3731 O O . ASN A 1 503 ? 44.065 -8.097 -32.529 1.00 96.19 503 ASN A O 1
ATOM 3735 N N . THR A 1 504 ? 44.102 -9.361 -30.669 1.00 96.88 504 THR A N 1
ATOM 3736 C CA . THR A 1 504 ? 43.047 -10.284 -31.101 1.00 96.88 504 THR A CA 1
ATOM 3737 C C . THR A 1 504 ? 41.714 -9.559 -31.218 1.00 96.88 504 THR A C 1
ATOM 3739 O O . THR A 1 504 ? 40.985 -9.773 -32.185 1.00 96.88 504 THR A O 1
ATOM 3742 N N . LEU A 1 505 ? 41.401 -8.664 -30.277 1.00 97.12 505 LEU A N 1
ATOM 3743 C CA . LEU A 1 505 ? 40.200 -7.843 -30.371 1.00 97.12 505 LEU A CA 1
ATOM 3744 C C . LEU A 1 505 ? 40.249 -6.918 -31.595 1.00 97.12 505 LEU A C 1
ATOM 3746 O O . LEU A 1 505 ? 39.314 -6.924 -32.386 1.00 97.12 505 LEU A O 1
ATOM 3750 N N . ARG A 1 506 ? 41.345 -6.177 -31.804 1.00 96.38 506 ARG A N 1
ATOM 3751 C CA . ARG A 1 506 ? 41.510 -5.282 -32.966 1.00 96.38 506 ARG A CA 1
ATOM 3752 C C . ARG A 1 506 ? 41.363 -6.035 -34.288 1.00 96.38 506 ARG A C 1
ATOM 3754 O O . ARG A 1 506 ? 40.729 -5.529 -35.210 1.00 96.38 506 ARG A O 1
ATOM 3761 N N . TYR A 1 507 ? 41.895 -7.256 -34.366 1.00 97.44 507 TYR A N 1
ATOM 3762 C CA . TYR A 1 507 ? 41.670 -8.141 -35.506 1.00 97.44 507 TYR A CA 1
ATOM 3763 C C . TYR A 1 507 ? 40.182 -8.482 -35.685 1.00 97.44 507 TYR A C 1
ATOM 3765 O O . TYR A 1 507 ? 39.650 -8.309 -36.780 1.00 97.44 507 TYR A O 1
ATOM 3773 N N . ARG A 1 508 ? 39.484 -8.900 -34.619 1.00 97.06 508 ARG A N 1
ATOM 3774 C CA . ARG A 1 508 ? 38.042 -9.200 -34.674 1.00 97.06 508 ARG A CA 1
ATOM 3775 C C . ARG A 1 508 ? 37.207 -7.982 -35.067 1.00 97.06 508 ARG A C 1
ATOM 3777 O O . ARG A 1 508 ? 36.298 -8.130 -35.871 1.00 97.06 508 ARG A O 1
ATOM 3784 N N . LEU A 1 509 ? 37.529 -6.789 -34.566 1.00 97.00 509 LEU A N 1
ATOM 3785 C CA . LEU A 1 509 ? 36.851 -5.539 -34.929 1.00 97.00 509 LEU A CA 1
ATOM 3786 C C . LEU A 1 509 ? 37.043 -5.195 -36.410 1.00 97.00 509 LEU A C 1
ATOM 3788 O O . LEU A 1 509 ? 36.077 -4.851 -37.085 1.00 97.00 509 LEU A O 1
ATOM 3792 N N . ARG A 1 510 ? 38.257 -5.362 -36.950 1.00 96.75 510 ARG A N 1
ATOM 3793 C CA . ARG A 1 510 ? 38.497 -5.218 -38.395 1.00 96.75 510 ARG A CA 1
ATOM 3794 C C . ARG A 1 510 ? 37.664 -6.218 -39.192 1.00 96.75 510 ARG A C 1
ATOM 3796 O O . ARG A 1 510 ? 37.001 -5.836 -40.150 1.00 96.75 510 ARG A O 1
ATOM 3803 N N . ARG A 1 511 ? 37.635 -7.478 -38.747 1.00 96.56 511 ARG A N 1
ATOM 3804 C CA . ARG A 1 511 ? 36.848 -8.526 -39.397 1.00 96.56 511 ARG A CA 1
ATOM 3805 C C . ARG A 1 511 ? 35.345 -8.242 -39.355 1.00 96.56 511 ARG A C 1
ATOM 3807 O O . ARG A 1 511 ? 34.660 -8.491 -40.340 1.00 96.56 511 ARG A O 1
ATOM 3814 N N . ILE A 1 512 ? 34.841 -7.686 -38.252 1.00 96.12 512 ILE A N 1
ATOM 3815 C CA . ILE A 1 512 ? 33.454 -7.219 -38.142 1.00 96.12 512 ILE A CA 1
ATOM 3816 C C . ILE A 1 512 ? 33.171 -6.171 -39.218 1.00 96.12 512 ILE A C 1
ATOM 3818 O O . ILE A 1 512 ? 32.186 -6.332 -39.933 1.00 96.12 512 ILE A O 1
ATOM 3822 N N . ARG A 1 513 ? 34.030 -5.156 -39.395 1.00 96.44 513 ARG A N 1
ATOM 3823 C CA . ARG A 1 513 ? 33.859 -4.131 -40.448 1.00 96.44 513 ARG A CA 1
ATOM 3824 C C . ARG A 1 513 ? 33.836 -4.749 -41.848 1.00 96.44 513 ARG A C 1
ATOM 3826 O O . ARG A 1 513 ? 32.934 -4.453 -42.619 1.00 96.44 513 ARG A O 1
ATOM 3833 N N . GLU A 1 514 ? 34.764 -5.658 -42.150 1.00 96.00 514 GLU A N 1
ATOM 3834 C CA . GLU A 1 514 ? 34.848 -6.335 -43.456 1.00 96.00 514 GLU A CA 1
ATOM 3835 C C . GLU A 1 514 ? 33.598 -7.165 -43.786 1.00 96.00 514 GLU A C 1
ATOM 3837 O O . GLU A 1 514 ? 33.113 -7.138 -44.912 1.00 96.00 514 GLU A O 1
ATOM 3842 N N . VAL A 1 515 ? 33.087 -7.922 -42.812 1.00 95.31 515 VAL A N 1
ATOM 3843 C CA . VAL A 1 515 ? 31.962 -8.850 -43.013 1.00 95.31 515 VAL A CA 1
ATOM 3844 C C . VAL A 1 515 ? 30.620 -8.123 -43.003 1.00 95.31 515 VAL A C 1
ATOM 3846 O O . VAL A 1 515 ? 29.748 -8.386 -43.829 1.00 95.31 515 VAL A O 1
ATOM 3849 N N . SER A 1 516 ? 30.429 -7.227 -42.038 1.00 94.44 516 SER A N 1
ATOM 3850 C CA . SER A 1 516 ? 29.149 -6.549 -41.835 1.00 94.44 516 SER A CA 1
ATOM 3851 C C . SER A 1 516 ? 29.004 -5.297 -42.689 1.00 94.44 516 SER A C 1
ATOM 3853 O O . SER A 1 516 ? 27.878 -4.890 -42.965 1.00 94.44 516 SER A O 1
ATOM 3855 N N . GLY A 1 517 ? 30.104 -4.672 -43.110 1.00 95.25 517 GLY A N 1
ATOM 3856 C CA . GLY A 1 517 ? 30.099 -3.328 -43.686 1.00 95.25 517 GLY A CA 1
ATOM 3857 C C . GLY A 1 517 ? 29.703 -2.238 -42.684 1.00 95.25 517 GLY A C 1
ATOM 3858 O O . GLY A 1 517 ? 29.326 -1.156 -43.113 1.00 95.25 517 GLY A O 1
ATOM 3859 N N . LEU A 1 518 ? 29.717 -2.533 -41.377 1.00 95.12 518 LEU A N 1
ATOM 3860 C CA . LEU A 1 518 ? 29.437 -1.558 -40.325 1.00 95.12 518 LEU A CA 1
ATOM 3861 C C . LEU A 1 518 ? 30.567 -0.529 -40.281 1.00 95.12 518 LEU A C 1
ATOM 3863 O O . LEU A 1 518 ? 31.730 -0.905 -40.093 1.00 95.12 518 LEU A O 1
ATOM 3867 N N . ASP A 1 519 ? 30.224 0.748 -40.427 1.00 94.06 519 ASP A N 1
ATOM 3868 C CA . ASP A 1 519 ? 31.185 1.828 -40.242 1.00 94.06 519 ASP A CA 1
ATOM 3869 C C . ASP A 1 519 ? 31.193 2.302 -38.787 1.00 94.06 519 ASP A C 1
ATOM 3871 O O . ASP A 1 519 ? 30.158 2.634 -38.220 1.00 94.06 519 ASP A O 1
ATOM 3875 N N . PHE A 1 520 ? 32.372 2.301 -38.166 1.00 94.00 520 PHE A N 1
ATOM 3876 C CA . PHE A 1 520 ? 32.524 2.666 -36.753 1.00 94.00 520 PHE A CA 1
ATOM 3877 C C . PHE A 1 520 ? 32.655 4.179 -36.558 1.00 94.00 520 PHE A C 1
ATOM 3879 O O . PHE A 1 520 ? 32.611 4.649 -35.425 1.00 94.00 520 PHE A O 1
ATOM 3886 N N . GLU A 1 521 ? 32.844 4.925 -37.647 1.00 93.69 521 GLU A N 1
ATOM 3887 C CA . GLU A 1 521 ? 32.905 6.390 -37.644 1.00 93.69 521 GLU A CA 1
ATOM 3888 C C . GLU A 1 521 ? 31.518 7.022 -37.851 1.00 93.69 521 GLU A C 1
ATOM 3890 O O . GLU A 1 521 ? 31.323 8.198 -37.547 1.00 93.69 521 GLU A O 1
ATOM 3895 N N . ASP A 1 522 ? 30.535 6.232 -38.292 1.00 94.12 522 ASP A N 1
ATOM 3896 C CA . ASP A 1 522 ? 29.137 6.634 -38.429 1.00 94.12 522 ASP A CA 1
ATOM 3897 C C . ASP A 1 522 ? 28.390 6.424 -37.098 1.00 94.12 522 ASP A C 1
ATOM 3899 O O . ASP A 1 522 ? 28.128 5.297 -36.658 1.00 94.12 522 ASP A O 1
ATOM 3903 N N . ALA A 1 523 ? 28.051 7.536 -36.443 1.00 92.94 523 ALA A N 1
ATOM 3904 C CA . ALA A 1 523 ? 27.388 7.534 -35.143 1.00 92.94 523 ALA A CA 1
ATOM 3905 C C . ALA A 1 523 ? 25.997 6.876 -35.178 1.00 92.94 523 ALA A C 1
ATOM 3907 O O . ALA A 1 523 ? 25.631 6.180 -34.226 1.00 92.94 523 ALA A O 1
ATOM 3908 N N . ASP A 1 524 ? 25.245 7.039 -36.270 1.00 93.88 524 ASP A N 1
ATOM 3909 C CA . ASP A 1 524 ? 23.891 6.497 -36.400 1.00 93.88 524 ASP A CA 1
ATOM 3910 C C . ASP A 1 524 ? 23.935 4.980 -36.604 1.00 93.88 524 ASP A C 1
ATOM 3912 O O . ASP A 1 524 ? 23.152 4.241 -35.999 1.00 93.88 524 ASP A O 1
ATOM 3916 N N . GLN A 1 525 ? 24.896 4.486 -37.390 1.00 93.38 525 GLN A N 1
ATOM 3917 C CA . GLN A 1 525 ? 25.116 3.047 -37.548 1.00 93.38 525 GLN A CA 1
ATOM 3918 C C . GLN A 1 525 ? 25.536 2.376 -36.237 1.00 93.38 525 GLN A C 1
ATOM 3920 O O . GLN A 1 525 ? 25.030 1.299 -35.902 1.00 93.38 525 GLN A O 1
ATOM 3925 N N . MET A 1 526 ? 26.431 3.012 -35.477 1.00 93.81 526 MET A N 1
ATOM 3926 C CA . MET A 1 526 ? 26.870 2.510 -34.174 1.00 93.81 526 MET A CA 1
ATOM 3927 C C . MET A 1 526 ? 25.724 2.501 -33.156 1.00 93.81 526 MET A C 1
ATOM 3929 O O . MET A 1 526 ? 25.538 1.503 -32.452 1.00 93.81 526 MET A O 1
ATOM 3933 N N . LEU A 1 527 ? 24.908 3.561 -33.118 1.00 92.50 527 LEU A N 1
ATOM 3934 C CA . LEU A 1 527 ? 23.726 3.638 -32.259 1.00 92.50 527 LEU A CA 1
ATOM 3935 C C . LEU A 1 527 ? 22.688 2.571 -32.626 1.00 92.50 527 LEU A C 1
ATOM 3937 O O . LEU A 1 527 ? 22.190 1.872 -31.741 1.00 92.50 527 LEU A O 1
ATOM 3941 N N . LEU A 1 528 ? 22.382 2.396 -33.914 1.00 91.62 528 LEU A N 1
ATOM 3942 C CA . LEU A 1 528 ? 21.431 1.382 -34.368 1.00 91.62 528 LEU A CA 1
ATOM 3943 C C . LEU A 1 528 ? 21.913 -0.034 -34.021 1.00 91.62 528 LEU A C 1
ATOM 3945 O O . LEU A 1 528 ? 21.136 -0.825 -33.485 1.00 91.62 528 LEU A O 1
ATOM 3949 N N . ALA A 1 529 ? 23.192 -0.345 -34.257 1.00 91.75 529 ALA A N 1
ATOM 3950 C CA . ALA A 1 529 ? 23.771 -1.639 -33.898 1.00 91.75 529 ALA A CA 1
ATOM 3951 C C . ALA A 1 529 ? 23.696 -1.895 -32.382 1.00 91.75 529 ALA A C 1
ATOM 3953 O O . ALA A 1 529 ? 23.300 -2.984 -31.956 1.00 91.75 529 ALA A O 1
ATOM 3954 N N . GLN A 1 530 ? 24.013 -0.885 -31.564 1.00 91.50 530 GLN A N 1
ATOM 3955 C CA . GLN A 1 530 ? 23.880 -0.944 -30.108 1.00 91.50 530 GLN A CA 1
ATOM 3956 C C . GLN A 1 530 ? 22.431 -1.217 -29.685 1.00 91.50 530 GLN A C 1
ATOM 3958 O O . GLN A 1 530 ? 22.199 -2.107 -28.865 1.00 91.50 530 GLN A O 1
ATOM 3963 N N . LEU A 1 531 ? 21.458 -0.484 -30.235 1.00 90.12 531 LEU A N 1
ATOM 3964 C CA . LEU A 1 531 ? 20.041 -0.655 -29.911 1.00 90.12 531 LEU A CA 1
ATOM 3965 C C . LEU A 1 531 ? 19.544 -2.050 -30.295 1.00 90.12 531 LEU A C 1
ATOM 3967 O O . LEU A 1 531 ? 18.949 -2.722 -29.460 1.00 90.12 531 LEU A O 1
ATOM 3971 N N . GLN A 1 532 ? 19.835 -2.526 -31.508 1.00 89.25 532 GLN A N 1
ATOM 3972 C CA . GLN A 1 532 ? 19.409 -3.855 -31.966 1.00 89.25 532 GLN A CA 1
ATOM 3973 C C . GLN A 1 532 ? 19.993 -4.984 -31.108 1.00 89.25 532 GLN A C 1
ATOM 3975 O O . GLN A 1 532 ? 19.287 -5.930 -30.761 1.00 89.25 532 GLN A O 1
ATOM 3980 N N . LEU A 1 533 ? 21.264 -4.875 -30.707 1.00 88.50 533 LEU A N 1
ATOM 3981 C CA . LEU A 1 533 ? 21.889 -5.836 -29.796 1.00 88.50 533 LEU A CA 1
ATOM 3982 C C . LEU A 1 533 ? 21.221 -5.832 -28.415 1.00 88.50 533 LEU A C 1
ATOM 3984 O O . LEU A 1 533 ? 20.917 -6.895 -27.878 1.00 88.50 533 LEU A O 1
ATOM 3988 N N . ARG A 1 534 ? 20.929 -4.650 -27.862 1.00 86.69 534 ARG A N 1
ATOM 3989 C CA . ARG A 1 534 ? 20.288 -4.507 -26.544 1.00 86.69 534 ARG A CA 1
ATOM 3990 C C . ARG A 1 534 ? 18.824 -4.948 -26.555 1.00 86.69 534 ARG A C 1
ATOM 3992 O O . ARG A 1 534 ? 18.381 -5.594 -25.613 1.00 86.69 534 ARG A O 1
ATOM 3999 N N . LEU A 1 535 ? 18.087 -4.666 -27.626 1.00 84.06 535 LEU A N 1
ATOM 4000 C CA . LEU A 1 535 ? 16.719 -5.154 -27.817 1.00 84.06 535 LEU A CA 1
ATOM 4001 C C . LEU A 1 535 ? 16.686 -6.682 -27.931 1.00 84.06 535 LEU A C 1
ATOM 4003 O O . LEU A 1 535 ? 15.830 -7.323 -27.324 1.00 84.06 535 LEU A O 1
ATOM 4007 N N . ASN A 1 536 ? 17.651 -7.290 -28.624 1.00 77.12 536 ASN A N 1
ATOM 4008 C CA . ASN A 1 536 ? 17.766 -8.747 -28.660 1.00 77.12 536 ASN A CA 1
ATOM 4009 C C . ASN A 1 536 ? 18.019 -9.351 -27.277 1.00 77.12 536 ASN A C 1
ATOM 4011 O O . ASN A 1 536 ? 17.452 -10.397 -26.980 1.00 77.12 536 ASN A O 1
ATOM 4015 N N . GLU A 1 537 ? 18.812 -8.708 -26.420 1.00 73.38 537 GLU A N 1
ATOM 4016 C CA . GLU A 1 537 ? 19.028 -9.162 -25.037 1.00 73.38 537 GLU A CA 1
ATOM 4017 C C . GLU A 1 537 ? 17.740 -9.113 -24.197 1.00 73.38 537 GLU A C 1
ATOM 4019 O O . GLU A 1 537 ? 17.489 -10.032 -23.418 1.00 73.38 537 GLU A O 1
ATOM 4024 N N . VAL A 1 538 ? 16.907 -8.081 -24.382 1.00 67.69 538 VAL A N 1
ATOM 4025 C CA . VAL A 1 538 ? 15.637 -7.900 -23.652 1.00 67.69 538 VAL A CA 1
ATOM 4026 C C . VAL A 1 538 ? 14.560 -8.887 -24.122 1.00 67.69 538 VAL A C 1
ATOM 4028 O O . VAL A 1 538 ? 13.840 -9.441 -23.298 1.00 67.69 538 VAL A O 1
ATOM 4031 N N . VAL A 1 539 ? 14.461 -9.154 -25.430 1.00 57.88 539 VAL A N 1
ATOM 4032 C CA . VAL A 1 539 ? 13.376 -9.972 -26.017 1.00 57.88 539 VAL A CA 1
ATOM 4033 C C . VAL A 1 539 ? 13.765 -11.454 -26.200 1.00 57.88 539 VAL A C 1
ATOM 4035 O O . VAL A 1 539 ? 12.907 -12.302 -26.439 1.00 57.88 539 VAL A O 1
ATOM 4038 N N . SER A 1 540 ? 15.051 -11.815 -26.102 1.00 46.84 540 SER A N 1
ATOM 4039 C CA . SER A 1 540 ? 15.486 -13.230 -26.054 1.00 46.84 540 SER A CA 1
ATOM 4040 C C . SER A 1 540 ? 15.332 -13.851 -24.662 1.00 46.84 540 SER A C 1
ATOM 4042 O O . SER A 1 540 ? 15.529 -15.054 -24.495 1.00 46.84 540 SER A O 1
ATOM 4044 N N . GLN A 1 541 ? 14.960 -13.050 -23.664 1.00 39.41 541 GLN A N 1
ATOM 4045 C CA . GLN A 1 541 ? 14.397 -13.552 -22.420 1.00 39.41 541 GLN A CA 1
ATOM 4046 C C . GLN A 1 541 ? 12.898 -13.743 -22.665 1.00 39.41 541 GLN A C 1
ATOM 4048 O O . GLN A 1 541 ? 12.239 -12.780 -23.058 1.00 39.41 541 GLN A O 1
ATOM 4053 N N . PRO A 1 542 ? 12.361 -14.970 -22.540 1.00 25.08 542 PRO A N 1
ATOM 4054 C CA . PRO A 1 542 ? 10.973 -15.230 -22.886 1.00 25.08 542 PRO A CA 1
ATOM 4055 C C . PRO A 1 542 ? 10.055 -14.264 -22.136 1.00 25.08 542 PRO A C 1
ATOM 4057 O O . PRO A 1 542 ? 10.178 -14.088 -20.923 1.00 25.08 542 PRO A O 1
ATOM 4060 N N . LEU A 1 543 ? 9.145 -13.643 -22.889 1.00 28.33 543 LEU A N 1
ATOM 4061 C CA . LEU A 1 543 ? 7.949 -13.015 -22.350 1.00 28.33 543 LEU A CA 1
ATOM 4062 C C . LEU A 1 543 ? 7.179 -14.103 -21.595 1.00 28.33 543 LEU A C 1
ATOM 4064 O O . LEU A 1 543 ? 6.595 -14.992 -22.213 1.00 28.33 543 LEU A O 1
ATOM 4068 N N . VAL A 1 544 ? 7.235 -14.038 -20.268 1.00 30.20 544 VAL A N 1
ATOM 4069 C CA . VAL A 1 544 ? 6.311 -14.718 -19.356 1.00 30.20 544 VAL A CA 1
ATOM 4070 C C . VAL A 1 544 ? 5.564 -13.628 -18.603 1.00 30.20 544 VAL A C 1
ATOM 4072 O O . VAL A 1 544 ? 6.246 -12.807 -17.947 1.00 30.20 544 VAL A O 1
#

Radius of gyration: 32.49 Å; Cα contacts (8 Å, |Δi|>4): 877; chains: 1; bounding box: 94×46×82 Å

Organism: Streptomyces violaceusniger (NCBI:txid68280)

pLDDT: mean 82.45, std 14.79, range [25.08, 97.88]

Solvent-accessible surface area (backbone atoms only — not comparable to full-atom values): 29221 Å² total; per-residue (Å²): 126,95,63,65,46,24,66,71,52,49,33,67,76,54,24,41,44,41,34,32,84,73,32,74,59,86,68,81,86,53,58,45,72,48,72,46,80,44,46,92,92,55,87,78,79,78,52,57,23,16,40,33,36,48,48,86,74,87,50,38,68,58,50,31,52,50,21,54,53,33,50,76,37,46,30,59,25,41,35,37,52,44,80,74,51,84,46,50,73,70,22,67,32,30,31,31,36,28,40,63,66,44,39,66,69,44,55,51,49,56,51,50,49,51,42,49,51,34,59,45,65,73,70,61,76,95,79,81,91,70,49,62,44,53,49,24,35,51,52,20,67,71,58,73,27,35,24,39,34,26,37,70,85,44,35,50,76,31,48,20,73,63,55,89,79,49,35,70,68,52,56,53,23,60,77,63,38,28,60,59,68,70,59,55,47,52,40,49,76,70,41,48,55,57,54,31,73,75,36,72,60,67,40,72,41,78,55,91,46,96,73,47,66,27,31,39,33,30,48,16,42,62,87,92,45,71,56,19,34,40,38,29,49,34,100,60,77,70,56,71,69,44,40,51,50,55,46,61,48,27,56,62,50,24,52,52,51,53,51,50,62,64,60,57,47,63,61,56,52,48,51,46,28,51,31,35,50,30,25,52,70,19,65,74,59,8,53,50,25,25,54,76,67,70,54,77,53,35,32,28,34,34,32,27,38,28,70,36,69,72,95,69,86,76,86,79,89,68,100,60,90,44,76,64,55,58,50,51,53,51,50,49,50,52,47,42,53,40,50,46,51,37,32,55,29,55,40,64,80,45,33,51,32,74,59,95,74,32,30,36,35,45,39,64,33,66,89,44,57,53,70,55,37,37,52,49,54,46,49,53,48,47,53,41,54,78,35,41,79,63,57,105,59,63,43,65,30,34,7,33,15,62,48,22,74,49,64,74,40,37,35,61,29,42,54,46,7,53,41,30,37,58,36,45,61,71,38,83,79,81,59,49,66,43,37,44,80,80,35,44,67,57,34,53,46,51,51,52,44,54,50,34,57,76,69,69,51,70,74,58,53,74,32,57,33,46,36,41,72,73,48,40,99,82,16,68,56,57,54,45,50,53,44,23,52,75,54,75,65,34,61,63,61,23,10,60,76,68,74,48,56,49,69,60,41,55,51,46,53,52,48,42,30,72,65,22,66,50,51,86,86,40,66,65,58,46,50,50,49,51,50,35,54,52,39,48,61,62,64,70,45,78,92,122